Protein 1MJF (pdb70)

CATH classification: 2.30.140.10 (+1 more: 3.40.50.150)

InterPro domains:
  IPR001045 Spermidine/spermine synthases [MF_00198] (3-279)
  IPR001045 Spermidine/spermine synthases [PTHR11558] (12-279)
  IPR001045 Spermidine/spermine synthases [TIGR00417] (5-273)
  IPR029063 S-adenosyl-L-methionine-dependent methyltransferase superfamily [G3DSA:3.40.50.150] (57-281)
  IPR029063 S-adenosyl-L-methionine-dependent methyltransferase superfamily [SSF53335] (5-278)
  IPR030373 Polyamine biosynthesis domain, conserved site [PS01330] (79-92)
  IPR030374 Polyamine biosynthesis domain [PS51006] (6-238)
  IPR035246 Spermidine synthase, tetramerisation domain [PF17284] (5-53)
  IPR037163 Spermidine synthase, tetramerisation domain superfamily [G3DSA:2.30.140.10] (1-55)

Radius of gyration: 24.31 Å; Cα contacts (8 Å, |Δi|>4): 1255; chains: 2; bounding box: 66×67×50 Å

GO terms:
  GO:0004766 spermidine synthase activity (F, IDA)
  GO:0043918 cadaverine aminopropyltransferase activity (F, IDA)
  GO:0043919 agmatine aminopropyltransferase activity (F, IDA)
  GO:0010487 thermospermine synthase activity (F, IDA)
  GO:0006596 polyamine biosynthetic process (P, IDA)
  GO:0050314 sym-norspermidine synthase activity (F, IDA)

Structure (mmCIF, N/CA/C/O backbone):
data_1MJF
#
_entry.id   1MJF
#
_cell.length_a   95.639
_cell.length_b   110.821
_cell.length_c   49.256
_cell.angle_alpha   90.00
_cell.angle_beta   90.00
_cell.angle_gamma   90.00
#
_symmetry.space_group_name_H-M   'P 21 21 21'
#
loop_
_entity.id
_entity.type
_entity.pdbx_description
1 polymer 'spermidine synthase'
2 water water
#
loop_
_atom_site.group_PDB
_atom_site.id
_atom_site.type_symbol
_atom_site.label_atom_id
_atom_site.label_alt_id
_atom_site.label_comp_id
_atom_site.label_asym_id
_atom_site.label_entity_id
_atom_site.label_seq_id
_atom_site.pdbx_PDB_ins_code
_atom_site.Cartn_x
_atom_site.Cartn_y
_atom_site.Cartn_z
_atom_site.occupancy
_atom_site.B_iso_or_equiv
_atom_site.auth_seq_id
_atom_site.auth_comp_id
_atom_site.auth_asym_id
_atom_site.auth_atom_id
_atom_site.pdbx_PDB_model_num
ATOM 1 N N . ALA A 1 4 ? 7.471 74.999 27.949 1.00 21.89 3 ALA A N 1
ATOM 2 C CA . ALA A 1 4 ? 7.592 74.901 26.458 1.00 21.67 3 ALA A CA 1
ATOM 3 C C . ALA A 1 4 ? 7.689 76.263 25.776 1.00 21.33 3 ALA A C 1
ATOM 4 O O . ALA A 1 4 ? 7.056 77.238 26.194 1.00 21.51 3 ALA A O 1
ATOM 6 N N . PHE A 1 5 ? 8.495 76.316 24.718 1.00 20.56 4 PHE A N 1
ATOM 7 C CA . PHE A 1 5 ? 8.527 77.451 23.815 1.00 20.09 4 PHE A CA 1
ATOM 8 C C . PHE A 1 5 ? 7.738 77.067 22.569 1.00 19.71 4 PHE A C 1
ATOM 9 O O . PHE A 1 5 ? 7.891 75.956 22.061 1.00 19.91 4 PHE A O 1
ATOM 17 N N . ILE A 1 6 ? 6.900 77.983 22.091 1.00 18.93 5 ILE A N 1
ATOM 18 C CA . ILE A 1 6 ? 6.173 77.799 20.835 1.00 18.75 5 ILE A CA 1
ATOM 19 C C . ILE A 1 6 ? 6.314 79.045 19.959 1.00 18.21 5 ILE A C 1
ATOM 20 O O . ILE A 1 6 ? 6.120 80.166 20.431 1.00 18.32 5 ILE A O 1
ATOM 25 N N . GLU A 1 7 ? 6.655 78.850 18.688 1.00 17.92 6 GLU A N 1
ATOM 26 C CA . GLU A 1 7 ? 6.480 79.900 17.691 1.00 17.49 6 GLU A CA 1
ATOM 27 C C . GLU A 1 7 ? 5.205 79.610 16.908 1.00 17.62 6 GLU A C 1
ATOM 28 O O . GLU A 1 7 ? 5.075 78.554 16.296 1.00 17.28 6 GLU A O 1
ATOM 34 N N . TRP A 1 8 ? 4.279 80.556 16.944 1.00 17.40 7 TRP A N 1
ATOM 35 C CA . TRP A 1 8 ? 3.021 80.466 16.216 1.00 17.58 7 TRP A CA 1
ATOM 36 C C . TRP A 1 8 ? 3.151 81.149 14.855 1.00 17.38 7 TRP A C 1
ATOM 37 O O . TRP A 1 8 ? 3.722 82.229 14.740 1.00 17.58 7 TRP A O 1
ATOM 48 N N . TYR A 1 9 ? 2.608 80.498 13.838 1.00 17.06 8 TYR A N 1
ATOM 49 C CA . TYR A 1 9 ? 2.654 80.950 12.458 1.00 17.23 8 TYR A CA 1
ATOM 50 C C . TYR A 1 9 ? 1.224 81.257 12.021 1.00 17.60 8 TYR A C 1
ATOM 51 O O . TYR A 1 9 ? 0.291 80.942 12.762 1.00 17.22 8 TYR A O 1
ATOM 60 N N . PRO A 1 10 ? 1.036 81.850 10.836 1.00 18.21 9 PRO A N 1
ATOM 61 C CA . PRO A 1 10 ? -0.311 82.041 10.283 1.00 18.54 9 PRO A CA 1
ATOM 62 C C . PRO A 1 10 ? -1.177 80.782 10.340 1.00 18.82 9 PRO A C 1
ATOM 63 O O . PRO A 1 10 ? -0.674 79.665 10.176 1.00 19.07 9 PRO A O 1
ATOM 67 N N . ARG A 1 11 ? -2.465 80.992 10.604 1.00 19.17 10 ARG A N 1
ATOM 68 C CA . ARG A 1 11 ? -3.483 79.939 10.683 1.00 19.43 10 ARG A CA 1
ATOM 69 C C . ARG A 1 11 ? -3.330 79.023 11.906 1.00 19.17 10 ARG A C 1
ATOM 70 O O . ARG A 1 11 ? -3.945 77.958 11.969 1.00 18.77 10 ARG A O 1
ATOM 78 N N . GLY A 1 12 ? -2.542 79.462 12.889 1.00 18.64 11 GLY A N 1
ATOM 79 C CA . GLY A 1 12 ? -2.408 78.754 14.150 1.00 18.51 11 GLY A CA 1
ATOM 80 C C . GLY A 1 12 ? -1.619 77.457 14.110 1.00 18.40 11 GLY A C 1
ATOM 81 O O . GLY A 1 12 ? -1.896 76.547 14.884 1.00 18.64 11 GLY A O 1
ATOM 82 N N . TYR A 1 13 ? -0.648 77.363 13.210 1.00 17.81 12 TYR A N 1
ATOM 83 C CA . TYR A 1 13 ? 0.318 76.274 13.236 1.00 17.70 12 TYR A CA 1
ATOM 84 C C . TYR A 1 13 ? 1.452 76.684 14.166 1.00 17.32 12 TYR A C 1
ATOM 85 O O . TYR A 1 13 ? 1.856 77.837 14.169 1.00 17.62 12 TYR A O 1
ATOM 94 N N . GLY A 1 14 ? 1.977 75.733 14.933 1.00 17.64 13 GLY A N 1
ATOM 95 C CA . GLY A 1 14 ? 3.016 76.019 15.909 1.00 17.10 13 GLY A CA 1
ATOM 96 C C . GLY A 1 14 ? 4.168 75.029 15.901 1.00 16.90 13 GLY A C 1
ATOM 97 O O . GLY A 1 14 ? 3.970 73.835 15.752 1.00 16.30 13 GLY A O 1
ATOM 98 N N . VAL A 1 15 ? 5.385 75.549 16.045 1.00 16.83 14 VAL A N 1
ATOM 99 C CA . VAL A 1 15 ? 6.572 74.732 16.255 1.00 17.10 14 VAL A CA 1
ATOM 100 C C . VAL A 1 15 ? 6.929 74.864 17.723 1.00 17.04 14 VAL A C 1
ATOM 101 O O . VAL A 1 15 ? 7.171 75.968 18.214 1.00 17.17 14 VAL A O 1
ATOM 105 N N . ALA A 1 16 ? 6.961 73.733 18.417 1.00 17.24 15 ALA A N 1
ATOM 106 C CA . ALA A 1 16 ? 7.124 73.711 19.864 1.00 17.31 15 ALA A CA 1
ATOM 107 C C . ALA A 1 16 ? 8.369 72.937 20.281 1.00 17.28 15 ALA A C 1
ATOM 108 O O . ALA A 1 16 ? 8.716 71.922 19.675 1.00 17.21 15 ALA A O 1
ATOM 110 N N . PHE A 1 17 ? 9.025 73.414 21.334 1.00 17.81 16 PHE A N 1
ATOM 111 C CA . PHE A 1 17 ? 10.136 72.708 21.961 1.00 18.08 16 PHE A CA 1
ATOM 112 C C . PHE A 1 17 ? 9.918 72.665 23.462 1.00 18.86 16 PHE A C 1
ATOM 113 O O . PHE A 1 17 ? 9.655 73.697 24.066 1.00 18.75 16 PHE A O 1
ATOM 121 N N . LYS A 1 18 ? 10.026 71.487 24.071 1.00 19.68 17 LYS A N 1
ATOM 122 C CA . LYS A 1 18 ? 10.103 71.419 25.532 1.00 20.73 17 LYS A CA 1
ATOM 123 C C . LYS A 1 18 ? 11.382 72.140 25.945 1.00 21.14 17 LYS A C 1
ATOM 124 O O . LYS A 1 18 ? 12.416 71.966 25.304 1.00 21.10 17 LYS A O 1
ATOM 130 N N . ILE A 1 19 ? 11.313 72.952 26.995 1.00 21.86 18 ILE A N 1
ATOM 131 C CA . ILE A 1 19 ? 12.476 73.726 27.425 1.00 22.88 18 ILE A CA 1
ATOM 132 C C . ILE A 1 19 ? 12.872 73.416 28.868 1.00 23.26 18 ILE A C 1
ATOM 133 O O . ILE A 1 19 ? 12.023 73.122 29.710 1.00 23.37 18 ILE A O 1
ATOM 138 N N . LYS A 1 20 ? 14.177 73.434 29.112 1.00 23.78 19 LYS A N 1
ATOM 139 C CA . LYS A 1 20 ? 14.735 73.331 30.459 1.00 24.41 19 LYS A CA 1
ATOM 140 C C . LYS A 1 20 ? 14.694 74.668 31.191 1.00 24.33 19 LYS A C 1
ATOM 141 O O . LYS A 1 20 ? 14.425 74.708 32.397 1.00 24.70 19 LYS A O 1
ATOM 146 N N . LYS A 1 21 ? 14.995 75.752 30.473 1.00 23.95 20 LYS A N 1
ATOM 147 C CA . LYS A 1 21 ? 15.131 77.081 31.072 1.00 23.80 20 LYS A CA 1
ATOM 148 C C . LYS A 1 21 ? 15.223 78.202 30.032 1.00 23.40 20 LYS A C 1
ATOM 149 O O . LYS A 1 21 ? 15.871 78.040 29.007 1.00 22.85 20 LYS A O 1
ATOM 155 N N . LYS A 1 22 ? 14.591 79.338 30.313 1.00 22.89 21 LYS A N 1
ATOM 156 C CA . LYS A 1 22 ? 14.895 80.580 29.605 1.00 22.54 21 LYS A CA 1
ATOM 157 C C . LYS A 1 22 ? 16.135 81.177 30.273 1.00 21.93 21 LYS A C 1
ATOM 158 O O . LYS A 1 22 ? 16.165 81.328 31.493 1.00 21.61 21 LYS A O 1
ATOM 164 N N . ILE A 1 23 ? 17.156 81.502 29.484 1.00 20.95 22 ILE A N 1
ATOM 165 C CA . ILE A 1 23 ? 18.447 81.908 30.048 1.00 20.41 22 ILE A CA 1
ATOM 166 C C . ILE A 1 23 ? 18.900 83.325 29.707 1.00 20.29 22 ILE A C 1
ATOM 167 O O . ILE A 1 23 ? 19.893 83.800 30.254 1.00 19.71 22 ILE A O 1
ATOM 172 N N . TYR A 1 24 ? 18.178 83.999 28.815 1.00 20.31 23 TYR A N 1
ATOM 173 C CA . TYR A 1 24 ? 18.486 85.384 28.480 1.00 20.66 23 TYR A CA 1
ATOM 174 C C . TYR A 1 24 ? 17.317 86.083 27.786 1.00 20.80 23 TYR A C 1
ATOM 175 O O . TYR A 1 24 ? 16.555 85.459 27.053 1.00 20.35 23 TYR A O 1
ATOM 184 N N . GLU A 1 25 ? 17.196 87.383 28.032 1.00 21.48 24 GLU A N 1
ATOM 185 C CA . GLU A 1 25 ? 16.301 88.251 27.277 1.00 22.20 24 GLU A CA 1
ATOM 186 C C . GLU A 1 25 ? 16.821 89.689 27.282 1.00 22.30 24 GLU A C 1
ATOM 187 O O . GLU A 1 25 ? 17.200 90.222 28.327 1.00 21.83 24 GLU A O 1
ATOM 193 N N . LYS A 1 26 ? 16.820 90.315 26.110 1.00 21.98 25 LYS A N 1
ATOM 194 C CA . LYS A 1 26 ? 17.112 91.738 25.996 1.00 22.22 25 LYS A CA 1
ATOM 195 C C . LYS A 1 26 ? 16.354 92.355 24.829 1.00 22.15 25 LYS A C 1
ATOM 196 O O . LYS A 1 26 ? 16.320 91.789 23.739 1.00 21.69 25 LYS A O 1
ATOM 202 N N . LEU A 1 27 ? 15.753 93.519 25.058 1.00 21.96 26 LEU A N 1
ATOM 203 C CA . LEU A 1 27 ? 15.196 94.300 23.968 1.00 22.21 26 LEU A CA 1
ATOM 204 C C . LEU A 1 27 ? 16.302 95.174 23.398 1.00 22.08 26 LEU A C 1
ATOM 205 O O . LEU A 1 27 ? 16.733 96.146 24.027 1.00 22.37 26 LEU A O 1
ATOM 210 N N . SER A 1 28 ? 16.772 94.818 22.209 1.00 21.73 27 SER A N 1
ATOM 211 C CA . SER A 1 28 ? 17.787 95.606 21.529 1.00 21.56 27 SER A CA 1
ATOM 212 C C . SER A 1 28 ? 17.126 96.742 20.769 1.00 21.67 27 SER A C 1
ATOM 213 O O . SER A 1 28 ? 15.906 96.894 20.780 1.00 21.46 27 SER A O 1
ATOM 216 N N . LYS A 1 29 ? 17.948 97.529 20.091 1.00 22.12 28 LYS A N 1
ATOM 217 C CA . LYS A 1 29 ? 17.466 98.632 19.274 1.00 22.67 28 LYS A CA 1
ATOM 218 C C . LYS A 1 29 ? 16.559 98.179 18.121 1.00 22.69 28 LYS A C 1
ATOM 219 O O . LYS A 1 29 ? 15.769 98.973 17.625 1.00 23.11 28 LYS A O 1
ATOM 225 N N . TYR A 1 30 ? 16.663 96.914 17.707 1.00 22.77 29 TYR A N 1
ATOM 226 C CA . TYR A 1 30 ? 15.922 96.390 16.554 1.00 22.67 29 TYR A CA 1
ATOM 227 C C . TYR A 1 30 ? 14.933 95.267 16.836 1.00 22.15 29 TYR A C 1
ATOM 228 O O . TYR A 1 30 ? 14.030 95.037 16.036 1.00 22.51 29 TYR A O 1
ATOM 237 N N . GLN A 1 31 ? 15.091 94.563 17.953 1.00 21.14 30 GLN A N 1
ATOM 238 C CA . GLN A 1 31 ? 14.260 93.389 18.229 1.00 20.34 30 GLN A CA 1
ATOM 239 C C . GLN A 1 31 ? 14.464 92.831 19.629 1.00 20.02 30 GLN A C 1
ATOM 240 O O . GLN A 1 31 ? 15.473 93.104 20.270 1.00 19.04 30 GLN A O 1
ATOM 246 N N . LYS A 1 32 ? 13.492 92.039 20.074 1.00 20.00 31 LYS A N 1
ATOM 247 C CA . LYS A 1 32 ? 13.586 91.282 21.319 1.00 20.26 31 LYS A CA 1
ATOM 248 C C . LYS A 1 32 ? 14.408 90.018 21.080 1.00 19.66 31 LYS A C 1
ATOM 249 O O . LYS A 1 32 ? 14.055 89.193 20.238 1.00 20.13 31 LYS A O 1
ATOM 255 N N . ILE A 1 33 ? 15.507 89.882 21.814 1.00 18.87 32 ILE A N 1
ATOM 256 C CA . ILE A 1 33 ? 16.395 88.728 21.714 1.00 18.38 32 ILE A CA 1
ATOM 257 C C . ILE A 1 33 ? 16.137 87.823 22.911 1.00 18.36 32 ILE A C 1
ATOM 258 O O . ILE A 1 33 ? 16.101 88.296 24.036 1.00 18.36 32 ILE A O 1
ATOM 263 N N . GLU A 1 34 ? 15.950 86.531 22.674 1.00 18.37 33 GLU A N 1
ATOM 264 C CA . GLU A 1 34 ? 15.729 85.575 23.761 1.00 18.32 33 GLU A CA 1
ATOM 265 C C . GLU A 1 34 ? 16.498 84.287 23.490 1.00 17.87 33 GLU A C 1
ATOM 266 O O . GLU A 1 34 ? 16.609 83.855 22.345 1.00 16.78 33 GLU A O 1
ATOM 272 N N . VAL A 1 35 ? 17.049 83.694 24.545 1.00 17.29 34 VAL A N 1
ATOM 273 C CA . VAL A 1 35 ? 17.745 82.414 24.434 1.00 17.33 34 VAL A CA 1
ATOM 274 C C . VAL A 1 35 ? 17.141 81.435 25.427 1.00 17.73 34 VAL A C 1
ATOM 275 O O . VAL A 1 35 ? 16.848 81.800 26.566 1.00 17.52 34 VAL A O 1
ATOM 279 N N . TYR A 1 36 ? 16.935 80.205 24.974 1.00 18.01 35 TYR A N 1
ATOM 280 C CA . TYR A 1 36 ? 16.414 79.127 25.801 1.00 18.64 35 TYR A CA 1
ATOM 281 C C . TYR A 1 36 ? 17.357 77.952 25.757 1.00 18.99 35 TYR A C 1
ATOM 282 O O . TYR A 1 36 ? 17.994 77.714 24.740 1.00 18.93 35 TYR A O 1
ATOM 291 N N . GLU A 1 37 ? 17.460 77.227 26.868 1.00 19.44 36 GLU A N 1
ATOM 292 C CA . GLU A 1 37 ? 18.018 75.890 26.859 1.00 19.97 36 GLU A CA 1
ATOM 293 C C . GLU A 1 37 ? 16.851 74.945 26.645 1.00 19.54 36 GLU A C 1
ATOM 294 O O . GLU A 1 37 ? 15.955 74.881 27.470 1.00 19.48 36 GLU A O 1
ATOM 300 N N . THR A 1 38 ? 16.842 74.235 25.522 1.00 19.69 37 THR A N 1
ATOM 301 C CA . THR A 1 38 ? 15.793 73.260 25.261 1.00 19.57 37 THR A CA 1
ATOM 302 C C . THR A 1 38 ? 16.190 71.921 25.868 1.00 20.05 37 THR A C 1
ATOM 303 O O . THR A 1 38 ? 17.352 71.694 26.217 1.00 20.09 37 THR A O 1
ATOM 307 N N . GLU A 1 39 ? 15.219 71.028 25.978 1.00 20.65 38 GLU A N 1
ATOM 308 C CA . GLU A 1 39 ? 15.462 69.705 26.541 1.00 21.10 38 GLU A CA 1
ATOM 309 C C . GLU A 1 39 ? 16.306 68.837 25.612 1.00 20.54 38 GLU A C 1
ATOM 310 O O . GLU A 1 39 ? 17.244 68.178 26.064 1.00 20.82 38 GLU A O 1
ATOM 316 N N . GLY A 1 40 ? 16.001 68.867 24.315 1.00 19.64 39 GLY A N 1
ATOM 317 C CA . GLY A 1 40 ? 16.589 67.935 23.364 1.00 19.01 39 GLY A CA 1
ATOM 318 C C . GLY A 1 40 ? 17.258 68.509 22.125 1.00 18.38 39 GLY A C 1
ATOM 319 O O . GLY A 1 40 ? 17.783 67.740 21.324 1.00 17.90 39 GLY A O 1
ATOM 320 N N . PHE A 1 41 ? 17.244 69.833 21.957 1.00 17.76 40 PHE A N 1
ATOM 321 C CA . PHE A 1 41 ? 17.818 70.472 20.761 1.00 17.19 40 PHE A CA 1
ATOM 322 C C . PHE A 1 41 ? 18.857 71.557 21.062 1.00 17.10 40 PHE A C 1
ATOM 323 O O . PHE A 1 41 ? 19.109 72.434 20.233 1.00 16.49 40 PHE A O 1
ATOM 331 N N . GLY A 1 42 ? 19.484 71.482 22.233 1.00 16.44 41 GLY A N 1
ATOM 332 C CA . GLY A 1 42 ? 20.479 72.461 22.622 1.00 16.46 41 GLY A CA 1
ATOM 333 C C . GLY A 1 42 ? 19.854 73.812 22.909 1.00 16.39 41 GLY A C 1
ATOM 334 O O . GLY A 1 42 ? 18.752 73.883 23.433 1.00 16.97 41 GLY A O 1
ATOM 335 N N . ARG A 1 43 ? 20.552 74.892 22.573 1.00 16.20 42 ARG A N 1
ATOM 336 C CA . ARG A 1 43 ? 20.036 76.227 22.825 1.00 16.28 42 ARG A CA 1
ATOM 337 C C . ARG A 1 43 ? 19.294 76.797 21.622 1.00 16.23 42 ARG A C 1
ATOM 338 O O . ARG A 1 43 ? 19.670 76.554 20.480 1.00 15.68 42 ARG A O 1
ATOM 346 N N . LEU A 1 44 ? 18.228 77.539 21.909 1.00 15.98 43 LEU A N 1
ATOM 347 C CA . LEU A 1 44 ? 17.386 78.159 20.901 1.00 15.91 43 LEU A CA 1
ATOM 348 C C . LEU A 1 44 ? 17.560 79.670 20.972 1.00 15.97 43 LEU A C 1
ATOM 349 O O . LEU A 1 44 ? 17.433 80.269 22.047 1.00 16.32 43 LEU A O 1
ATOM 354 N N . LEU A 1 45 ? 17.906 80.278 19.840 1.00 15.76 44 LEU A N 1
ATOM 355 C CA . LEU A 1 45 ? 17.913 81.726 19.711 1.00 15.72 44 LEU A CA 1
ATOM 356 C C . LEU A 1 45 ? 16.610 82.164 19.050 1.00 15.82 44 LEU A C 1
ATOM 357 O O . LEU A 1 45 ? 16.283 81.690 17.963 1.00 15.65 44 LEU A O 1
ATOM 362 N N . ALA A 1 46 ? 15.884 83.063 19.709 1.00 15.74 45 ALA A N 1
ATOM 363 C CA . ALA A 1 46 ? 14.663 83.652 19.162 1.00 16.11 45 ALA A CA 1
ATOM 364 C C . ALA A 1 46 ? 14.784 85.178 19.040 1.00 16.38 45 ALA A C 1
ATOM 365 O O . ALA A 1 46 ? 15.335 85.840 19.923 1.00 16.32 45 ALA A O 1
ATOM 367 N N . LEU A 1 47 ? 14.286 85.715 17.927 1.00 16.76 46 LEU A N 1
ATOM 368 C CA . LEU A 1 47 ? 14.188 87.148 17.694 1.00 17.26 46 LEU A CA 1
ATOM 369 C C . LEU A 1 47 ? 12.722 87.492 17.426 1.00 17.50 46 LEU A C 1
ATOM 370 O O . LEU A 1 47 ? 12.131 86.979 16.476 1.00 17.45 46 LEU A O 1
ATOM 375 N N . ASP A 1 48 ? 12.149 88.351 18.266 1.00 18.12 47 ASP A N 1
ATOM 376 C CA . ASP A 1 48 ? 10.711 88.656 18.247 1.00 18.64 47 ASP A CA 1
ATOM 377 C C . ASP A 1 48 ? 9.867 87.371 18.280 1.00 18.75 47 ASP A C 1
ATOM 378 O O . ASP A 1 48 ? 8.848 87.240 17.585 1.00 18.89 47 ASP A O 1
ATOM 383 N N . GLY A 1 49 ? 10.321 86.414 19.081 1.00 18.58 48 GLY A N 1
ATOM 384 C CA . GLY A 1 49 ? 9.626 85.157 19.279 1.00 18.71 48 GLY A CA 1
ATOM 385 C C . GLY A 1 49 ? 9.711 84.175 18.121 1.00 18.48 48 GLY A C 1
ATOM 386 O O . GLY A 1 49 ? 9.043 83.141 18.146 1.00 19.04 48 GLY A O 1
ATOM 387 N N . THR A 1 50 ? 10.521 84.482 17.112 1.00 18.29 49 THR A N 1
ATOM 388 C CA . THR A 1 50 ? 10.715 83.569 15.991 1.00 18.00 49 THR A CA 1
ATOM 389 C C . THR A 1 50 ? 12.056 82.851 16.103 1.00 17.57 49 THR A C 1
ATOM 390 O O . THR A 1 50 ? 13.082 83.467 16.373 1.00 17.01 49 THR A O 1
ATOM 394 N N . VAL A 1 51 ? 12.030 81.544 15.870 1.00 17.06 50 VAL A N 1
ATOM 395 C CA . VAL A 1 51 ? 13.221 80.715 15.954 1.00 16.85 50 VAL A CA 1
ATOM 396 C C . VAL A 1 51 ? 14.223 81.123 14.876 1.00 16.65 50 VAL A C 1
ATOM 397 O O . VAL A 1 51 ? 13.901 81.142 13.687 1.00 16.08 50 VAL A O 1
ATOM 401 N N . GLN A 1 52 ? 15.430 81.471 15.309 1.00 16.54 51 GLN A N 1
ATOM 402 C CA . GLN A 1 52 ? 16.563 81.683 14.410 1.00 16.36 51 GLN A CA 1
ATOM 403 C C . GLN A 1 52 ? 17.350 80.401 14.176 1.00 16.20 51 GLN A C 1
ATOM 404 O O . GLN A 1 52 ? 17.757 80.099 13.055 1.00 16.21 51 GLN A O 1
ATOM 410 N N . LEU A 1 53 ? 17.585 79.667 15.254 1.00 15.84 52 LEU A N 1
ATOM 411 C CA . LEU A 1 53 ? 18.313 78.407 15.197 1.00 15.83 52 LEU A CA 1
ATOM 412 C C . LEU A 1 53 ? 18.142 77.625 16.491 1.00 15.69 52 LEU A C 1
ATOM 413 O O . LEU A 1 53 ? 17.811 78.198 17.529 1.00 15.09 52 LEU A O 1
ATOM 418 N N . VAL A 1 54 ? 18.350 76.318 16.405 1.00 15.67 53 VAL A N 1
ATOM 419 C CA . VAL A 1 54 ? 18.628 75.483 17.572 1.00 16.23 53 VAL A CA 1
ATOM 420 C C . VAL A 1 54 ? 20.028 74.916 17.362 1.00 16.63 53 VAL A C 1
ATOM 421 O O . VAL A 1 54 ? 20.376 74.540 16.241 1.00 16.43 53 VAL A O 1
ATOM 425 N N . THR A 1 55 ? 20.846 74.864 18.411 1.00 16.67 54 THR A N 1
ATOM 426 C CA . THR A 1 55 ? 22.259 74.500 18.221 1.00 16.89 54 THR A CA 1
ATOM 427 C C . THR A 1 55 ? 22.453 73.037 17.816 1.00 16.80 54 THR A C 1
ATOM 428 O O . THR A 1 55 ? 23.450 72.703 17.177 1.00 16.86 54 THR A O 1
ATOM 432 N N . LEU A 1 56 ? 21.515 72.173 18.202 1.00 16.85 55 LEU A N 1
ATOM 433 C CA . LEU A 1 56 ? 21.446 70.808 17.679 1.00 17.00 55 LEU A CA 1
ATOM 434 C C . LEU A 1 56 ? 20.429 70.766 16.543 1.00 17.05 55 LEU A C 1
ATOM 435 O O . LEU A 1 56 ? 19.252 70.465 16.756 1.00 17.08 55 LEU A O 1
ATOM 440 N N . GLY A 1 57 ? 20.894 71.087 15.338 1.00 16.70 56 GLY A N 1
ATOM 441 C CA . GLY A 1 57 ? 20.056 71.063 14.148 1.00 16.66 56 GLY A CA 1
ATOM 442 C C . GLY A 1 57 ? 20.268 72.220 13.182 1.00 16.41 56 GLY A C 1
ATOM 443 O O . GLY A 1 57 ? 19.849 72.118 12.035 1.00 16.45 56 GLY A O 1
ATOM 444 N N . GLU A 1 58 ? 20.923 73.295 13.628 1.00 16.00 57 GLU A N 1
ATOM 445 C CA . GLU A 1 58 ? 21.144 74.489 12.796 1.00 15.86 57 GLU A CA 1
ATOM 446 C C . GLU A 1 58 ? 21.829 74.235 11.454 1.00 15.61 57 GLU A C 1
ATOM 447 O O . GLU A 1 58 ? 21.638 75.002 10.517 1.00 15.67 57 GLU A O 1
ATOM 453 N N . ARG A 1 59 ? 22.619 73.170 11.349 1.00 15.65 58 ARG A N 1
ATOM 454 C CA . ARG A 1 59 ? 23.258 72.846 10.076 1.00 15.42 58 ARG A CA 1
ATOM 455 C C . ARG A 1 59 ? 22.242 72.493 8.990 1.00 14.96 58 ARG A C 1
ATOM 456 O O . ARG A 1 59 ? 22.538 72.613 7.809 1.00 14.70 58 ARG A O 1
ATOM 464 N N . SER A 1 60 ? 21.042 72.084 9.399 1.00 14.46 59 SER A N 1
ATOM 465 C CA . SER A 1 60 ? 19.928 71.868 8.479 1.00 14.16 59 SER A CA 1
ATOM 466 C C . SER A 1 60 ? 19.441 73.158 7.800 1.00 14.04 59 SER A C 1
ATOM 467 O O . SER A 1 60 ? 18.711 73.083 6.809 1.00 14.42 59 SER A O 1
ATOM 470 N N . TYR A 1 61 ? 19.835 74.319 8.335 1.00 13.60 60 TYR A N 1
ATOM 471 C CA . TYR A 1 61 ? 19.587 75.618 7.707 1.00 13.63 60 TYR A CA 1
ATOM 472 C C . TYR A 1 61 ? 20.827 76.148 6.991 1.00 13.54 60 TYR A C 1
ATOM 473 O O . TYR A 1 61 ? 20.781 76.494 5.813 1.00 13.51 60 TYR A O 1
ATOM 482 N N . HIS A 1 62 ? 21.933 76.232 7.715 1.00 13.37 61 HIS A N 1
ATOM 483 C CA . HIS A 1 62 ? 23.136 76.872 7.190 1.00 13.49 61 HIS A CA 1
ATOM 484 C C . HIS A 1 62 ? 23.758 76.115 6.004 1.00 13.64 61 HIS A C 1
ATOM 485 O O . HIS A 1 62 ? 24.263 76.745 5.079 1.00 14.11 61 HIS A O 1
ATOM 492 N N . GLU A 1 63 ? 23.677 74.786 6.001 1.00 13.82 62 GLU A N 1
ATOM 493 C CA . GLU A 1 63 ? 24.161 74.011 4.852 1.00 14.11 62 GLU A CA 1
ATOM 494 C C . GLU A 1 63 ? 23.376 74.278 3.559 1.00 13.79 62 GLU A C 1
ATOM 495 O O . GLU A 1 63 ? 23.992 74.640 2.560 1.00 13.65 62 GLU A O 1
ATOM 501 N N . PRO A 1 64 ? 22.054 74.080 3.532 1.00 13.26 63 PRO A N 1
ATOM 502 C CA . PRO A 1 64 ? 21.291 74.368 2.300 1.00 13.21 63 PRO A CA 1
ATOM 503 C C . PRO A 1 64 ? 21.280 75.851 1.897 1.00 13.02 63 PRO A C 1
ATOM 504 O O . PRO A 1 64 ? 21.144 76.154 0.709 1.00 13.14 63 PRO A O 1
ATOM 508 N N . LEU A 1 65 ? 21.413 76.763 2.856 1.00 12.87 64 LEU A N 1
ATOM 509 C CA . LEU A 1 65 ? 21.491 78.181 2.516 1.00 12.78 64 LEU A CA 1
ATOM 510 C C . LEU A 1 65 ? 22.760 78.502 1.716 1.00 13.05 64 LEU A C 1
ATOM 511 O O . LEU A 1 65 ? 22.701 79.228 0.720 1.00 13.16 64 LEU A O 1
ATOM 516 N N . VAL A 1 66 ? 23.892 77.940 2.145 1.00 13.00 65 VAL A N 1
ATOM 517 C CA . VAL A 1 66 ? 25.200 78.363 1.659 1.00 13.58 65 VAL A CA 1
ATOM 518 C C . VAL A 1 66 ? 25.747 77.488 0.528 1.00 13.70 65 VAL A C 1
ATOM 519 O O . VAL A 1 66 ? 26.127 77.990 -0.525 1.00 14.29 65 VAL A O 1
ATOM 523 N N . HIS A 1 67 ? 25.804 76.182 0.747 1.00 13.93 66 HIS A N 1
ATOM 524 C CA . HIS A 1 67 ? 26.611 75.323 -0.123 1.00 13.72 66 HIS A CA 1
ATOM 525 C C . HIS A 1 67 ? 26.121 75.119 -1.570 1.00 13.73 66 HIS A C 1
ATOM 526 O O . HIS A 1 67 ? 26.959 75.030 -2.469 1.00 13.64 66 HIS A O 1
ATOM 533 N N . PRO A 1 68 ? 24.813 75.019 -1.821 1.00 13.43 67 PRO A N 1
ATOM 534 C CA . PRO A 1 68 ? 24.336 74.917 -3.206 1.00 13.82 67 PRO A CA 1
ATOM 535 C C . PRO A 1 68 ? 24.863 76.052 -4.096 1.00 13.82 67 PRO A C 1
ATOM 536 O O . PRO A 1 68 ? 25.461 75.779 -5.144 1.00 13.87 67 PRO A O 1
ATOM 540 N N . ALA A 1 69 ? 24.686 77.295 -3.656 1.00 13.83 68 ALA A N 1
ATOM 541 C CA . ALA A 1 69 ? 25.150 78.468 -4.397 1.00 14.16 68 ALA A CA 1
ATOM 542 C C . ALA A 1 69 ? 26.667 78.508 -4.537 1.00 14.21 68 ALA A C 1
ATOM 543 O O . ALA A 1 69 ? 27.177 78.854 -5.600 1.00 14.15 68 ALA A O 1
ATOM 545 N N . MET A 1 70 ? 27.377 78.170 -3.463 1.00 14.17 69 MET A N 1
ATOM 546 C CA . MET A 1 70 ? 28.837 78.198 -3.470 1.00 14.36 69 MET A CA 1
ATOM 547 C C . MET A 1 70 ? 29.377 77.155 -4.454 1.00 14.54 69 MET A C 1
ATOM 548 O O . MET A 1 70 ? 30.351 77.417 -5.153 1.00 14.49 69 MET A O 1
ATOM 553 N N . LEU A 1 71 ? 28.717 75.998 -4.520 1.00 14.67 70 LEU A N 1
ATOM 554 C CA . LEU A 1 71 ? 29.153 74.887 -5.372 1.00 15.15 70 LEU A CA 1
ATOM 555 C C . LEU A 1 71 ? 28.714 75.077 -6.825 1.00 15.19 70 LEU A C 1
ATOM 556 O O . LEU A 1 71 ? 29.361 74.582 -7.747 1.00 15.39 70 LEU A O 1
ATOM 561 N N . ALA A 1 72 ? 27.636 75.826 -7.030 1.00 15.80 71 ALA A N 1
ATOM 562 C CA . ALA A 1 72 ? 27.132 76.122 -8.368 1.00 16.21 71 ALA A CA 1
ATOM 563 C C . ALA A 1 72 ? 28.002 77.164 -9.064 1.00 16.93 71 ALA A C 1
ATOM 564 O O . ALA A 1 72 ? 28.169 77.138 -10.286 1.00 17.02 71 ALA A O 1
ATOM 566 N N . HIS A 1 73 ? 28.579 78.070 -8.286 1.00 17.46 72 HIS A N 1
ATOM 567 C CA . HIS A 1 73 ? 29.470 79.071 -8.848 1.00 18.22 72 HIS A CA 1
ATOM 568 C C . HIS A 1 73 ? 30.812 78.437 -9.228 1.00 18.42 72 HIS A C 1
ATOM 569 O O . HIS A 1 73 ? 31.334 77.608 -8.487 1.00 18.01 72 HIS A O 1
ATOM 576 N N . PRO A 1 74 ? 31.363 78.802 -10.386 1.00 19.02 73 PRO A N 1
ATOM 577 C CA . PRO A 1 74 ? 32.615 78.189 -10.854 1.00 19.63 73 PRO A CA 1
ATOM 578 C C . PRO A 1 74 ? 33.856 78.487 -10.008 1.00 19.86 73 PRO A C 1
ATOM 579 O O . PRO A 1 74 ? 34.743 77.635 -9.951 1.00 20.13 73 PRO A O 1
ATOM 583 N N . LYS A 1 75 ? 33.915 79.654 -9.366 1.00 19.94 74 LYS A N 1
ATOM 584 C CA . LYS A 1 75 ? 35.037 80.007 -8.497 1.00 20.06 74 LYS A CA 1
ATOM 585 C C . LYS A 1 75 ? 34.665 81.183 -7.594 1.00 19.91 74 LYS A C 1
ATOM 586 O O . LYS A 1 75 ? 35.046 82.321 -7.863 1.00 19.94 74 LYS A O 1
ATOM 588 N N . PRO A 1 76 ? 33.920 80.919 -6.523 1.00 19.69 75 PRO A N 1
ATOM 589 C CA . PRO A 1 76 ? 33.500 81.996 -5.617 1.00 19.71 75 PRO A CA 1
ATOM 590 C C . PRO A 1 76 ? 34.649 82.423 -4.708 1.00 19.56 75 PRO A C 1
ATOM 591 O O . PRO A 1 76 ? 35.112 81.623 -3.887 1.00 20.70 75 PRO A O 1
ATOM 595 N N . LYS A 1 77 ? 35.120 83.655 -4.882 1.00 19.12 76 LYS A N 1
ATOM 596 C CA . LYS A 1 77 ? 36.238 84.185 -4.102 1.00 18.74 76 LYS A CA 1
ATOM 597 C C . LYS A 1 77 ? 35.853 85.347 -3.186 1.00 18.00 76 LYS A C 1
ATOM 598 O O . LYS A 1 77 ? 36.485 85.549 -2.156 1.00 17.39 76 LYS A O 1
ATOM 604 N N . ARG A 1 78 ? 34.837 86.115 -3.566 1.00 17.24 77 ARG A N 1
ATOM 605 C CA . ARG A 1 78 ? 34.396 87.252 -2.779 1.00 17.45 77 ARG A CA 1
ATOM 606 C C . ARG A 1 78 ? 32.917 87.079 -2.468 1.00 16.74 77 ARG A C 1
ATOM 607 O O . ARG A 1 78 ? 32.093 87.022 -3.373 1.00 16.67 77 ARG A O 1
ATOM 615 N N . VAL A 1 79 ? 32.595 86.997 -1.184 1.00 15.61 78 VAL A N 1
ATOM 616 C CA . VAL A 1 79 ? 31.247 86.668 -0.743 1.00 15.13 78 VAL A CA 1
ATOM 617 C C . VAL A 1 79 ? 30.739 87.721 0.232 1.00 14.86 78 VAL A C 1
ATOM 618 O O . VAL A 1 79 ? 31.495 88.218 1.059 1.00 14.59 78 VAL A O 1
ATOM 622 N N . LEU A 1 80 ? 29.467 88.086 0.094 1.00 14.61 79 LEU A N 1
ATOM 623 C CA . LEU A 1 80 ? 28.794 88.980 1.030 1.00 14.59 79 LEU A CA 1
ATOM 624 C C . LEU A 1 80 ? 27.678 88.222 1.738 1.00 14.55 79 LEU A C 1
ATOM 625 O O . LEU A 1 80 ? 26.882 87.544 1.090 1.00 14.01 79 LEU A O 1
ATOM 630 N N . VAL A 1 81 ? 27.625 88.350 3.062 1.00 14.53 80 VAL A N 1
ATOM 631 C CA . VAL A 1 81 ? 26.539 87.809 3.868 1.00 15.09 80 VAL A CA 1
ATOM 632 C C . VAL A 1 81 ? 25.813 88.981 4.528 1.00 15.49 80 VAL A C 1
ATOM 633 O O . VAL A 1 81 ? 26.436 89.771 5.227 1.00 15.68 80 VAL A O 1
ATOM 637 N N . ILE A 1 82 ? 24.513 89.102 4.273 1.00 15.71 81 ILE A N 1
ATOM 638 C CA . ILE A 1 82 ? 23.668 90.087 4.939 1.00 16.22 81 ILE A CA 1
ATOM 639 C C . ILE A 1 82 ? 22.883 89.394 6.050 1.00 16.29 81 ILE A C 1
ATOM 640 O O . ILE A 1 82 ? 22.197 88.401 5.812 1.00 16.13 81 ILE A O 1
ATOM 645 N N . GLY A 1 83 ? 22.974 89.947 7.258 1.00 16.74 82 GLY A N 1
ATOM 646 C CA . GLY A 1 83 ? 22.447 89.323 8.458 1.00 17.03 82 GLY A CA 1
ATOM 647 C C . GLY A 1 83 ? 23.492 88.389 9.035 1.00 17.45 82 GLY A C 1
ATOM 648 O O . GLY A 1 83 ? 24.655 88.768 9.152 1.00 17.94 82 GLY A O 1
ATOM 649 N N . GLY A 1 84 ? 23.069 87.182 9.401 1.00 17.94 83 GLY A N 1
ATOM 650 C CA . GLY A 1 84 ? 23.951 86.148 9.911 1.00 18.24 83 GLY A CA 1
ATOM 651 C C . GLY A 1 84 ? 24.650 86.486 11.212 1.00 18.27 83 GLY A C 1
ATOM 652 O O . GLY A 1 84 ? 25.795 86.097 11.407 1.00 18.36 83 GLY A O 1
ATOM 653 N N . GLY A 1 85 ? 23.954 87.200 12.100 1.00 18.29 84 GLY A N 1
ATOM 654 C CA . GLY A 1 85 ? 24.508 87.598 13.391 1.00 17.85 84 GLY A CA 1
ATOM 655 C C . GLY A 1 85 ? 25.005 86.444 14.257 1.00 17.65 84 GLY A C 1
ATOM 656 O O . GLY A 1 85 ? 25.909 86.618 15.074 1.00 17.80 84 GLY A O 1
ATOM 657 N N . ASP A 1 86 ? 24.423 85.265 14.068 1.00 16.83 85 ASP A N 1
ATOM 658 C CA . ASP A 1 86 ? 24.817 84.060 14.814 1.00 16.63 85 ASP A CA 1
ATOM 659 C C . ASP A 1 86 ? 26.108 83.397 14.317 1.00 16.02 85 ASP A C 1
ATOM 660 O O . ASP A 1 86 ? 26.694 82.582 15.023 1.00 16.15 85 ASP A O 1
ATOM 665 N N . GLY A 1 87 ? 26.527 83.716 13.096 1.00 15.17 86 GLY A N 1
ATOM 666 C CA . GLY A 1 87 ? 27.816 83.276 12.581 1.00 14.49 86 GLY A CA 1
ATOM 667 C C . GLY A 1 87 ? 27.817 81.975 11.794 1.00 13.94 86 GLY A C 1
ATOM 668 O O . GLY A 1 87 ? 28.836 81.619 11.201 1.00 13.67 86 GLY A O 1
ATOM 669 N N . GLY A 1 88 ? 26.692 81.261 11.783 1.00 13.47 87 GLY A N 1
ATOM 670 C CA . GLY A 1 88 ? 26.607 79.978 11.113 1.00 13.19 87 GLY A CA 1
ATOM 671 C C . GLY A 1 88 ? 26.837 80.076 9.620 1.00 13.44 87 GLY A C 1
ATOM 672 O O . GLY A 1 88 ? 27.501 79.224 9.039 1.00 13.04 87 GLY A O 1
ATOM 673 N N . THR A 1 89 ? 26.294 81.118 8.996 1.00 13.00 88 THR A N 1
ATOM 674 C CA . THR A 1 89 ? 26.429 81.287 7.554 1.00 13.45 88 THR A CA 1
ATOM 675 C C . THR A 1 89 ? 27.867 81.529 7.131 1.00 13.50 88 THR A C 1
ATOM 676 O O . THR A 1 89 ? 28.345 80.890 6.201 1.00 13.49 88 THR A O 1
ATOM 680 N N . VAL A 1 90 ? 28.552 82.440 7.816 1.00 13.88 89 VAL A N 1
ATOM 681 C CA . VAL A 1 90 ? 29.950 82.739 7.500 1.00 14.21 89 VAL A CA 1
ATOM 682 C C . VAL A 1 90 ? 30.819 81.497 7.769 1.00 14.10 89 VAL A C 1
ATOM 683 O O . VAL A 1 90 ? 31.725 81.217 7.012 1.00 14.32 89 VAL A O 1
ATOM 687 N N . ARG A 1 91 ? 30.510 80.740 8.821 1.00 14.51 90 ARG A N 1
ATOM 688 C CA . ARG A 1 91 ? 31.207 79.483 9.110 1.00 14.54 90 ARG A CA 1
ATOM 689 C C . ARG A 1 91 ? 31.137 78.513 7.927 1.00 14.62 90 ARG A C 1
ATOM 690 O O . ARG A 1 91 ? 32.140 77.920 7.542 1.00 14.06 90 ARG A O 1
ATOM 698 N N . GLU A 1 92 ? 29.956 78.377 7.332 1.00 14.58 91 GLU A N 1
ATOM 699 C CA . GLU A 1 92 ? 29.798 77.509 6.164 1.00 14.67 91 GLU A CA 1
ATOM 700 C C . GLU A 1 92 ? 30.505 78.046 4.935 1.00 14.50 91 GLU A C 1
ATOM 701 O O . GLU A 1 92 ? 31.110 77.278 4.188 1.00 14.52 91 GLU A O 1
ATOM 707 N N . VAL A 1 93 ? 30.447 79.359 4.726 1.00 14.66 92 VAL A N 1
ATOM 708 C CA . VAL A 1 93 ? 31.139 79.978 3.593 1.00 14.74 92 VAL A CA 1
ATOM 709 C C . VAL A 1 93 ? 32.647 79.658 3.653 1.00 15.38 92 VAL A C 1
ATOM 710 O O . VAL A 1 93 ? 33.268 79.386 2.627 1.00 14.97 92 VAL A O 1
ATOM 714 N N . LEU A 1 94 ? 33.207 79.666 4.863 1.00 15.80 93 LEU A N 1
ATOM 715 C CA . LEU A 1 94 ? 34.637 79.460 5.068 1.00 16.22 93 LEU A CA 1
ATOM 716 C C . LEU A 1 94 ? 35.093 78.002 4.902 1.00 16.55 93 LEU A C 1
ATOM 717 O O . LEU A 1 94 ? 36.292 77.727 4.954 1.00 16.97 93 LEU A O 1
ATOM 722 N N . GLN A 1 95 ? 34.157 77.070 4.718 1.00 16.56 94 GLN A N 1
ATOM 723 C CA . GLN A 1 95 ? 34.499 75.719 4.258 1.00 16.81 94 GLN A CA 1
ATOM 724 C C . GLN A 1 95 ? 35.102 75.746 2.851 1.00 17.09 94 GLN A C 1
ATOM 725 O O . GLN A 1 95 ? 35.814 74.828 2.442 1.00 17.41 94 GLN A O 1
ATOM 731 N N . HIS A 1 96 ? 34.785 76.796 2.106 1.00 17.18 95 HIS A N 1
ATOM 732 C CA . HIS A 1 96 ? 35.281 76.982 0.757 1.00 17.35 95 HIS A CA 1
ATOM 733 C C . HIS A 1 96 ? 36.504 77.874 0.766 1.00 18.16 95 HIS A C 1
ATOM 734 O O . HIS A 1 96 ? 36.703 78.666 1.682 1.00 18.22 95 HIS A O 1
ATOM 741 N N . ASP A 1 97 ? 37.317 77.748 -0.275 1.00 19.13 96 ASP A N 1
ATOM 742 C CA . ASP A 1 97 ? 38.548 78.519 -0.386 1.00 19.76 96 ASP A CA 1
ATOM 743 C C . ASP A 1 97 ? 38.289 79.902 -0.988 1.00 19.59 96 ASP A C 1
ATOM 744 O O . ASP A 1 97 ? 38.735 80.209 -2.098 1.00 19.96 96 ASP A O 1
ATOM 749 N N . VAL A 1 98 ? 37.583 80.738 -0.227 1.00 19.05 97 VAL A N 1
ATOM 750 C CA . VAL A 1 98 ? 37.322 82.122 -0.602 1.00 18.87 97 VAL A CA 1
ATOM 751 C C . VAL A 1 98 ? 38.529 82.995 -0.262 1.00 18.90 97 VAL A C 1
ATOM 752 O O . VAL A 1 98 ? 39.396 82.604 0.525 1.00 19.08 97 VAL A O 1
ATOM 756 N N . ASP A 1 99 ? 38.580 84.169 -0.870 1.00 18.77 98 ASP A N 1
ATOM 757 C CA . ASP A 1 99 ? 39.572 85.180 -0.529 1.00 19.06 98 ASP A CA 1
ATOM 758 C C . ASP A 1 99 ? 39.067 86.088 0.580 1.00 18.91 98 ASP A C 1
ATOM 759 O O . ASP A 1 99 ? 39.828 86.484 1.449 1.00 18.91 98 ASP A O 1
ATOM 764 N N . GLU A 1 100 ? 37.776 86.404 0.553 1.00 18.92 99 GLU A N 1
ATOM 765 C CA . GLU A 1 100 ? 37.198 87.359 1.486 1.00 19.17 99 GLU A CA 1
ATOM 766 C C . GLU A 1 100 ? 35.702 87.110 1.642 1.00 18.63 99 GLU A C 1
ATOM 767 O O . GLU A 1 100 ? 35.007 86.845 0.663 1.00 18.36 99 GLU A O 1
ATOM 773 N N . VAL A 1 101 ? 35.218 87.175 2.878 1.00 18.33 100 VAL A N 1
ATOM 774 C CA . VAL A 1 101 ? 33.781 87.166 3.147 1.00 18.22 100 VAL A CA 1
ATOM 775 C C . VAL A 1 101 ? 33.479 88.375 4.021 1.00 18.10 100 VAL A C 1
ATOM 776 O O . VAL A 1 101 ? 34.115 88.584 5.041 1.00 18.41 100 VAL A O 1
ATOM 780 N N . ILE A 1 102 ? 32.550 89.208 3.567 1.00 17.75 101 ILE A N 1
ATOM 781 C CA . ILE A 1 102 ? 32.102 90.360 4.326 1.00 17.58 101 ILE A CA 1
ATOM 782 C C . ILE A 1 102 ? 30.738 90.021 4.908 1.00 17.26 101 ILE A C 1
ATOM 783 O O . ILE A 1 102 ? 29.891 89.483 4.218 1.00 16.24 101 ILE A O 1
ATOM 788 N N . MET A 1 103 ? 30.538 90.335 6.182 1.00 17.27 102 MET A N 1
ATOM 789 C CA . MET A 1 103 ? 29.252 90.132 6.837 1.00 17.63 102 MET A CA 1
ATOM 790 C C . MET A 1 103 ? 28.734 91.491 7.273 1.00 17.36 102 MET A C 1
ATOM 791 O O . MET A 1 103 ? 29.463 92.238 7.907 1.00 17.12 102 MET A O 1
ATOM 796 N N . VAL A 1 104 ? 27.481 91.797 6.942 1.00 17.48 103 VAL A N 1
ATOM 797 C CA . VAL A 1 104 ? 26.856 93.067 7.317 1.00 17.65 103 VAL A CA 1
ATOM 798 C C . VAL A 1 104 ? 25.578 92.785 8.115 1.00 18.14 103 VAL A C 1
ATOM 799 O O . VAL A 1 104 ? 24.579 92.325 7.561 1.00 18.08 103 VAL A O 1
ATOM 803 N N . GLU A 1 105 ? 25.642 93.043 9.420 1.00 18.73 104 GLU A N 1
ATOM 804 C CA . GLU A 1 105 ? 24.552 92.766 10.359 1.00 19.29 104 GLU A CA 1
ATOM 805 C C . GLU A 1 105 ? 24.155 94.065 11.058 1.00 19.40 104 GLU A C 1
ATOM 806 O O . GLU A 1 105 ? 25.006 94.780 11.581 1.00 18.73 104 GLU A O 1
ATOM 812 N N . ILE A 1 106 ? 22.859 94.353 11.069 1.00 20.02 105 ILE A N 1
ATOM 813 C CA . ILE A 1 106 ? 22.351 95.617 11.588 1.00 20.67 105 ILE A CA 1
ATOM 814 C C . ILE A 1 106 ? 22.401 95.702 13.124 1.00 20.49 105 ILE A C 1
ATOM 815 O O . ILE A 1 106 ? 22.620 96.780 13.681 1.00 20.62 105 ILE A O 1
ATOM 820 N N . ASP A 1 107 ? 22.221 94.559 13.782 1.00 20.16 106 ASP A N 1
ATOM 821 C CA . ASP A 1 107 ? 22.042 94.483 15.228 1.00 19.93 106 ASP A CA 1
ATOM 822 C C . ASP A 1 107 ? 23.242 93.852 15.942 1.00 20.08 106 ASP A C 1
ATOM 823 O O . ASP A 1 107 ? 23.374 92.630 16.019 1.00 19.78 106 ASP A O 1
ATOM 828 N N . GLU A 1 108 ? 24.092 94.711 16.491 1.00 20.44 107 GLU A N 1
ATOM 829 C CA . GLU A 1 108 ? 25.284 94.299 17.222 1.00 21.16 107 GLU A CA 1
ATOM 830 C C . GLU A 1 108 ? 24.966 93.374 18.400 1.00 20.49 107 GLU A C 1
ATOM 831 O O . GLU A 1 108 ? 25.756 92.501 18.719 1.00 19.98 107 GLU A O 1
ATOM 837 N N . ASP A 1 109 ? 23.817 93.575 19.043 1.00 19.75 108 ASP A N 1
ATOM 838 C CA . ASP A 1 109 ? 23.428 92.753 20.194 1.00 19.44 108 ASP A CA 1
ATOM 839 C C . ASP A 1 109 ? 23.172 91.289 19.831 1.00 18.27 108 ASP A C 1
ATOM 840 O O . ASP A 1 109 ? 23.383 90.416 20.659 1.00 18.14 108 ASP A O 1
ATOM 845 N N . VAL A 1 110 ? 22.714 91.009 18.615 1.00 17.71 109 VAL A N 1
ATOM 846 C CA . VAL A 1 110 ? 22.570 89.620 18.167 1.00 17.03 109 VAL A CA 1
ATOM 847 C C . VAL A 1 110 ? 23.937 88.934 18.086 1.00 16.83 109 VAL A C 1
ATOM 848 O O . VAL A 1 110 ? 24.078 87.763 18.443 1.00 15.65 109 VAL A O 1
ATOM 852 N N . ILE A 1 111 ? 24.936 89.668 17.610 1.00 16.92 110 ILE A N 1
ATOM 853 C CA . ILE A 1 111 ? 26.295 89.146 17.535 1.00 17.26 110 ILE A CA 1
ATOM 854 C C . ILE A 1 111 ? 26.832 88.870 18.940 1.00 17.53 110 ILE A C 1
ATOM 855 O O . ILE A 1 111 ? 27.451 87.842 19.179 1.00 17.00 110 ILE A O 1
ATOM 860 N N . MET A 1 112 ? 26.591 89.796 19.860 1.00 18.30 111 MET A N 1
ATOM 861 C CA . MET A 1 112 ? 27.108 89.684 21.222 1.00 19.15 111 MET A CA 1
ATOM 862 C C . MET A 1 112 ? 26.460 88.518 21.953 1.00 18.64 111 MET A C 1
ATOM 863 O O . MET A 1 112 ? 27.145 87.721 22.597 1.00 18.69 111 MET A O 1
ATOM 868 N N . VAL A 1 113 ? 25.140 88.410 21.841 1.00 18.36 112 VAL A N 1
ATOM 869 C CA . VAL A 1 113 ? 24.407 87.321 22.476 1.00 18.15 112 VAL A CA 1
ATOM 870 C C . VAL A 1 113 ? 24.835 85.974 21.890 1.00 17.64 112 VAL A C 1
ATOM 871 O O . VAL A 1 113 ? 25.001 85.001 22.615 1.00 17.49 112 VAL A O 1
ATOM 875 N N . SER A 1 114 ? 25.034 85.924 20.579 1.00 17.32 113 SER A N 1
ATOM 876 C CA . SER A 1 114 ? 25.427 84.679 19.926 1.00 16.94 113 SER A CA 1
ATOM 877 C C . SER A 1 114 ? 26.832 84.230 20.327 1.00 17.33 113 SER A C 1
ATOM 878 O O . SER A 1 114 ? 27.053 83.060 20.607 1.00 16.72 113 SER A O 1
ATOM 881 N N . LYS A 1 115 ? 27.782 85.154 20.366 1.00 17.72 114 LYS A N 1
ATOM 882 C CA . LYS A 1 115 ? 29.159 84.784 20.677 1.00 18.71 114 LYS A CA 1
ATOM 883 C C . LYS A 1 115 ? 29.276 84.338 22.143 1.00 18.81 114 LYS A C 1
ATOM 884 O O . LYS A 1 115 ? 30.128 83.520 22.476 1.00 18.11 114 LYS A O 1
ATOM 890 N N . ASP A 1 116 ? 28.404 84.866 22.998 1.00 18.87 115 ASP A N 1
ATOM 891 C CA . ASP A 1 116 ? 28.454 84.581 24.432 1.00 19.48 115 ASP A CA 1
ATOM 892 C C . ASP A 1 116 ? 27.646 83.342 24.836 1.00 19.21 115 ASP A C 1
ATOM 893 O O . ASP A 1 116 ? 28.120 82.539 25.635 1.00 19.42 115 ASP A O 1
ATOM 898 N N . LEU A 1 117 ? 26.458 83.166 24.261 1.00 18.77 116 LEU A N 1
ATOM 899 C CA . LEU A 1 117 ? 25.504 82.152 24.726 1.00 18.67 116 LEU A CA 1
ATOM 900 C C . LEU A 1 117 ? 25.166 81.036 23.725 1.00 18.75 116 LEU A C 1
ATOM 901 O O . LEU A 1 117 ? 24.753 79.956 24.131 1.00 18.78 116 LEU A O 1
ATOM 906 N N . ILE A 1 118 ? 25.324 81.292 22.430 1.00 18.32 117 ILE A N 1
ATOM 907 C CA . ILE A 1 118 ? 24.971 80.306 21.399 1.00 18.11 117 ILE A CA 1
ATOM 908 C C . ILE A 1 118 ? 26.205 79.517 20.956 1.00 17.88 117 ILE A C 1
ATOM 909 O O . ILE A 1 118 ? 26.231 78.277 21.022 1.00 17.22 117 ILE A O 1
ATOM 914 N N . LYS A 1 119 ? 27.216 80.249 20.485 1.00 18.01 118 LYS A N 1
ATOM 915 C CA . LYS A 1 119 ? 28.555 79.708 20.219 1.00 18.47 118 LYS A CA 1
ATOM 916 C C . LYS A 1 119 ? 28.618 78.666 19.090 1.00 18.96 118 LYS A C 1
ATOM 917 O O . LYS A 1 119 ? 29.460 77.774 19.119 1.00 19.26 118 LYS A O 1
ATOM 921 N N . ILE A 1 120 ? 27.753 78.778 18.085 1.00 18.89 119 ILE A N 1
ATOM 922 C CA . ILE A 1 120 ? 27.857 77.878 16.929 1.00 19.34 119 ILE A CA 1
ATOM 923 C C . ILE A 1 120 ? 28.974 78.331 15.985 1.00 19.80 119 ILE A C 1
ATOM 924 O O . ILE A 1 120 ? 29.407 77.579 15.119 1.00 19.98 119 ILE A O 1
ATOM 929 N N . ASP A 1 121 ? 29.436 79.562 16.182 1.00 20.21 120 ASP A N 1
ATOM 930 C CA . ASP A 1 121 ? 30.444 80.193 15.329 1.00 20.86 120 ASP A CA 1
ATOM 931 C C . ASP A 1 121 ? 31.880 79.750 15.624 1.00 21.78 120 ASP A C 1
ATOM 932 O O . ASP A 1 121 ? 32.776 80.021 14.834 1.00 21.94 120 ASP A O 1
ATOM 937 N N . ASN A 1 122 ? 32.095 79.125 16.780 1.00 23.15 121 ASN A N 1
ATOM 938 C CA . ASN A 1 122 ? 33.394 78.554 17.145 1.00 24.58 121 ASN A CA 1
ATOM 939 C C . ASN A 1 122 ? 34.553 79.570 17.124 1.00 24.52 121 ASN A C 1
ATOM 940 O O . ASN A 1 122 ? 35.637 79.284 16.611 1.00 25.67 121 ASN A O 1
ATOM 945 N N . GLY A 1 123 ? 34.313 80.757 17.675 1.00 24.07 122 GLY A N 1
ATOM 946 C CA . GLY A 1 123 ? 35.343 81.779 17.811 1.00 23.51 122 GLY A CA 1
ATOM 947 C C . GLY A 1 123 ? 35.414 82.768 16.662 1.00 23.13 122 GLY A C 1
ATOM 948 O O . GLY A 1 123 ? 36.136 83.758 16.733 1.00 22.49 122 GLY A O 1
ATOM 949 N N . LEU A 1 124 ? 34.640 82.514 15.613 1.00 22.82 123 LEU A N 1
ATOM 950 C CA . LEU A 1 124 ? 34.638 83.344 14.412 1.00 22.67 123 LEU A CA 1
ATOM 951 C C . LEU A 1 124 ? 34.142 84.768 14.667 1.00 22.35 123 LEU A C 1
ATOM 952 O O . LEU A 1 124 ? 34.723 85.721 14.168 1.00 22.43 123 LEU A O 1
ATOM 957 N N . LEU A 1 125 ? 33.065 84.915 15.434 1.00 21.88 124 LEU A N 1
ATOM 958 C CA . LEU A 1 125 ? 32.499 86.237 15.713 1.00 21.89 124 LEU A CA 1
ATOM 959 C C . LEU A 1 125 ? 33.475 87.129 16.481 1.00 22.10 124 LEU A C 1
ATOM 960 O O . LEU A 1 125 ? 33.606 88.313 16.176 1.00 21.93 124 LEU A O 1
ATOM 965 N N . GLU A 1 126 ? 34.165 86.552 17.461 1.00 22.79 125 GLU A N 1
ATOM 966 C CA . GLU A 1 126 ? 35.167 87.278 18.243 1.00 23.17 125 GLU A CA 1
ATOM 967 C C . GLU A 1 126 ? 36.313 87.755 17.346 1.00 23.48 125 GLU A C 1
ATOM 968 O O . GLU A 1 126 ? 36.743 88.905 17.438 1.00 23.59 125 GLU A O 1
ATOM 971 N N . ALA A 1 127 ? 36.793 86.866 16.476 1.00 24.01 126 ALA A N 1
ATOM 972 C CA . ALA A 1 127 ? 37.854 87.196 15.525 1.00 24.41 126 ALA A CA 1
ATOM 973 C C . ALA A 1 127 ? 37.447 88.345 14.605 1.00 24.80 126 ALA A C 1
ATOM 974 O O . ALA A 1 127 ? 38.256 89.222 14.313 1.00 24.94 126 ALA A O 1
ATOM 976 N N . MET A 1 128 ? 36.187 88.358 14.173 1.00 25.17 127 MET A N 1
ATOM 977 C CA . MET A 1 128 ? 35.689 89.417 13.292 1.00 25.50 127 MET A CA 1
ATOM 978 C C . MET A 1 128 ? 35.515 90.741 14.040 1.00 26.11 127 MET A C 1
ATOM 979 O O . MET A 1 128 ? 35.796 91.813 13.492 1.00 25.95 127 MET A O 1
ATOM 984 N N . LEU A 1 129 ? 35.072 90.670 15.293 1.00 26.61 128 LEU A N 1
ATOM 985 C CA . LEU A 1 129 ? 34.897 91.869 16.109 1.00 27.24 128 LEU A CA 1
ATOM 986 C C . LEU A 1 129 ? 36.243 92.529 16.427 1.00 27.79 128 LEU A C 1
ATOM 987 O O . LEU A 1 129 ? 36.320 93.748 16.557 1.00 28.09 128 LEU A O 1
ATOM 992 N N . ASN A 1 130 ? 37.293 91.718 16.541 1.00 28.55 129 ASN A N 1
ATOM 993 C CA . ASN A 1 130 ? 38.642 92.207 16.832 1.00 29.23 129 ASN A CA 1
ATOM 994 C C . ASN A 1 130 ? 39.453 92.504 15.566 1.00 29.29 129 ASN A C 1
ATOM 995 O O . ASN A 1 130 ? 40.585 92.994 15.645 1.00 29.35 129 ASN A O 1
ATOM 1000 N N . GLY A 1 131 ? 38.878 92.207 14.403 1.00 29.09 130 GLY A N 1
ATOM 1001 C CA . GLY A 1 131 ? 39.538 92.447 13.131 1.00 28.83 130 GLY A CA 1
ATOM 1002 C C . GLY A 1 131 ? 40.773 91.590 12.914 1.00 28.54 130 GLY A C 1
ATOM 1003 O O . GLY A 1 131 ? 41.684 91.996 12.192 1.00 29.11 130 GLY A O 1
ATOM 1004 N N . LYS A 1 132 ? 40.804 90.417 13.544 1.00 27.85 131 LYS A N 1
ATOM 1005 C CA . LYS A 1 132 ? 41.942 89.499 13.474 1.00 27.33 131 LYS A CA 1
ATOM 1006 C C . LYS A 1 132 ? 41.750 88.364 12.461 1.00 26.23 131 LYS A C 1
ATOM 1007 O O . LYS A 1 132 ? 42.700 87.633 12.168 1.00 26.66 131 LYS A O 1
ATOM 1011 N N . HIS A 1 133 ? 40.540 88.202 11.926 1.00 24.94 132 HIS A N 1
ATOM 1012 C CA . HIS A 1 133 ? 40.290 87.127 10.969 1.00 23.57 132 HIS A CA 1
ATOM 1013 C C . HIS A 1 133 ? 40.901 87.445 9.604 1.00 22.68 132 HIS A C 1
ATOM 1014 O O . HIS A 1 133 ? 40.746 88.548 9.106 1.00 22.20 132 HIS A O 1
ATOM 1021 N N . GLU A 1 134 ? 41.556 86.455 9.002 1.00 21.94 133 GLU A N 1
ATOM 1022 C CA . GLU A 1 134 ? 42.282 86.635 7.741 1.00 21.83 133 GLU A CA 1
ATOM 1023 C C . GLU A 1 134 ? 41.381 86.751 6.503 1.00 21.74 133 GLU A C 1
ATOM 1024 O O . GLU A 1 134 ? 41.807 87.281 5.475 1.00 21.38 133 GLU A O 1
ATOM 1026 N N . LYS A 1 135 ? 40.146 86.260 6.596 1.00 21.31 134 LYS A N 1
ATOM 1027 C CA . LYS A 1 135 ? 39.230 86.257 5.452 1.00 21.27 134 LYS A CA 1
ATOM 1028 C C . LYS A 1 135 ? 37.908 86.990 5.712 1.00 21.30 134 LYS A C 1
ATOM 1029 O O . LYS A 1 135 ? 37.409 87.688 4.831 1.00 21.48 134 LYS A O 1
ATOM 1035 N N . ALA A 1 136 ? 37.349 86.829 6.910 1.00 20.96 135 ALA A N 1
ATOM 1036 C CA . ALA A 1 136 ? 36.041 87.384 7.255 1.00 21.15 135 ALA A CA 1
ATOM 1037 C C . ALA A 1 136 ? 36.153 88.765 7.897 1.00 21.47 135 ALA A C 1
ATOM 1038 O O . ALA A 1 136 ? 36.923 88.955 8.835 1.00 21.31 135 ALA A O 1
ATOM 1040 N N . LYS A 1 137 ? 35.369 89.715 7.393 1.00 21.94 136 LYS A N 1
ATOM 1041 C CA . LYS A 1 137 ? 35.317 91.078 7.916 1.00 22.64 136 LYS A CA 1
ATOM 1042 C C . LYS A 1 137 ? 33.877 91.425 8.284 1.00 22.53 136 LYS A C 1
ATOM 1043 O O . LYS A 1 137 ? 32.949 91.064 7.565 1.00 22.29 136 LYS A O 1
ATOM 1049 N N . LEU A 1 138 ? 33.703 92.144 9.390 1.00 22.39 137 LEU A N 1
ATOM 1050 C CA . LEU A 1 138 ? 32.385 92.489 9.910 1.00 22.64 137 LEU A CA 1
ATOM 1051 C C . LEU A 1 138 ? 32.114 93.984 9.791 1.00 22.84 137 LEU A C 1
ATOM 1052 O O . LEU A 1 138 ? 32.947 94.813 10.163 1.00 22.52 137 LEU A O 1
ATOM 1057 N N . THR A 1 139 ? 30.936 94.309 9.267 1.00 23.06 138 THR A N 1
ATOM 1058 C CA . THR A 1 139 ? 30.408 95.664 9.266 1.00 23.50 138 THR A CA 1
ATOM 1059 C C . THR A 1 139 ? 29.088 95.639 10.023 1.00 23.56 138 THR A C 1
ATOM 1060 O O . THR A 1 139 ? 28.234 94.794 9.761 1.00 22.80 138 THR A O 1
ATOM 1064 N N . ILE A 1 140 ? 28.933 96.545 10.981 1.00 23.67 139 ILE A N 1
ATOM 1065 C CA . ILE A 1 140 ? 27.651 96.738 11.640 1.00 24.11 139 ILE A CA 1
ATOM 1066 C C . ILE A 1 140 ? 26.892 97.769 10.831 1.00 24.19 139 ILE A C 1
ATOM 1067 O O . ILE A 1 140 ? 27.296 98.926 10.761 1.00 24.47 139 ILE A O 1
ATOM 1072 N N . GLY A 1 141 ? 25.815 97.339 10.182 1.00 24.05 140 GLY A N 1
ATOM 1073 C CA . GLY A 1 141 ? 25.005 98.235 9.380 1.00 24.18 140 GLY A CA 1
ATOM 1074 C C . GLY A 1 141 ? 23.857 97.569 8.653 1.00 24.03 140 GLY A C 1
ATOM 1075 O O . GLY A 1 141 ? 23.643 96.355 8.763 1.00 23.49 140 GLY A O 1
ATOM 1076 N N . ASP A 1 142 ? 23.124 98.387 7.900 1.00 24.12 141 ASP A N 1
ATOM 1077 C CA . ASP A 1 142 ? 21.981 97.938 7.121 1.00 24.34 141 ASP A CA 1
ATOM 1078 C C . ASP A 1 142 ? 22.452 97.382 5.786 1.00 23.83 141 ASP A C 1
ATOM 1079 O O . ASP A 1 142 ? 23.080 98.094 5.001 1.00 23.57 141 ASP A O 1
ATOM 1084 N N . GLY A 1 143 ? 22.131 96.117 5.523 1.00 23.36 142 GLY A N 1
ATOM 1085 C CA . GLY A 1 143 ? 22.502 95.471 4.274 1.00 23.25 142 GLY A CA 1
ATOM 1086 C C . GLY A 1 143 ? 21.937 96.156 3.042 1.00 23.24 142 GLY A C 1
ATOM 1087 O O . GLY A 1 143 ? 22.567 96.155 1.981 1.00 22.34 142 GLY A O 1
ATOM 1088 N N . PHE A 1 144 ? 20.745 96.731 3.179 1.00 23.23 143 PHE A N 1
ATOM 1089 C CA . PHE A 1 144 ? 20.126 97.489 2.096 1.00 23.89 143 PHE A CA 1
ATOM 1090 C C . PHE A 1 144 ? 20.992 98.688 1.692 1.00 23.42 143 PHE A C 1
ATOM 1091 O O . PHE A 1 144 ? 21.247 98.903 0.512 1.00 23.80 143 PHE A O 1
ATOM 1099 N N . GLU A 1 145 ? 21.431 99.466 2.672 1.00 23.00 144 GLU A N 1
ATOM 1100 C CA . GLU A 1 145 ? 22.298 100.615 2.403 1.00 22.96 144 GLU A CA 1
ATOM 1101 C C . GLU A 1 145 ? 23.677 100.173 1.916 1.00 22.40 144 GLU A C 1
ATOM 1102 O O . GLU A 1 145 ? 24.250 100.776 1.012 1.00 22.33 144 GLU A O 1
ATOM 1105 N N . PHE A 1 146 ? 24.195 99.102 2.510 1.00 21.89 145 PHE A N 1
ATOM 1106 C CA . PHE A 1 146 ? 25.532 98.616 2.207 1.00 21.35 145 PHE A CA 1
ATOM 1107 C C . PHE A 1 146 ? 25.659 98.227 0.737 1.00 21.12 145 PHE A C 1
ATOM 1108 O O . PHE A 1 146 ? 26.653 98.559 0.098 1.00 21.14 145 PHE A O 1
ATOM 1116 N N . ILE A 1 147 ? 24.646 97.546 0.208 1.00 20.71 146 ILE A N 1
ATOM 1117 C CA . ILE A 1 147 ? 24.687 97.041 -1.160 1.00 20.79 146 ILE A CA 1
ATOM 1118 C C . ILE A 1 147 ? 24.497 98.157 -2.198 1.00 20.70 146 ILE A C 1
ATOM 1119 O O . ILE A 1 147 ? 24.886 97.998 -3.355 1.00 20.40 146 ILE A O 1
ATOM 1124 N N . LYS A 1 148 ? 23.915 99.282 -1.786 1.00 20.60 147 LYS A N 1
ATOM 1125 C CA . LYS A 1 148 ? 23.858 100.459 -2.652 1.00 21.01 147 LYS A CA 1
ATOM 1126 C C . LYS A 1 148 ? 25.254 101.024 -2.883 1.00 20.71 147 LYS A C 1
ATOM 1127 O O . LYS A 1 148 ? 25.542 101.531 -3.957 1.00 20.74 147 LYS A O 1
ATOM 1131 N N . ASN A 1 149 ? 26.105 100.937 -1.861 1.00 20.34 148 ASN A N 1
ATOM 1132 C CA . ASN A 1 149 ? 27.395 101.627 -1.847 1.00 20.14 148 ASN A CA 1
ATOM 1133 C C . ASN A 1 149 ? 28.630 100.733 -1.933 1.00 19.84 148 ASN A C 1
ATOM 1134 O O . ASN A 1 149 ? 29.758 101.238 -1.934 1.00 19.70 148 ASN A O 1
ATOM 1139 N N . ASN A 1 150 ? 28.420 99.420 -2.005 1.00 19.72 149 ASN A N 1
ATOM 1140 C CA . ASN A 1 150 ? 29.511 98.438 -2.049 1.00 19.37 149 ASN A CA 1
ATOM 1141 C C . ASN A 1 150 ? 29.169 97.324 -3.033 1.00 19.04 149 ASN A C 1
ATOM 1142 O O . ASN A 1 150 ? 28.010 96.924 -3.125 1.00 19.55 149 ASN A O 1
ATOM 1147 N N . ARG A 1 151 ? 30.168 96.813 -3.755 1.00 18.33 150 ARG A N 1
ATOM 1148 C CA . ARG A 1 151 ? 29.923 95.845 -4.823 1.00 17.70 150 ARG A CA 1
ATOM 1149 C C . ARG A 1 151 ? 31.114 94.929 -5.141 1.00 17.30 150 ARG A C 1
ATOM 1150 O O . ARG A 1 151 ? 32.172 95.035 -4.522 1.00 17.19 150 ARG A O 1
ATOM 1158 N N . GLY A 1 152 ? 30.910 94.036 -6.109 1.00 16.74 151 GLY A N 1
ATOM 1159 C CA . GLY A 1 152 ? 31.946 93.158 -6.624 1.00 16.56 151 GLY A CA 1
ATOM 1160 C C . GLY A 1 152 ? 31.988 91.810 -5.934 1.00 16.44 151 GLY A C 1
ATOM 1161 O O . GLY A 1 152 ? 33.051 91.361 -5.502 1.00 16.48 151 GLY A O 1
ATOM 1162 N N . PHE A 1 153 ? 30.835 91.156 -5.834 1.00 15.91 152 PHE A N 1
ATOM 1163 C CA . PHE A 1 153 ? 30.739 89.888 -5.119 1.00 16.02 152 PHE A CA 1
ATOM 1164 C C . PHE A 1 153 ? 30.379 88.748 -6.070 1.00 15.35 152 PHE A C 1
ATOM 1165 O O . PHE A 1 153 ? 29.541 88.898 -6.947 1.00 15.57 152 PHE A O 1
ATOM 1173 N N . ASP A 1 154 ? 31.030 87.612 -5.895 1.00 14.94 153 ASP A N 1
ATOM 1174 C CA . ASP A 1 154 ? 30.702 86.408 -6.657 1.00 15.12 153 ASP A CA 1
ATOM 1175 C C . ASP A 1 154 ? 29.417 85.763 -6.155 1.00 14.93 153 ASP A C 1
ATOM 1176 O O . ASP A 1 154 ? 28.628 85.227 -6.943 1.00 14.63 153 ASP A O 1
ATOM 1181 N N . VAL A 1 155 ? 29.241 85.798 -4.837 1.00 14.49 154 VAL A N 1
ATOM 1182 C CA . VAL A 1 155 ? 28.078 85.242 -4.150 1.00 14.76 154 VAL A CA 1
ATOM 1183 C C . VAL A 1 155 ? 27.585 86.246 -3.092 1.00 14.69 154 VAL A C 1
ATOM 1184 O O . VAL A 1 155 ? 28.384 86.828 -2.350 1.00 14.29 154 VAL A O 1
ATOM 1188 N N . ILE A 1 156 ? 26.278 86.466 -3.046 1.00 14.07 155 ILE A N 1
ATOM 1189 C CA . ILE A 1 156 ? 25.651 87.257 -1.992 1.00 13.97 155 ILE A CA 1
ATOM 1190 C C . ILE A 1 156 ? 24.603 86.368 -1.329 1.00 14.01 155 ILE A C 1
ATOM 1191 O O . ILE A 1 156 ? 23.754 85.803 -2.005 1.00 13.89 155 ILE A O 1
ATOM 1196 N N . ILE A 1 157 ? 24.683 86.241 -0.010 1.00 14.06 156 ILE A N 1
ATOM 1197 C CA . ILE A 1 157 ? 23.763 85.411 0.755 1.00 14.34 156 ILE A CA 1
ATOM 1198 C C . ILE A 1 157 ? 22.986 86.288 1.725 1.00 14.40 156 ILE A C 1
ATOM 1199 O O . ILE A 1 157 ? 23.578 86.910 2.592 1.00 14.49 156 ILE A O 1
ATOM 1204 N N . ALA A 1 158 ? 21.668 86.342 1.569 1.00 14.55 157 ALA A N 1
ATOM 1205 C CA . ALA A 1 158 ? 20.797 87.010 2.532 1.00 15.03 157 ALA A CA 1
ATOM 1206 C C . ALA A 1 158 ? 20.347 86.004 3.589 1.00 15.64 157 ALA A C 1
ATOM 1207 O O . ALA A 1 158 ? 19.538 85.106 3.309 1.00 15.65 157 ALA A O 1
ATOM 1209 N N . ASP A 1 159 ? 20.913 86.154 4.781 1.00 16.45 158 ASP A N 1
ATOM 1210 C CA . ASP A 1 159 ? 20.577 85.368 5.966 1.00 17.41 158 ASP A CA 1
ATOM 1211 C C . ASP A 1 159 ? 19.905 86.297 6.979 1.00 18.53 158 ASP A C 1
ATOM 1212 O O . ASP A 1 159 ? 20.387 86.480 8.096 1.00 18.58 158 ASP A O 1
ATOM 1217 N N . SER A 1 160 ? 18.779 86.882 6.589 1.00 19.87 159 SER A N 1
ATOM 1218 C CA . SER A 1 160 ? 18.108 87.860 7.440 1.00 21.15 159 SER A CA 1
ATOM 1219 C C . SER A 1 160 ? 16.926 87.219 8.174 1.00 21.91 159 SER A C 1
ATOM 1220 O O . SER A 1 160 ? 16.672 86.017 8.060 1.00 21.65 159 SER A O 1
ATOM 1223 N N . THR A 1 161 ? 16.221 88.029 8.948 1.00 22.92 160 THR A N 1
ATOM 1224 C CA . THR A 1 161 ? 14.980 87.596 9.586 1.00 23.53 160 THR A CA 1
ATOM 1225 C C . THR A 1 161 ? 13.827 87.639 8.576 1.00 24.06 160 THR A C 1
ATOM 1226 O O . THR A 1 161 ? 14.025 87.974 7.403 1.00 24.00 160 THR A O 1
ATOM 1230 N N . ASP A 1 162 ? 12.622 87.294 9.029 1.00 24.64 161 ASP A N 1
ATOM 1231 C CA . ASP A 1 162 ? 11.433 87.345 8.180 1.00 25.15 161 ASP A CA 1
ATOM 1232 C C . ASP A 1 162 ? 11.222 88.775 7.669 1.00 26.10 161 ASP A C 1
ATOM 1233 O O . ASP A 1 162 ? 11.590 89.735 8.350 1.00 26.21 161 ASP A O 1
ATOM 1238 N N . PRO A 1 163 ? 10.653 88.920 6.473 1.00 27.20 162 PRO A N 1
ATOM 1239 C CA . PRO A 1 163 ? 10.398 90.250 5.901 1.00 27.92 162 PRO A CA 1
ATOM 1240 C C . PRO A 1 163 ? 9.326 91.031 6.677 1.00 28.49 162 PRO A C 1
ATOM 1241 O O . PRO A 1 163 ? 8.261 91.352 6.141 1.00 29.52 162 PRO A O 1
ATOM 1245 N N . VAL A 1 169 ? 12.612 95.261 3.285 1.00 28.40 168 VAL A N 1
ATOM 1246 C CA . VAL A 1 169 ? 13.194 95.853 2.079 1.00 28.48 168 VAL A CA 1
ATOM 1247 C C . VAL A 1 169 ? 14.148 94.886 1.380 1.00 28.06 168 VAL A C 1
ATOM 1248 O O . VAL A 1 169 ? 14.480 95.072 0.210 1.00 28.31 168 VAL A O 1
ATOM 1252 N N . LEU A 1 170 ? 14.582 93.852 2.100 1.00 27.64 169 LEU A N 1
ATOM 1253 C CA . LEU A 1 170 ? 15.483 92.847 1.545 1.00 27.21 169 LEU A CA 1
ATOM 1254 C C . LEU A 1 170 ? 14.763 91.890 0.589 1.00 27.08 169 LEU A C 1
ATOM 1255 O O . LEU A 1 170 ? 15.389 90.993 0.018 1.00 26.75 169 LEU A O 1
ATOM 1260 N N . PHE A 1 171 ? 13.454 92.082 0.413 1.00 26.61 170 PHE A N 1
ATOM 1261 C CA . PHE A 1 171 ? 12.670 91.305 -0.540 1.00 26.51 170 PHE A CA 1
ATOM 1262 C C . PHE A 1 171 ? 11.971 92.207 -1.567 1.00 26.67 170 PHE A C 1
ATOM 1263 O O . PHE A 1 171 ? 11.014 91.786 -2.226 1.00 26.49 170 PHE A O 1
ATOM 1271 N N . SER A 1 172 ? 12.489 93.429 -1.728 1.00 26.67 171 SER A N 1
ATOM 1272 C CA . SER A 1 172 ? 11.946 94.405 -2.679 1.00 26.91 171 SER A CA 1
ATOM 1273 C C . SER A 1 172 ? 12.701 94.398 -4.008 1.00 27.05 171 SER A C 1
ATOM 1274 O O . SER A 1 172 ? 13.889 94.068 -4.053 1.00 26.68 171 SER A O 1
ATOM 1277 N N . GLU A 1 173 ? 12.006 94.767 -5.085 1.00 27.02 172 GLU A N 1
ATOM 1278 C CA . GLU A 1 173 ? 12.623 94.878 -6.410 1.00 27.08 172 GLU A CA 1
ATOM 1279 C C . GLU A 1 173 ? 13.799 95.856 -6.415 1.00 27.03 172 GLU A C 1
ATOM 1280 O O . GLU A 1 173 ? 14.820 95.601 -7.056 1.00 27.05 172 GLU A O 1
ATOM 1282 N N . GLU A 1 174 ? 13.648 96.973 -5.709 1.00 26.85 173 GLU A N 1
ATOM 1283 C CA . GLU A 1 174 ? 14.719 97.961 -5.585 1.00 26.52 173 GLU A CA 1
ATOM 1284 C C . GLU A 1 174 ? 16.001 97.308 -5.076 1.00 25.50 173 GLU A C 1
ATOM 1285 O O . GLU A 1 174 ? 17.074 97.500 -5.640 1.00 25.31 173 GLU A O 1
ATOM 1291 N N . PHE A 1 175 ? 15.866 96.525 -4.012 1.00 24.35 174 PHE A N 1
ATOM 1292 C CA . PHE A 1 175 ? 16.985 95.809 -3.424 1.00 23.19 174 PHE A CA 1
ATOM 1293 C C . PHE A 1 175 ? 17.600 94.793 -4.395 1.00 22.47 174 PHE A C 1
ATOM 1294 O O . PHE A 1 175 ? 18.817 94.685 -4.477 1.00 22.07 174 PHE A O 1
ATOM 1302 N N . TYR A 1 176 ? 16.768 94.056 -5.125 1.00 21.78 175 TYR A N 1
ATOM 1303 C CA . TYR A 1 176 ? 17.277 93.036 -6.042 1.00 21.31 175 TYR A CA 1
ATOM 1304 C C . TYR A 1 176 ? 18.034 93.648 -7.216 1.00 21.38 175 TYR A C 1
ATOM 1305 O O . TYR A 1 176 ? 18.946 93.031 -7.755 1.00 20.51 175 TYR A O 1
ATOM 1314 N N . ARG A 1 177 ? 17.670 94.868 -7.600 1.00 21.51 176 ARG A N 1
ATOM 1315 C CA . ARG A 1 177 ? 18.371 95.550 -8.685 1.00 21.84 176 ARG A CA 1
ATOM 1316 C C . ARG A 1 177 ? 19.759 95.976 -8.223 1.00 21.44 176 ARG A C 1
ATOM 1317 O O . ARG A 1 177 ? 20.719 95.824 -8.965 1.00 21.21 176 ARG A O 1
ATOM 1325 N N . TYR A 1 178 ? 19.857 96.484 -6.995 1.00 21.09 177 TYR A N 1
ATOM 1326 C CA . TYR A 1 178 ? 21.146 96.797 -6.378 1.00 21.10 177 TYR A CA 1
ATOM 1327 C C . TYR A 1 178 ? 22.016 95.550 -6.240 1.00 20.12 177 TYR A C 1
ATOM 1328 O O . TYR A 1 178 ? 23.222 95.616 -6.444 1.00 19.84 177 TYR A O 1
ATOM 1337 N N . VAL A 1 179 ? 21.402 94.426 -5.869 1.00 19.18 178 VAL A N 1
ATOM 1338 C CA . VAL A 1 179 ? 22.117 93.156 -5.740 1.00 18.56 178 VAL A CA 1
ATOM 1339 C C . VAL A 1 179 ? 22.691 92.723 -7.089 1.00 18.18 178 VAL A C 1
ATOM 1340 O O . VAL A 1 179 ? 23.870 92.367 -7.188 1.00 17.31 178 VAL A O 1
ATOM 1344 N N . TYR A 1 180 ? 21.863 92.763 -8.128 1.00 18.05 179 TYR A N 1
ATOM 1345 C CA . TYR A 1 180 ? 22.285 92.324 -9.458 1.00 18.23 179 TYR A CA 1
ATOM 1346 C C . TYR A 1 180 ? 23.462 93.164 -9.932 1.00 18.42 179 TYR A C 1
ATOM 1347 O O . TYR A 1 180 ? 24.427 92.641 -10.482 1.00 18.69 179 TYR A O 1
ATOM 1356 N N . ASP A 1 181 ? 23.381 94.464 -9.693 1.00 18.52 180 ASP A N 1
ATOM 1357 C CA . ASP A 1 181 ? 24.423 95.386 -10.127 1.00 19.34 180 ASP A CA 1
ATOM 1358 C C . ASP A 1 181 ? 25.720 95.137 -9.361 1.00 18.98 180 ASP A C 1
ATOM 1359 O O . ASP A 1 181 ? 26.803 95.297 -9.921 1.00 19.21 180 ASP A O 1
ATOM 1364 N N . ALA A 1 182 ? 25.590 94.726 -8.098 1.00 18.42 181 ALA A N 1
ATOM 1365 C CA . ALA A 1 182 ? 26.725 94.470 -7.214 1.00 17.96 181 ALA A CA 1
ATOM 1366 C C . ALA A 1 182 ? 27.382 93.110 -7.449 1.00 17.65 181 ALA A C 1
ATOM 1367 O O . ALA A 1 182 ? 28.524 92.900 -7.050 1.00 16.90 181 ALA A O 1
ATOM 1369 N N . LEU A 1 183 ? 26.664 92.190 -8.093 1.00 17.13 182 LEU A N 1
ATOM 1370 C CA . LEU A 1 183 ? 27.203 90.882 -8.424 1.00 17.11 182 LEU A CA 1
ATOM 1371 C C . LEU A 1 183 ? 28.222 90.953 -9.558 1.00 17.18 182 LEU A C 1
ATOM 1372 O O . LEU A 1 183 ? 28.101 91.766 -10.480 1.00 17.13 182 LEU A O 1
ATOM 1377 N N . ASN A 1 184 ? 29.228 90.089 -9.475 1.00 17.32 183 ASN A N 1
ATOM 1378 C CA . ASN A 1 184 ? 30.114 89.810 -10.595 1.00 17.30 183 ASN A CA 1
ATOM 1379 C C . ASN A 1 184 ? 29.367 88.953 -11.617 1.00 17.60 183 ASN A C 1
ATOM 1380 O O . ASN A 1 184 ? 28.264 88.449 -11.353 1.00 16.79 183 ASN A O 1
ATOM 1385 N N . ASN A 1 185 ? 29.959 88.825 -12.797 1.00 17.77 184 ASN A N 1
ATOM 1386 C CA . ASN A 1 185 ? 29.446 87.935 -13.831 1.00 18.30 184 ASN A CA 1
ATOM 1387 C C . ASN A 1 185 ? 30.507 86.888 -14.129 1.00 18.02 184 ASN A C 1
ATOM 1388 O O . ASN A 1 185 ? 31.541 87.233 -14.701 1.00 18.37 184 ASN A O 1
ATOM 1393 N N . PRO A 1 186 ? 30.289 85.618 -13.775 1.00 17.64 185 PRO A N 1
ATOM 1394 C CA . PRO A 1 186 ? 29.052 85.105 -13.171 1.00 17.34 185 PRO A CA 1
ATOM 1395 C C . PRO A 1 186 ? 28.890 85.409 -11.676 1.00 16.92 185 PRO A C 1
ATOM 1396 O O . PRO A 1 186 ? 29.865 85.618 -10.962 1.00 16.91 185 PRO A O 1
ATOM 1400 N N . GLY A 1 187 ? 27.643 85.439 -11.223 1.00 16.61 186 GLY A N 1
ATOM 1401 C CA . GLY A 1 187 ? 27.317 85.740 -9.838 1.00 15.89 186 GLY A CA 1
ATOM 1402 C C . GLY A 1 187 ? 26.032 85.068 -9.392 1.00 15.79 186 GLY A C 1
ATOM 1403 O O . GLY A 1 187 ? 25.153 84.768 -10.205 1.00 16.00 186 GLY A O 1
ATOM 1404 N N . ILE A 1 188 ? 25.917 84.820 -8.094 1.00 15.17 187 ILE A N 1
ATOM 1405 C CA . ILE A 1 188 ? 24.731 84.177 -7.550 1.00 15.37 187 ILE A CA 1
ATOM 1406 C C . ILE A 1 188 ? 24.303 84.831 -6.240 1.00 14.62 187 ILE A C 1
ATOM 1407 O O . ILE A 1 188 ? 25.118 85.129 -5.369 1.00 14.27 187 ILE A O 1
ATOM 1412 N N . TYR A 1 189 ? 23.011 85.099 -6.154 1.00 13.84 188 TYR A N 1
ATOM 1413 C CA . TYR A 1 189 ? 22.370 85.597 -4.963 1.00 13.55 188 TYR A CA 1
ATOM 1414 C C . TYR A 1 189 ? 21.488 84.477 -4.438 1.00 13.36 188 TYR A C 1
ATOM 1415 O O . TYR A 1 189 ? 20.824 83.799 -5.217 1.00 13.08 188 TYR A O 1
ATOM 1424 N N . VAL A 1 190 ? 21.480 84.282 -3.122 1.00 13.15 189 VAL A N 1
ATOM 1425 C CA . VAL A 1 190 ? 20.543 83.350 -2.494 1.00 13.08 189 VAL A CA 1
ATOM 1426 C C . VAL A 1 190 ? 20.006 83.946 -1.193 1.00 13.09 189 VAL A C 1
ATOM 1427 O O . VAL A 1 190 ? 20.731 84.619 -0.475 1.00 13.28 189 VAL A O 1
ATOM 1431 N N . THR A 1 191 ? 18.724 83.715 -0.928 1.00 13.15 190 THR A N 1
ATOM 1432 C CA . THR A 1 191 ? 18.052 84.164 0.292 1.00 13.50 190 THR A CA 1
ATOM 1433 C C . THR A 1 191 ? 17.148 83.055 0.825 1.00 13.92 190 THR A C 1
ATOM 1434 O O . THR A 1 191 ? 16.507 82.336 0.051 1.00 13.55 190 THR A O 1
ATOM 1438 N N . GLN A 1 192 ? 17.085 82.929 2.146 1.00 14.02 191 GLN A N 1
ATOM 1439 C CA . GLN A 1 192 ? 15.974 82.215 2.774 1.00 14.31 191 GLN A CA 1
ATOM 1440 C C . GLN A 1 192 ? 14.713 83.012 2.417 1.00 14.37 191 GLN A C 1
ATOM 1441 O O . GLN A 1 192 ? 14.751 84.246 2.375 1.00 14.51 191 GLN A O 1
ATOM 1447 N N . ALA A 1 193 ? 13.623 82.311 2.131 1.00 14.66 192 ALA A N 1
ATOM 1448 C CA . ALA A 1 193 ? 12.415 82.921 1.569 1.00 15.53 192 ALA A CA 1
ATOM 1449 C C . ALA A 1 193 ? 11.124 82.464 2.249 1.00 16.00 192 ALA A C 1
ATOM 1450 O O . ALA A 1 193 ? 10.045 82.557 1.662 1.00 16.66 192 ALA A O 1
ATOM 1452 N N . GLY A 1 194 ? 11.235 81.970 3.481 1.00 16.00 193 GLY A N 1
ATOM 1453 C CA . GLY A 1 194 ? 10.083 81.762 4.339 1.00 15.38 193 GLY A CA 1
ATOM 1454 C C . GLY A 1 194 ? 9.526 80.355 4.308 1.00 15.10 193 GLY A C 1
ATOM 1455 O O . GLY A 1 194 ? 9.900 79.534 3.464 1.00 15.01 193 GLY A O 1
ATOM 1456 N N . SER A 1 195 ? 8.620 80.076 5.240 1.00 14.77 194 SER A N 1
ATOM 1457 C CA . SER A 1 195 ? 7.891 78.811 5.252 1.00 14.78 194 SER A CA 1
ATOM 1458 C C . SER A 1 195 ? 7.161 78.565 3.928 1.00 14.91 194 SER A C 1
ATOM 1459 O O . SER A 1 195 ? 6.359 79.389 3.494 1.00 15.12 194 SER A O 1
ATOM 1462 N N . VAL A 1 196 ? 7.443 77.423 3.305 1.00 14.80 195 VAL A N 1
ATOM 1463 C CA . VAL A 1 196 ? 6.785 76.999 2.061 1.00 15.42 195 VAL A CA 1
ATOM 1464 C C . VAL A 1 196 ? 5.254 77.052 2.174 1.00 15.57 195 VAL A C 1
ATOM 1465 O O . VAL A 1 196 ? 4.574 77.626 1.314 1.00 15.67 195 VAL A O 1
ATOM 1469 N N . TYR A 1 197 ? 4.717 76.489 3.255 1.00 15.66 196 TYR A N 1
ATOM 1470 C CA . TYR A 1 197 ? 3.273 76.370 3.421 1.00 16.33 196 TYR A CA 1
ATOM 1471 C C . TYR A 1 197 ? 2.596 77.576 4.079 1.00 16.82 196 TYR A C 1
ATOM 1472 O O . TYR A 1 197 ? 1.425 77.842 3.814 1.00 17.31 196 TYR A O 1
ATOM 1481 N N . LEU A 1 198 ? 3.320 78.295 4.933 1.00 17.68 197 LEU A N 1
ATOM 1482 C CA . LEU A 1 198 ? 2.711 79.293 5.825 1.00 18.20 197 LEU A CA 1
ATOM 1483 C C . LEU A 1 198 ? 3.066 80.745 5.488 1.00 18.88 197 LEU A C 1
ATOM 1484 O O . LEU A 1 198 ? 2.344 81.664 5.885 1.00 18.55 197 LEU A O 1
ATOM 1489 N N . PHE A 1 199 ? 4.180 80.949 4.790 1.00 19.14 198 PHE A N 1
ATOM 1490 C CA . PHE A 1 199 ? 4.559 82.262 4.264 1.00 20.15 198 PHE A CA 1
ATOM 1491 C C . PHE A 1 199 ? 4.513 82.239 2.734 1.00 20.10 198 PHE A C 1
ATOM 1492 O O . PHE A 1 199 ? 5.353 82.853 2.074 1.00 19.42 198 PHE A O 1
ATOM 1500 N N . THR A 1 200 ? 3.534 81.535 2.167 1.00 20.67 199 THR A N 1
ATOM 1501 C CA . THR A 1 200 ? 3.511 81.262 0.724 1.00 21.21 199 THR A CA 1
ATOM 1502 C C . THR A 1 200 ? 3.361 82.512 -0.145 1.00 22.25 199 THR A C 1
ATOM 1503 O O . THR A 1 200 ? 3.997 82.624 -1.198 1.00 22.29 199 THR A O 1
ATOM 1507 N N . ASP A 1 201 ? 2.507 83.435 0.280 1.00 23.32 200 ASP A N 1
ATOM 1508 C CA . ASP A 1 201 ? 2.337 84.709 -0.421 1.00 24.77 200 ASP A CA 1
ATOM 1509 C C . ASP A 1 201 ? 3.654 85.492 -0.493 1.00 24.88 200 ASP A C 1
ATOM 1510 O O . ASP A 1 201 ? 3.943 86.128 -1.496 1.00 25.65 200 ASP A O 1
ATOM 1515 N N . GLU A 1 202 ? 4.446 85.424 0.572 1.00 25.36 201 GLU A N 1
ATOM 1516 C CA . GLU A 1 202 ? 5.703 86.168 0.677 1.00 25.34 201 GLU A CA 1
ATOM 1517 C C . GLU A 1 202 ? 6.766 85.564 -0.244 1.00 24.69 201 GLU A C 1
ATOM 1518 O O . GLU A 1 202 ? 7.546 86.284 -0.869 1.00 24.09 201 GLU A O 1
ATOM 1524 N N . LEU A 1 203 ? 6.771 84.238 -0.335 1.00 24.03 202 LEU A N 1
ATOM 1525 C CA . LEU A 1 203 ? 7.639 83.507 -1.257 1.00 23.83 202 LEU A CA 1
ATOM 1526 C C . LEU A 1 203 ? 7.328 83.831 -2.714 1.00 23.41 202 LEU A C 1
ATOM 1527 O O . LEU A 1 203 ? 8.231 84.087 -3.499 1.00 23.03 202 LEU A O 1
ATOM 1532 N N . ILE A 1 204 ? 6.050 83.822 -3.071 1.00 23.46 203 ILE A N 1
ATOM 1533 C CA . ILE A 1 204 ? 5.639 84.076 -4.449 1.00 23.70 203 ILE A CA 1
ATOM 1534 C C . ILE A 1 204 ? 5.973 85.504 -4.864 1.00 23.40 203 ILE A C 1
ATOM 1535 O O . ILE A 1 204 ? 6.474 85.717 -5.964 1.00 23.39 203 ILE A O 1
ATOM 1540 N N . SER A 1 205 ? 5.702 86.474 -3.994 1.00 23.46 204 SER A N 1
ATOM 1541 C CA . SER A 1 205 ? 5.982 87.876 -4.310 1.00 23.94 204 SER A CA 1
ATOM 1542 C C . SER A 1 205 ? 7.487 88.122 -4.451 1.00 23.70 204 SER A C 1
ATOM 1543 O O . SER A 1 205 ? 7.909 88.834 -5.356 1.00 23.65 204 SER A O 1
ATOM 1546 N N . ALA A 1 206 ? 8.289 87.509 -3.583 1.00 23.58 205 ALA A N 1
ATOM 1547 C CA . ALA A 1 206 ? 9.747 87.625 -3.678 1.00 23.65 205 ALA A CA 1
ATOM 1548 C C . ALA A 1 206 ? 10.246 87.064 -5.009 1.00 23.81 205 ALA A C 1
ATOM 1549 O O . ALA A 1 206 ? 11.070 87.688 -5.674 1.00 23.76 205 ALA A O 1
ATOM 1551 N N . TYR A 1 207 ? 9.726 85.905 -5.404 1.00 23.90 206 TYR A N 1
ATOM 1552 C CA . TYR A 1 207 ? 10.100 85.274 -6.668 1.00 24.65 206 TYR A CA 1
ATOM 1553 C C . TYR A 1 207 ? 9.738 86.172 -7.844 1.00 24.62 206 TYR A C 1
ATOM 1554 O O . TYR A 1 207 ? 10.501 86.294 -8.793 1.00 24.55 206 TYR A O 1
ATOM 1563 N N . LYS A 1 208 ? 8.570 86.799 -7.760 1.00 24.66 207 LYS A N 1
ATOM 1564 C CA . LYS A 1 208 ? 8.080 87.673 -8.817 1.00 25.19 207 LYS A CA 1
ATOM 1565 C C . LYS A 1 208 ? 9.023 88.848 -9.041 1.00 24.62 207 LYS A C 1
ATOM 1566 O O . LYS A 1 208 ? 9.354 89.167 -10.186 1.00 25.35 207 LYS A O 1
ATOM 1572 N N . GLU A 1 209 ? 9.464 89.477 -7.954 1.00 24.36 208 GLU A N 1
ATOM 1573 C CA . GLU A 1 209 ? 10.365 90.620 -8.042 1.00 24.17 208 GLU A CA 1
ATOM 1574 C C . GLU A 1 209 ? 11.742 90.199 -8.563 1.00 23.72 208 GLU A C 1
ATOM 1575 O O . GLU A 1 209 ? 12.350 90.921 -9.351 1.00 24.25 208 GLU A O 1
ATOM 1581 N N . MET A 1 210 ? 12.222 89.030 -8.137 1.00 22.90 209 MET A N 1
ATOM 1582 C CA . MET A 1 210 ? 13.513 88.511 -8.583 1.00 22.24 209 MET A CA 1
ATOM 1583 C C . MET A 1 210 ? 13.520 88.196 -10.078 1.00 22.27 209 MET A C 1
ATOM 1584 O O . MET A 1 210 ? 14.523 88.414 -10.753 1.00 21.83 209 MET A O 1
ATOM 1589 N N . LYS A 1 211 ? 12.394 87.708 -10.591 1.00 22.40 210 LYS A N 1
ATOM 1590 C CA . LYS A 1 211 ? 12.275 87.332 -11.994 1.00 22.63 210 LYS A CA 1
ATOM 1591 C C . LYS A 1 211 ? 12.374 88.555 -12.920 1.00 22.52 210 LYS A C 1
ATOM 1592 O O . LYS A 1 211 ? 12.774 88.422 -14.078 1.00 22.52 210 LYS A O 1
ATOM 1596 N N . LYS A 1 212 ? 12.028 89.733 -12.407 1.00 21.88 211 LYS A N 1
ATOM 1597 C CA . LYS A 1 212 ? 12.181 90.979 -13.162 1.00 22.32 211 LYS A CA 1
ATOM 1598 C C . LYS A 1 212 ? 13.647 91.386 -13.354 1.00 21.93 211 LYS A C 1
ATOM 1599 O O . LYS A 1 212 ? 13.978 92.107 -14.301 1.00 22.03 211 LYS A O 1
ATOM 1605 N N . VAL A 1 213 ? 14.518 90.919 -12.461 1.00 21.06 212 VAL A N 1
ATOM 1606 C CA . VAL A 1 213 ? 15.883 91.431 -12.355 1.00 20.77 212 VAL A CA 1
ATOM 1607 C C . VAL A 1 213 ? 16.963 90.474 -12.868 1.00 20.21 212 VAL A C 1
ATOM 1608 O O . VAL A 1 213 ? 17.821 90.866 -13.662 1.00 19.98 212 VAL A O 1
ATOM 1612 N N . PHE A 1 214 ? 16.926 89.231 -12.402 1.00 19.57 213 PHE A N 1
ATOM 1613 C CA . PHE A 1 214 ? 18.006 88.275 -12.645 1.00 19.08 213 PHE A CA 1
ATOM 1614 C C . PHE A 1 214 ? 17.885 87.563 -13.994 1.00 19.07 213 PHE A C 1
ATOM 1615 O O . PHE A 1 214 ? 16.815 87.517 -14.603 1.00 18.77 213 PHE A O 1
ATOM 1623 N N . ASP A 1 215 ? 18.999 87.012 -14.458 1.00 19.10 214 ASP A N 1
ATOM 1624 C CA . ASP A 1 215 ? 19.021 86.259 -15.711 1.00 19.65 214 ASP A CA 1
ATOM 1625 C C . ASP A 1 215 ? 18.335 84.906 -15.565 1.00 19.99 214 ASP A C 1
ATOM 1626 O O . ASP A 1 215 ? 17.677 84.443 -16.490 1.00 20.02 214 ASP A O 1
ATOM 1631 N N . ARG A 1 216 ? 18.512 84.282 -14.402 1.00 20.11 215 ARG A N 1
ATOM 1632 C CA . ARG A 1 216 ? 17.777 83.073 -14.022 1.00 20.41 215 ARG A CA 1
ATOM 1633 C C . ARG A 1 216 ? 17.341 83.172 -12.564 1.00 20.19 215 ARG A C 1
ATOM 1634 O O . ARG A 1 216 ? 18.037 83.755 -11.741 1.00 19.31 215 ARG A O 1
ATOM 1642 N N . VAL A 1 217 ? 16.189 82.594 -12.245 1.00 19.79 216 VAL A N 1
ATOM 1643 C CA . VAL A 1 217 ? 15.749 82.483 -10.858 1.00 19.75 216 VAL A CA 1
ATOM 1644 C C . VAL A 1 217 ? 15.357 8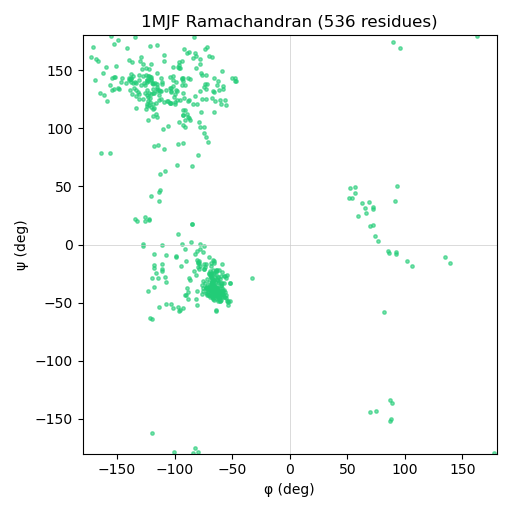1.034 -10.598 1.00 19.52 216 VAL A C 1
ATOM 1645 O O . VAL A 1 217 ? 14.750 80.386 -11.450 1.00 19.75 216 VAL A O 1
ATOM 1649 N N . TYR A 1 218 ? 15.760 80.524 -9.438 1.00 18.81 217 TYR A N 1
ATOM 1650 C CA . TYR A 1 218 ? 15.429 79.178 -8.999 1.00 18.30 217 TYR A CA 1
ATOM 1651 C C . TYR A 1 218 ? 14.812 79.239 -7.607 1.00 17.89 217 TYR A C 1
ATOM 1652 O O . TYR A 1 218 ? 15.046 80.171 -6.846 1.00 17.42 217 TYR A O 1
ATOM 1661 N N . TYR A 1 219 ? 14.024 78.224 -7.295 1.00 17.58 218 TYR A N 1
ATOM 1662 C CA . TYR A 1 219 ? 13.491 78.011 -5.954 1.00 17.74 218 TYR A CA 1
ATOM 1663 C C . TYR A 1 219 ? 13.886 76.607 -5.526 1.00 16.96 218 TYR A C 1
ATOM 1664 O O . TYR A 1 219 ? 14.081 75.706 -6.357 1.00 16.50 218 TYR A O 1
ATOM 1673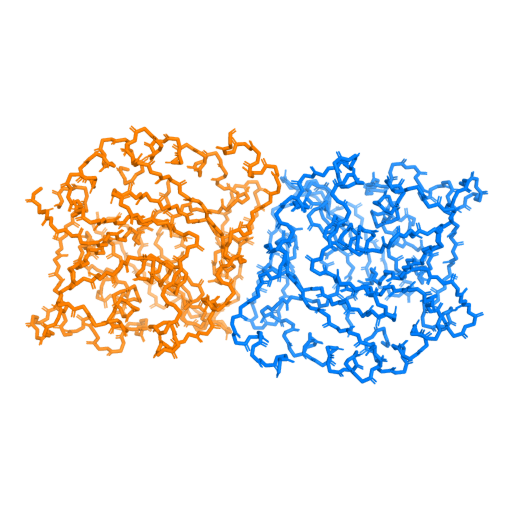 N N . TYR A 1 220 ? 14.024 76.434 -4.221 1.00 15.99 219 TYR A N 1
ATOM 1674 C CA . TYR A 1 220 ? 14.150 75.115 -3.633 1.00 15.39 219 TYR A CA 1
ATOM 1675 C C . TYR A 1 220 ? 13.635 75.129 -2.208 1.00 15.06 219 TYR A C 1
ATOM 1676 O O . TYR A 1 220 ? 13.265 76.177 -1.684 1.00 14.62 219 TYR A O 1
ATOM 1685 N N . SER A 1 221 ? 13.559 73.949 -1.611 1.00 14.77 220 SER A N 1
ATOM 1686 C CA . SER A 1 221 ? 13.089 73.805 -0.238 1.00 14.77 220 SER A CA 1
ATOM 1687 C C . SER A 1 221 ? 13.978 72.820 0.513 1.00 14.52 220 SER A C 1
ATOM 1688 O O . SER A 1 221 ? 14.656 71.998 -0.090 1.00 15.23 220 SER A O 1
ATOM 1691 N N . PHE A 1 222 ? 13.989 72.931 1.834 1.00 14.64 221 PHE A N 1
ATOM 1692 C CA . PHE A 1 222 ? 14.731 71.992 2.662 1.00 14.53 221 PHE A CA 1
ATOM 1693 C C . PHE A 1 222 ? 14.093 71.874 4.046 1.00 14.18 221 PHE A C 1
ATOM 1694 O O . PHE A 1 222 ? 13.549 72.852 4.562 1.00 14.08 221 PHE A O 1
ATOM 1702 N N . PRO A 1 223 ? 14.114 70.679 4.630 1.00 14.02 222 PRO A N 1
ATOM 1703 C CA . PRO A 1 223 ? 13.614 70.491 6.002 1.00 14.33 222 PRO A CA 1
ATOM 1704 C C . PRO A 1 223 ? 14.532 71.078 7.091 1.00 14.37 222 PRO A C 1
ATOM 1705 O O . PRO A 1 223 ? 15.462 70.416 7.581 1.00 14.38 222 PRO A O 1
ATOM 1709 N N . VAL A 1 224 ? 14.255 72.324 7.467 1.00 14.41 223 VAL A N 1
ATOM 1710 C CA . VAL A 1 224 ? 15.029 73.020 8.498 1.00 14.50 223 VAL A CA 1
ATOM 1711 C C . VAL A 1 224 ? 14.460 72.743 9.883 1.00 14.93 223 VAL A C 1
ATOM 1712 O O . VAL A 1 224 ? 13.282 72.987 10.155 1.00 14.96 223 VAL A O 1
ATOM 1716 N N . ILE A 1 225 ? 15.315 72.230 10.753 1.00 15.37 224 ILE A N 1
ATOM 1717 C CA . ILE A 1 225 ? 14.945 71.910 12.127 1.00 15.66 224 ILE A CA 1
ATOM 1718 C C . ILE A 1 225 ? 14.785 73.194 12.928 1.00 16.06 224 ILE A C 1
ATOM 1719 O O . ILE A 1 225 ? 15.698 74.024 12.981 1.00 16.38 224 ILE A O 1
ATOM 1724 N N . GLY A 1 226 ? 13.615 73.342 13.550 1.00 16.77 225 GLY A N 1
ATOM 1725 C CA . GLY A 1 226 ? 13.281 74.520 14.331 1.00 17.09 225 GLY A CA 1
ATOM 1726 C C . GLY A 1 226 ? 12.376 75.513 13.638 1.00 17.13 225 GLY A C 1
ATOM 1727 O O . GLY A 1 226 ? 11.830 76.410 14.290 1.00 17.35 225 GLY A O 1
ATOM 1728 N N . TYR A 1 227 ? 12.224 75.371 12.321 1.00 17.23 226 TYR A N 1
ATOM 1729 C CA . TYR A 1 227 ? 11.349 76.239 11.536 1.00 17.08 226 TYR A CA 1
ATOM 1730 C C . TYR A 1 227 ? 10.144 75.420 11.090 1.00 17.09 226 TYR A C 1
ATOM 1731 O O . TYR A 1 227 ? 10.217 74.193 10.998 1.00 16.86 226 TYR A O 1
ATOM 1740 N N . ALA A 1 228 ? 9.045 76.099 10.775 1.00 17.73 227 ALA A N 1
ATOM 1741 C CA . ALA A 1 228 ? 7.920 75.443 10.109 1.00 18.18 227 ALA A CA 1
ATOM 1742 C C . ALA A 1 228 ? 8.465 74.803 8.837 1.00 18.72 227 ALA A C 1
ATOM 1743 O O . ALA A 1 228 ? 9.001 75.490 7.983 1.00 20.18 227 ALA A O 1
ATOM 1745 N N . SER A 1 229 ? 8.328 73.488 8.719 1.00 19.13 228 SER A N 1
ATOM 1746 C CA . SER A 1 229 ? 8.982 72.727 7.657 1.00 18.98 228 SER A CA 1
ATOM 1747 C C . SER A 1 229 ? 8.045 72.429 6.496 1.00 18.36 228 SER A C 1
ATOM 1748 O O . SER A 1 229 ? 6.870 72.108 6.724 1.00 19.07 228 SER A O 1
ATOM 1751 N N . PRO A 1 230 ? 8.525 72.524 5.250 1.00 17.49 229 PRO A N 1
ATOM 1752 C CA . PRO A 1 230 ? 9.899 72.897 4.907 1.00 16.59 229 PRO A CA 1
ATOM 1753 C C . PRO A 1 230 ? 10.054 74.398 4.678 1.00 15.67 229 PRO A C 1
ATOM 1754 O O . PRO A 1 230 ? 9.059 75.117 4.571 1.00 15.62 229 PRO A O 1
ATOM 1758 N N . TRP A 1 231 ? 11.304 74.845 4.604 1.00 14.85 230 TRP A N 1
ATOM 1759 C CA . TRP A 1 231 ? 11.644 76.237 4.368 1.00 14.15 230 TRP A CA 1
ATOM 1760 C C . TRP A 1 231 ? 12.035 76.440 2.914 1.00 13.84 230 TRP A C 1
ATOM 1761 O O . TRP A 1 231 ? 12.658 75.579 2.313 1.00 13.17 230 TRP A O 1
ATOM 1772 N N . ALA A 1 232 ? 11.680 77.595 2.364 1.00 13.61 231 ALA A N 1
ATOM 1773 C CA . ALA A 1 232 ? 11.978 77.928 0.978 1.00 13.62 231 ALA A CA 1
ATOM 1774 C C . ALA A 1 232 ? 13.246 78.778 0.881 1.00 13.51 231 ALA A C 1
ATOM 1775 O O . ALA A 1 232 ? 13.605 79.504 1.805 1.00 13.25 231 ALA A O 1
ATOM 1777 N N . PHE A 1 233 ? 13.901 78.660 -0.264 1.00 13.17 232 PHE A N 1
ATOM 1778 C CA . PHE A 1 233 ? 15.087 79.421 -0.612 1.00 13.42 232 PHE A CA 1
ATOM 1779 C C . PHE A 1 233 ? 14.931 79.848 -2.069 1.00 13.70 232 PHE A C 1
ATOM 1780 O O . PHE A 1 233 ? 14.435 79.077 -2.884 1.00 14.35 232 PHE A O 1
ATOM 1788 N N . LEU A 1 234 ? 15.330 81.076 -2.374 1.00 13.78 233 LEU A N 1
ATOM 1789 C CA . LEU A 1 234 ? 15.305 81.601 -3.736 1.00 14.61 233 LEU A CA 1
ATOM 1790 C C . LEU A 1 234 ? 16.704 82.001 -4.180 1.00 14.83 233 LEU A C 1
ATOM 1791 O O . LEU A 1 234 ? 17.481 82.553 -3.399 1.00 14.43 233 LEU A O 1
ATOM 1796 N N . VAL A 1 235 ? 16.997 81.733 -5.445 1.00 15.27 234 VAL A N 1
ATOM 1797 C CA . VAL A 1 235 ? 18.297 82.009 -6.035 1.00 15.75 234 VAL A CA 1
ATOM 1798 C C . VAL A 1 235 ? 18.118 82.908 -7.257 1.00 15.64 234 VAL A C 1
ATOM 1799 O O . VAL A 1 235 ? 17.232 82.675 -8.070 1.00 15.42 234 VAL A O 1
ATOM 1803 N N . GLY A 1 236 ? 18.935 83.955 -7.350 1.00 15.62 235 GLY A N 1
ATOM 1804 C CA . GLY A 1 236 ? 19.031 84.782 -8.538 1.00 15.99 235 GLY A CA 1
ATOM 1805 C C . GLY A 1 236 ? 20.418 84.661 -9.138 1.00 16.18 235 GLY A C 1
ATOM 1806 O O . GLY A 1 236 ? 21.409 84.738 -8.415 1.00 16.21 235 GLY A O 1
ATOM 1807 N N . VAL A 1 237 ? 20.489 84.474 -10.454 1.00 16.08 236 VAL A N 1
ATOM 1808 C CA . VAL A 1 237 ? 21.754 84.266 -11.155 1.00 16.56 236 VAL A CA 1
ATOM 1809 C C . VAL A 1 237 ? 22.020 85.444 -12.081 1.00 16.78 236 VAL A C 1
ATOM 1810 O O . VAL A 1 237 ? 21.131 85.880 -12.805 1.00 16.53 236 VAL A O 1
ATOM 1814 N N . LYS A 1 238 ? 23.245 85.952 -12.027 1.00 16.80 237 LYS A N 1
ATOM 1815 C CA . LYS A 1 238 ? 23.772 86.893 -13.009 1.00 17.44 237 LYS A CA 1
ATOM 1816 C C . LYS A 1 238 ? 24.765 86.138 -13.884 1.00 17.70 237 LYS A C 1
ATOM 1817 O O . LYS A 1 238 ? 25.714 85.535 -13.385 1.00 16.86 237 LYS A O 1
ATOM 1823 N N . GLY A 1 239 ? 24.529 86.150 -15.193 1.00 18.44 238 GLY A N 1
ATOM 1824 C CA . GLY A 1 239 ? 25.368 85.437 -16.131 1.00 18.85 238 GLY A CA 1
ATOM 1825 C C . GLY A 1 239 ? 24.934 84.003 -16.316 1.00 19.10 238 GLY A C 1
ATOM 1826 O O . GLY A 1 239 ? 23.765 83.668 -16.124 1.00 19.86 238 GLY A O 1
ATOM 1827 N N . ASP A 1 240 ? 25.896 83.154 -16.650 1.00 19.14 239 ASP A N 1
ATOM 1828 C CA . ASP A 1 240 ? 25.636 81.805 -17.123 1.00 19.52 239 ASP A CA 1
ATOM 1829 C C . ASP A 1 240 ? 26.044 80.770 -16.075 1.00 19.29 239 ASP A C 1
ATOM 1830 O O . ASP A 1 240 ? 27.140 80.204 -16.125 1.00 19.57 239 ASP A O 1
ATOM 1835 N N . ILE A 1 241 ? 25.154 80.545 -15.114 1.00 18.91 240 ILE A N 1
ATOM 1836 C CA . ILE A 1 241 ? 25.305 79.458 -14.157 1.00 18.65 240 ILE A CA 1
ATOM 1837 C C . ILE A 1 241 ? 24.072 78.576 -14.194 1.00 18.46 240 ILE A C 1
ATOM 1838 O O . ILE A 1 241 ? 22.954 79.068 -14.069 1.00 18.42 240 ILE A O 1
ATOM 1843 N N . ASP A 1 242 ? 24.293 77.276 -14.337 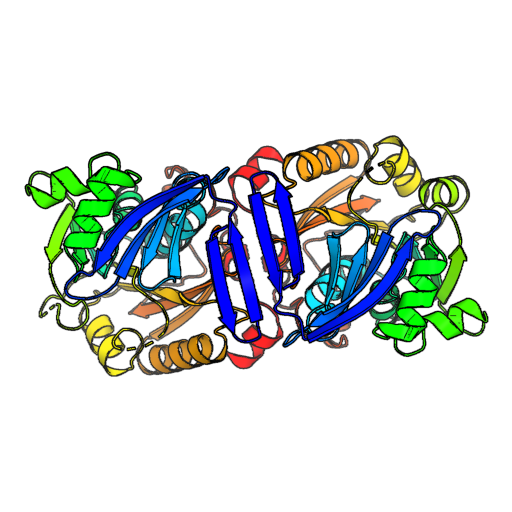1.00 18.68 241 ASP A N 1
ATOM 1844 C CA . ASP A 1 242 ? 23.242 76.277 -14.226 1.00 19.13 241 ASP A CA 1
ATOM 1845 C C . ASP A 1 242 ? 23.200 75.831 -12.768 1.00 18.70 241 ASP A C 1
ATOM 1846 O O . ASP A 1 242 ? 24.026 75.030 -12.340 1.00 18.56 241 ASP A O 1
ATOM 1851 N N . PHE A 1 243 ? 22.240 76.356 -12.013 1.00 18.80 242 PHE A N 1
ATOM 1852 C CA . PHE A 1 243 ? 22.116 76.052 -10.581 1.00 18.59 242 PHE A CA 1
ATOM 1853 C C . PHE A 1 243 ? 21.703 74.593 -10.304 1.00 19.11 242 PHE A C 1
ATOM 1854 O O . PHE A 1 243 ? 21.855 74.114 -9.174 1.00 18.91 242 PHE A O 1
ATOM 1862 N N . THR A 1 244 ? 21.204 73.882 -11.322 1.00 19.41 243 THR A N 1
ATOM 1863 C CA . THR A 1 244 ? 20.913 72.442 -11.185 1.00 20.12 243 THR A CA 1
ATOM 1864 C C . THR A 1 244 ? 22.165 71.558 -11.266 1.00 20.22 243 THR A C 1
ATOM 1865 O O . THR A 1 244 ? 22.061 70.334 -11.172 1.00 20.25 243 THR A O 1
ATOM 1869 N N . LYS A 1 245 ? 23.331 72.175 -11.442 1.00 20.46 244 LYS A N 1
ATOM 1870 C CA . LYS A 1 245 ? 24.608 71.474 -11.444 1.00 20.94 244 LYS A CA 1
ATOM 1871 C C . LYS A 1 245 ? 25.537 72.066 -10.388 1.00 20.95 244 LYS A C 1
ATOM 1872 O O . LYS A 1 245 ? 25.580 73.278 -10.202 1.00 20.85 244 LYS A O 1
ATOM 1875 N N . ILE A 1 246 ? 26.282 71.196 -9.715 1.00 21.32 245 ILE A N 1
ATOM 1876 C CA . ILE A 1 246 ? 27.292 71.604 -8.738 1.00 21.59 245 ILE A CA 1
ATOM 1877 C C . ILE A 1 246 ? 28.636 70.936 -9.005 1.00 22.13 245 ILE A C 1
ATOM 1878 O O . ILE A 1 246 ? 28.717 69.926 -9.716 1.00 22.08 245 ILE A O 1
ATOM 1883 N N . ASP A 1 247 ? 29.686 71.521 -8.437 1.00 22.47 246 ASP A N 1
ATOM 1884 C CA . ASP A 1 247 ? 31.039 70.988 -8.539 1.00 23.20 246 ASP A CA 1
ATOM 1885 C C . ASP A 1 247 ? 31.153 69.828 -7.558 1.00 23.39 246 ASP A C 1
ATOM 1886 O O . ASP A 1 247 ? 31.316 70.036 -6.359 1.00 22.96 246 ASP A O 1
ATOM 1891 N N . ARG A 1 248 ? 31.068 68.607 -8.082 1.00 23.79 247 ARG A N 1
ATOM 1892 C CA . ARG A 1 248 ? 31.056 67.402 -7.254 1.00 24.61 247 ARG A CA 1
ATOM 1893 C C . ARG A 1 248 ? 32.377 67.138 -6.529 1.00 24.32 247 ARG A C 1
ATOM 1894 O O . ARG A 1 248 ? 32.369 66.599 -5.423 1.00 23.89 247 ARG A O 1
ATOM 1902 N N . GLU A 1 249 ? 33.505 67.505 -7.135 1.00 24.37 248 GLU A N 1
ATOM 1903 C CA . GLU A 1 249 ? 34.802 67.295 -6.484 1.00 24.75 248 GLU A CA 1
ATOM 1904 C C . GLU A 1 249 ? 34.980 68.248 -5.302 1.00 24.49 248 GLU A C 1
ATOM 1905 O O . GLU A 1 249 ? 35.478 67.847 -4.248 1.00 24.21 248 GLU A O 1
ATOM 1911 N N . ARG A 1 250 ? 34.565 69.502 -5.468 1.00 23.93 249 ARG A N 1
ATOM 1912 C CA . ARG A 1 250 ? 34.566 70.445 -4.349 1.00 23.99 249 ARG A CA 1
ATOM 1913 C C . ARG A 1 250 ? 33.576 70.016 -3.273 1.00 23.59 249 ARG A C 1
ATOM 1914 O O . ARG A 1 250 ? 33.845 70.167 -2.086 1.00 23.68 249 ARG A O 1
ATOM 1922 N N . ALA A 1 251 ? 32.449 69.452 -3.693 1.00 23.60 250 ALA A N 1
ATOM 1923 C CA . ALA A 1 251 ? 31.411 68.996 -2.768 1.00 23.57 250 ALA A CA 1
ATOM 1924 C C . ALA A 1 251 ? 31.909 67.889 -1.840 1.00 23.76 250 ALA A C 1
ATOM 1925 O O . ALA A 1 251 ? 31.593 67.889 -0.653 1.00 23.62 250 ALA A O 1
ATOM 1927 N N . LYS A 1 252 ? 32.706 66.966 -2.381 1.00 23.82 251 LYS A N 1
ATOM 1928 C CA . LYS A 1 252 ? 33.237 65.832 -1.614 1.00 23.97 251 LYS A CA 1
ATOM 1929 C C . LYS A 1 252 ? 34.136 66.267 -0.452 1.00 23.78 251 LYS A C 1
ATOM 1930 O O . LYS A 1 252 ? 34.261 65.553 0.550 1.00 24.03 251 LYS A O 1
ATOM 1934 N N . LYS A 1 253 ? 34.774 67.423 -0.602 1.00 23.10 252 LYS A N 1
ATOM 1935 C CA . LYS A 1 253 ? 35.680 67.949 0.409 1.00 22.92 252 LYS A CA 1
ATOM 1936 C C . LYS A 1 253 ? 34.954 68.614 1.578 1.00 22.38 252 LYS A C 1
ATOM 1937 O O . LYS A 1 253 ? 35.554 68.840 2.622 1.00 22.49 252 LYS A O 1
ATOM 1940 N N . LEU A 1 254 ? 33.673 68.931 1.401 1.00 21.43 253 LEU A N 1
ATOM 1941 C CA . LEU A 1 254 ? 32.890 69.581 2.450 1.00 21.06 253 LEU A CA 1
ATOM 1942 C C . LEU A 1 254 ? 32.481 68.614 3.564 1.00 20.91 253 LEU A C 1
ATOM 1943 O O . LEU A 1 254 ? 32.240 67.429 3.321 1.00 20.55 253 LEU A O 1
ATOM 1948 N N . GLN A 1 255 ? 32.430 69.131 4.789 1.00 20.85 254 GLN A N 1
ATOM 1949 C CA . GLN A 1 255 ? 31.831 68.433 5.926 1.00 21.17 254 GLN A CA 1
ATOM 1950 C C . GLN A 1 255 ? 30.336 68.767 5.981 1.00 20.74 254 GLN A C 1
ATOM 1951 O O . GLN A 1 255 ? 29.959 69.892 6.306 1.00 20.01 254 GLN A O 1
ATOM 1957 N N . LEU A 1 256 ? 29.498 67.783 5.665 1.00 20.16 255 LEU A N 1
ATOM 1958 C CA . LEU A 1 256 ? 28.056 67.990 5.537 1.00 20.20 255 LEU A CA 1
ATOM 1959 C C . LEU A 1 256 ? 27.296 66.872 6.217 1.00 20.27 255 LEU A C 1
ATOM 1960 O O . LEU A 1 256 ? 27.666 65.702 6.096 1.00 20.08 255 LEU A O 1
ATOM 1965 N N . GLU A 1 257 ? 26.227 67.234 6.917 1.00 19.99 256 GLU A N 1
ATOM 1966 C CA . GLU A 1 257 ? 25.320 66.257 7.502 1.00 20.40 256 GLU A CA 1
ATOM 1967 C C . GLU A 1 257 ? 23.895 66.327 6.955 1.00 19.52 256 GLU A C 1
ATOM 1968 O O . GLU A 1 257 ? 23.151 65.368 7.109 1.00 19.87 256 GLU A O 1
ATOM 1974 N N . TYR A 1 258 ? 23.512 67.430 6.306 1.00 18.52 257 TYR A N 1
ATOM 1975 C CA . TYR A 1 258 ? 22.116 67.634 5.889 1.00 17.85 257 TYR A CA 1
ATOM 1976 C C . TYR A 1 258 ? 21.936 67.793 4.386 1.00 17.44 257 TYR A C 1
ATOM 1977 O O . TYR A 1 258 ? 21.257 66.985 3.754 1.00 17.03 257 TYR A O 1
ATOM 1986 N N . TYR A 1 259 ? 22.504 68.848 3.818 1.00 17.51 258 TYR A N 1
ATOM 1987 C CA . TYR A 1 259 ? 22.492 69.011 2.367 1.00 17.71 258 TYR A CA 1
ATOM 1988 C C . TYR A 1 259 ? 23.335 67.910 1.713 1.00 18.00 258 TYR A C 1
ATOM 1989 O O . TYR A 1 259 ? 24.477 67.680 2.108 1.00 18.02 258 TYR A O 1
ATOM 1998 N N . ASP A 1 260 ? 22.767 67.265 0.700 1.00 18.34 259 ASP A N 1
ATOM 1999 C CA . ASP A 1 260 ? 23.380 66.118 0.046 1.00 18.99 259 ASP A CA 1
ATOM 2000 C C . ASP A 1 260 ? 23.742 66.454 -1.403 1.00 19.19 259 ASP A C 1
ATOM 2001 O O . ASP A 1 260 ? 22.944 66.217 -2.308 1.00 18.11 259 ASP A O 1
ATOM 2006 N N . PRO A 1 261 ? 24.916 67.045 -1.632 1.00 20.27 260 PRO A N 1
ATOM 2007 C CA . PRO A 1 261 ? 25.306 67.449 -2.991 1.00 20.97 260 PRO A CA 1
ATOM 2008 C C . PRO A 1 261 ? 25.327 66.313 -4.030 1.00 21.99 260 PRO A C 1
ATOM 2009 O O . PRO A 1 261 ? 25.124 66.587 -5.214 1.00 21.83 260 PRO A O 1
ATOM 2013 N N . LEU A 1 262 ? 25.554 65.073 -3.601 1.00 22.80 261 LEU A N 1
ATOM 2014 C CA . LEU A 1 262 ? 25.524 63.927 -4.514 1.00 23.85 261 LEU A CA 1
ATOM 2015 C C . LEU A 1 262 ? 24.100 63.647 -5.005 1.00 23.51 261 LEU A C 1
ATOM 2016 O O . LEU A 1 262 ? 23.918 63.041 -6.067 1.00 23.99 261 LEU A O 1
ATOM 2021 N N . MET A 1 263 ? 23.100 64.091 -4.238 1.00 22.58 262 MET A N 1
ATOM 2022 C CA . MET A 1 263 ? 21.691 64.068 -4.668 1.00 22.42 262 MET A CA 1
ATOM 2023 C C . MET A 1 263 ? 21.141 65.489 -4.871 1.00 21.35 262 MET A C 1
ATOM 2024 O O . MET A 1 263 ? 20.031 65.809 -4.426 1.00 20.43 262 MET A O 1
ATOM 2029 N N . HIS A 1 264 ? 21.913 66.324 -5.565 1.00 20.61 263 HIS A N 1
ATOM 2030 C CA . HIS A 1 264 ? 21.592 67.754 -5.726 1.00 20.36 263 HIS A CA 1
ATOM 2031 C C . HIS A 1 264 ? 20.243 67.985 -6.417 1.00 20.15 263 HIS A C 1
ATOM 2032 O O . HIS A 1 264 ? 19.534 68.927 -6.084 1.00 19.73 263 HIS A O 1
ATOM 2039 N N . GLU A 1 265 ? 19.887 67.119 -7.362 1.00 20.05 264 GLU A N 1
ATOM 2040 C CA . GLU A 1 265 ? 18.580 67.189 -8.032 1.00 20.29 264 GLU A CA 1
ATOM 2041 C C . GLU A 1 265 ? 17.385 67.154 -7.062 1.00 19.42 264 GLU A C 1
ATOM 2042 O O . GLU A 1 265 ? 16.332 67.698 -7.372 1.00 19.26 264 GLU A O 1
ATOM 2048 N N . THR A 1 266 ? 17.549 66.505 -5.907 1.00 18.56 265 THR A N 1
ATOM 2049 C CA . THR A 1 266 ? 16.487 66.438 -4.890 1.00 18.29 265 THR A CA 1
ATOM 2050 C C . THR A 1 266 ? 16.285 67.736 -4.101 1.00 17.66 265 THR A C 1
ATOM 2051 O O . THR A 1 266 ? 15.247 67.921 -3.472 1.00 17.28 265 THR A O 1
ATOM 2055 N N . LEU A 1 267 ? 17.264 68.636 -4.143 1.00 17.08 266 LEU A N 1
ATOM 2056 C CA . LEU A 1 267 ? 17.140 69.949 -3.503 1.00 16.55 266 LEU A CA 1
ATOM 2057 C C . LEU A 1 267 ? 15.862 70.679 -3.917 1.00 16.56 266 LEU A C 1
ATOM 2058 O O . LEU A 1 267 ? 15.272 71.419 -3.123 1.00 15.94 266 LEU A O 1
ATOM 2063 N N . PHE A 1 268 ? 15.438 70.454 -5.161 1.00 16.37 267 PHE A N 1
ATOM 2064 C CA . PHE A 1 268 ? 14.360 71.217 -5.772 1.00 16.47 267 PHE A CA 1
ATOM 2065 C C . PHE A 1 268 ? 12.948 70.701 -5.461 1.00 16.77 267 PHE A C 1
ATOM 2066 O O . PHE A 1 268 ? 11.991 71.076 -6.136 1.00 16.41 267 PHE A O 1
ATOM 2074 N N . GLN A 1 269 ? 12.811 69.877 -4.423 1.00 17.43 268 GLN A N 1
ATOM 2075 C CA . GLN A 1 269 ? 11.485 69.468 -3.965 1.00 17.59 268 GLN A CA 1
ATOM 2076 C C . GLN A 1 269 ? 10.658 70.691 -3.598 1.00 17.76 268 GLN A C 1
ATOM 2077 O O . GLN A 1 269 ? 11.145 71.620 -2.945 1.00 17.81 268 GLN A O 1
ATOM 2083 N N . MET A 1 270 ? 9.402 70.680 -4.029 1.00 17.74 269 MET A N 1
ATOM 2084 C CA . MET A 1 270 ? 8.470 71.778 -3.792 1.00 17.98 269 MET A CA 1
ATOM 2085 C C . MET A 1 270 ? 7.050 71.272 -4.092 1.00 18.03 269 MET A C 1
ATOM 2086 O O . MET A 1 270 ? 6.825 70.665 -5.143 1.00 17.70 269 MET A O 1
ATOM 2091 N N . PRO A 1 271 ? 6.098 71.486 -3.183 1.00 18.38 270 PRO A N 1
ATOM 2092 C CA . PRO A 1 271 ? 4.699 71.141 -3.464 1.00 18.69 270 PRO A CA 1
ATOM 2093 C C . PRO A 1 271 ? 4.241 71.636 -4.835 1.00 19.14 270 PRO A C 1
ATOM 2094 O O . PRO A 1 271 ? 4.592 72.747 -5.253 1.00 18.81 270 PRO A O 1
ATOM 2098 N N . LYS A 1 272 ? 3.452 70.807 -5.513 1.00 19.71 271 LYS A N 1
ATOM 2099 C CA . LYS A 1 272 ? 3.087 71.028 -6.907 1.00 20.08 271 LYS A CA 1
ATOM 2100 C C . LYS A 1 272 ? 2.373 72.362 -7.122 1.00 20.00 271 LYS A C 1
ATOM 2101 O O . LYS A 1 272 ? 2.713 73.090 -8.050 1.00 20.26 271 LYS A O 1
ATOM 2107 N N . TYR A 1 273 ? 1.416 72.702 -6.262 1.00 20.11 272 TYR A N 1
ATOM 2108 C CA . TYR A 1 273 ? 0.629 73.926 -6.442 1.00 20.36 272 TYR A CA 1
ATOM 2109 C C . TYR A 1 273 ? 1.488 75.188 -6.370 1.00 20.96 272 TYR A C 1
ATOM 2110 O O . TYR A 1 273 ? 1.189 76.188 -7.020 1.00 20.71 272 TYR A O 1
ATOM 2119 N N . ILE A 1 274 ? 2.555 75.122 -5.583 1.00 21.67 273 ILE A N 1
ATOM 2120 C CA . ILE A 1 274 ? 3.518 76.212 -5.482 1.00 22.35 273 ILE A CA 1
ATOM 2121 C C . ILE A 1 274 ? 4.431 76.254 -6.704 1.00 22.92 273 ILE A C 1
ATOM 2122 O O . ILE A 1 274 ? 4.709 77.335 -7.226 1.00 22.62 273 ILE A O 1
ATOM 2127 N N . ARG A 1 275 ? 4.901 75.094 -7.159 1.00 23.78 274 ARG A N 1
ATOM 2128 C CA . ARG A 1 275 ? 5.687 75.023 -8.392 1.00 24.83 274 ARG A CA 1
ATOM 2129 C C . ARG A 1 275 ? 4.916 75.687 -9.528 1.00 25.43 274 ARG A C 1
ATOM 2130 O O . ARG A 1 275 ? 5.455 76.529 -10.234 1.00 25.69 274 ARG A O 1
ATOM 2138 N N . GLU A 1 276 ? 3.647 75.313 -9.674 1.00 26.20 275 GLU A N 1
ATOM 2139 C CA . GLU A 1 276 ? 2.791 75.816 -10.748 1.00 27.04 275 GLU A CA 1
ATOM 2140 C C . GLU A 1 276 ? 2.598 77.321 -10.684 1.00 27.59 275 GLU A C 1
ATOM 2141 O O . GLU A 1 276 ? 2.682 78.002 -11.711 1.00 27.79 275 GLU A O 1
ATOM 2147 N N . THR A 1 277 ? 2.333 77.828 -9.482 1.00 28.06 276 THR A N 1
ATOM 2148 C CA . THR A 1 277 ? 2.107 79.257 -9.273 1.00 28.94 276 THR A CA 1
ATOM 2149 C C . THR A 1 277 ? 3.341 80.079 -9.643 1.00 29.38 276 THR A C 1
ATOM 2150 O O . THR A 1 277 ? 3.222 81.144 -10.242 1.00 29.71 276 THR A O 1
ATOM 2154 N N . LEU A 1 278 ? 4.518 79.573 -9.285 1.00 29.90 277 LEU A N 1
ATOM 2155 C CA . LEU A 1 278 ? 5.779 80.261 -9.552 1.00 30.36 277 LEU A CA 1
ATOM 2156 C C . LEU A 1 278 ? 6.122 80.268 -11.048 1.00 31.03 277 LEU A C 1
ATOM 2157 O O . LEU A 1 278 ? 6.719 81.221 -11.544 1.00 31.21 277 LEU A O 1
ATOM 2162 N N . GLN A 1 279 ? 5.731 79.211 -11.757 1.00 31.59 278 GLN A N 1
ATOM 2163 C CA . GLN A 1 279 ? 6.025 79.066 -13.183 1.00 32.10 278 GLN A CA 1
ATOM 2164 C C . GLN A 1 279 ? 4.995 79.785 -14.064 1.00 32.31 278 GLN A C 1
ATOM 2165 O O . GLN A 1 279 ? 3.965 80.273 -13.583 1.00 32.69 278 GLN A O 1
ATOM 2171 N N . ALA B 1 4 ? -4.957 74.873 22.548 1.00 24.00 3 ALA B N 1
ATOM 2172 C CA . ALA B 1 4 ? -4.028 74.252 21.558 1.00 23.75 3 ALA B CA 1
ATOM 2173 C C . ALA B 1 4 ? -3.909 72.733 21.713 1.00 23.64 3 ALA B C 1
ATOM 2174 O O . ALA B 1 4 ? -3.846 72.213 22.826 1.00 24.15 3 ALA B O 1
ATOM 2176 N N . PHE B 1 5 ? -3.900 72.033 20.583 1.00 22.81 4 PHE B N 1
ATOM 2177 C CA . PHE B 1 5 ? -3.504 70.637 20.521 1.00 22.68 4 PHE B CA 1
ATOM 2178 C C . PHE B 1 5 ? -2.005 70.591 20.242 1.00 22.48 4 PHE B C 1
ATOM 2179 O O . PHE B 1 5 ? -1.507 71.348 19.415 1.00 22.40 4 PHE B O 1
ATOM 2187 N N . ILE B 1 6 ? -1.294 69.715 20.941 1.00 22.27 5 ILE B N 1
ATOM 2188 C CA . ILE B 1 6 ? 0.105 69.417 20.627 1.00 22.15 5 ILE B CA 1
ATOM 2189 C C . ILE B 1 6 ? 0.337 67.918 20.623 1.00 22.03 5 ILE B C 1
ATOM 2190 O O . ILE B 1 6 ? -0.104 67.216 21.539 1.00 22.16 5 ILE B O 1
ATOM 2195 N N . GLU B 1 7 ? 1.019 67.428 19.591 1.00 21.49 6 GLU B N 1
ATOM 2196 C CA . GLU B 1 7 ? 1.578 66.089 19.613 1.00 21.24 6 GLU B CA 1
ATOM 2197 C C . GLU B 1 7 ? 3.069 66.227 19.839 1.00 21.16 6 GLU B C 1
ATOM 2198 O O . GLU B 1 7 ? 3.768 66.878 19.057 1.00 20.65 6 GLU B O 1
ATOM 2204 N N . TRP B 1 8 ? 3.542 65.611 20.915 1.00 20.62 7 TRP B N 1
ATOM 2205 C CA . TRP B 1 8 ? 4.949 65.635 21.276 1.00 20.43 7 TRP B CA 1
ATOM 2206 C C . TRP B 1 8 ? 5.648 64.416 20.698 1.00 20.00 7 TRP B C 1
ATOM 2207 O O . TRP B 1 8 ? 5.090 63.316 20.667 1.00 19.43 7 TRP B O 1
ATOM 2218 N N . TYR B 1 9 ? 6.879 64.633 20.255 1.00 19.38 8 TYR B N 1
ATOM 2219 C CA . TYR B 1 9 ? 7.705 63.621 19.623 1.00 19.21 8 TYR B CA 1
ATOM 2220 C C . TYR B 1 9 ? 8.981 63.472 20.450 1.00 19.55 8 TYR B C 1
ATOM 2221 O O . TYR B 1 9 ? 9.224 64.277 21.348 1.00 20.03 8 TYR B O 1
ATOM 2230 N N . PRO B 1 10 ? 9.801 62.469 20.152 1.0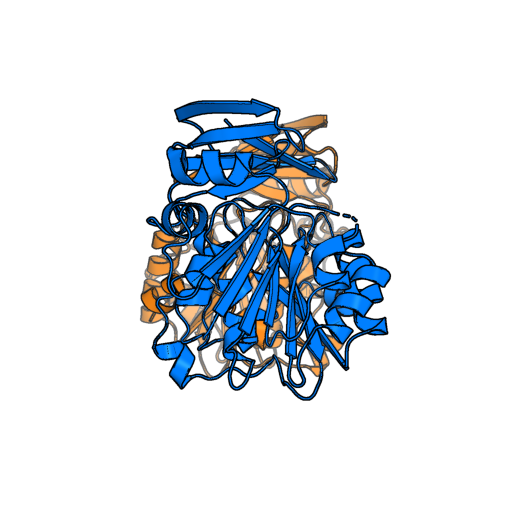0 20.01 9 PRO B N 1
ATOM 2231 C CA . PRO B 1 10 ? 11.098 62.317 20.823 1.00 20.29 9 PRO B CA 1
ATOM 2232 C C . PRO B 1 10 ? 11.947 63.588 20.847 1.00 20.83 9 PRO B C 1
ATOM 2233 O O . PRO B 1 10 ? 11.928 64.380 19.901 1.00 20.62 9 PRO B O 1
ATOM 2237 N N . ARG B 1 11 ? 12.654 63.776 21.962 1.00 21.22 10 ARG B N 1
ATOM 2238 C CA . ARG B 1 11 ? 13.565 64.902 22.185 1.00 21.59 10 ARG B CA 1
ATOM 2239 C C . ARG B 1 11 ? 12.831 66.225 22.403 1.00 21.17 10 ARG B C 1
ATOM 2240 O O . ARG B 1 11 ? 13.427 67.300 22.321 1.00 21.17 10 ARG B O 1
ATOM 2248 N N . GLY B 1 12 ? 11.540 66.135 22.706 1.00 20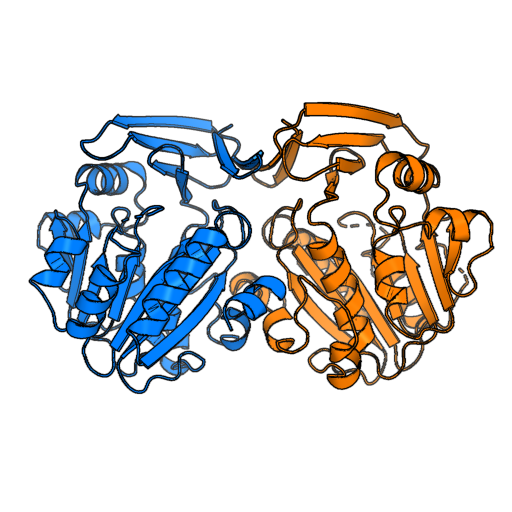.82 11 GLY B N 1
ATOM 2249 C CA . GLY B 1 12 ? 10.749 67.295 23.050 1.00 20.74 11 GLY B CA 1
ATOM 2250 C C . GLY B 1 12 ? 10.431 68.217 21.892 1.00 20.60 11 GLY B C 1
ATOM 2251 O O . GLY B 1 12 ? 10.338 69.426 22.094 1.00 20.65 11 GLY B O 1
ATOM 2252 N N . TYR B 1 13 ? 10.280 67.664 20.687 1.00 20.00 12 TYR B N 1
ATOM 2253 C CA . TYR B 1 13 ? 9.766 68.434 19.551 1.00 19.90 12 TYR B CA 1
ATOM 2254 C C . TYR B 1 13 ? 8.256 68.258 19.468 1.00 19.56 12 TYR B C 1
ATOM 2255 O O . TYR B 1 13 ? 7.755 67.156 19.645 1.00 19.47 12 TYR B O 1
ATOM 2264 N N . GLY B 1 14 ? 7.545 69.334 19.154 1.00 19.34 13 GLY B N 1
ATOM 2265 C CA . GLY B 1 14 ? 6.095 69.329 19.145 1.00 18.99 13 GLY B CA 1
ATOM 2266 C C . GLY B 1 14 ? 5.493 69.970 17.907 1.00 18.87 13 GLY B C 1
ATOM 2267 O O . GLY B 1 14 ? 5.976 70.996 17.419 1.00 18.78 13 GLY B O 1
ATOM 2268 N N . VAL B 1 15 ? 4.443 69.337 17.394 1.00 18.62 14 VAL B N 1
ATOM 2269 C CA . VAL B 1 15 ? 3.610 69.894 16.331 1.00 18.60 14 VAL B CA 1
ATOM 2270 C C . VAL B 1 15 ? 2.339 70.394 16.997 1.00 18.30 14 VAL B C 1
ATOM 2271 O O . VAL B 1 15 ? 1.637 69.619 17.637 1.00 18.60 14 VAL B O 1
ATOM 2275 N N . ALA B 1 16 ? 2.049 71.681 16.842 1.00 18.28 15 ALA B N 1
ATOM 2276 C CA . ALA B 1 16 ? 0.960 72.336 17.562 1.00 17.90 15 ALA B CA 1
ATOM 2277 C C . ALA B 1 16 ? -0.048 73.001 16.629 1.00 18.11 15 ALA B C 1
ATOM 2278 O O . ALA B 1 16 ? 0.311 73.533 15.580 1.00 17.53 15 ALA B O 1
ATOM 2280 N N . PHE B 1 17 ? -1.313 72.962 17.033 1.00 17.98 16 PHE B N 1
ATOM 2281 C CA . PHE B 1 17 ? -2.394 73.649 16.345 1.00 18.17 16 PHE B CA 1
ATOM 2282 C C . PHE B 1 17 ? -3.236 74.369 17.382 1.00 18.89 16 PHE B C 1
ATOM 2283 O O . PHE B 1 17 ? -3.675 73.756 18.356 1.00 18.78 16 PHE B O 1
ATOM 2291 N N . LYS B 1 18 ? -3.455 75.660 17.174 1.00 19.70 17 LYS B N 1
ATOM 2292 C CA . LYS B 1 18 ? -4.475 76.394 17.907 1.00 20.41 17 LYS B CA 1
ATOM 2293 C C . LYS B 1 18 ? -5.814 75.749 17.584 1.00 20.80 17 LYS B C 1
ATOM 2294 O O . LYS B 1 18 ? -6.095 75.455 16.423 1.00 20.21 17 LYS B O 1
ATOM 2300 N N . ILE B 1 19 ? -6.615 75.482 18.611 1.00 21.36 18 ILE B N 1
ATOM 2301 C CA . ILE B 1 19 ? -7.924 74.864 18.419 1.00 22.34 18 ILE B CA 1
ATOM 2302 C C . ILE B 1 19 ? -9.034 75.741 18.989 1.00 23.24 18 ILE B C 1
ATOM 2303 O O . ILE B 1 19 ? -8.813 76.511 19.929 1.00 23.20 18 ILE B O 1
ATOM 2308 N N . LYS B 1 20 ? -10.214 75.632 18.388 1.00 24.33 19 LYS B N 1
ATOM 2309 C CA . LYS B 1 20 ? -11.429 76.246 18.909 1.00 25.46 19 LYS B CA 1
ATOM 2310 C C . LYS B 1 20 ? -11.996 75.370 20.020 1.00 26.47 19 LYS B C 1
ATOM 2311 O O . LYS B 1 20 ? -12.246 75.845 21.126 1.00 26.60 19 LYS B O 1
ATOM 2317 N N . LYS B 1 21 ? -12.166 74.085 19.720 1.00 27.38 20 LYS B N 1
ATOM 2318 C CA . LYS B 1 21 ? -12.818 73.140 20.632 1.00 28.65 20 LYS B CA 1
ATOM 2319 C C . LYS B 1 21 ? -12.446 71.695 20.301 1.00 28.73 20 LYS B C 1
ATOM 2320 O O . LYS B 1 21 ? -12.140 71.380 19.158 1.00 28.54 20 LYS B O 1
ATOM 2326 N N . LYS B 1 22 ? -12.487 70.821 21.304 1.00 29.06 21 LYS B N 1
ATOM 2327 C CA . LYS B 1 22 ? -12.531 69.383 21.057 1.00 29.49 21 LYS B CA 1
ATOM 2328 C C . LYS B 1 22 ? -14.000 68.999 20.905 1.00 29.77 21 LYS B C 1
ATOM 2329 O O . LYS B 1 22 ? -14.803 69.284 21.793 1.00 29.86 21 LYS B O 1
ATOM 2335 N N . ILE B 1 23 ? -14.351 68.373 19.784 1.00 30.10 22 ILE B N 1
ATOM 2336 C CA . ILE B 1 23 ? -15.751 68.044 19.480 1.00 30.51 22 ILE B CA 1
ATOM 2337 C C . ILE B 1 23 ? -16.105 66.554 19.598 1.00 30.82 22 ILE B C 1
ATOM 2338 O O . ILE B 1 23 ? -17.285 66.196 19.518 1.00 30.88 22 ILE B O 1
ATOM 2343 N N . TYR B 1 24 ? -15.105 65.694 19.781 1.00 31.21 23 TYR B N 1
ATOM 2344 C CA . TYR B 1 24 ? -15.341 64.247 19.856 1.00 31.78 23 TYR B CA 1
ATOM 2345 C C . TYR B 1 24 ? -14.275 63.496 20.651 1.00 32.44 23 TYR B C 1
ATOM 2346 O O . TYR B 1 24 ? -13.086 63.816 20.594 1.00 31.80 23 TYR B O 1
ATOM 2355 N N . GLU B 1 25 ? -14.720 62.481 21.386 1.00 33.23 24 GLU B N 1
ATOM 2356 C CA . GLU B 1 25 ? -13.820 61.588 22.102 1.00 34.23 24 GLU B CA 1
ATOM 2357 C C . GLU B 1 25 ? -14.539 60.273 22.388 1.00 34.78 24 GLU B C 1
ATOM 2358 O O . GLU B 1 25 ? -15.606 60.266 23.002 1.00 34.90 24 GLU B O 1
ATOM 2364 N N . LYS B 1 26 ? -13.958 59.171 21.929 1.00 35.35 25 LYS B N 1
ATOM 2365 C CA . LYS B 1 26 ? -14.496 57.843 22.209 1.00 35.97 25 LYS B CA 1
ATOM 2366 C C . LYS B 1 26 ? -13.377 56.820 22.285 1.00 36.15 25 LYS B C 1
ATOM 2367 O O . LYS B 1 26 ? -12.491 56.789 21.434 1.00 35.99 25 LYS B O 1
ATOM 2373 N N . LEU B 1 27 ? -13.426 55.986 23.316 1.00 36.34 26 LEU B N 1
ATOM 2374 C CA . LEU B 1 27 ? -12.531 54.848 23.419 1.00 36.55 26 LEU B CA 1
ATOM 2375 C C . LEU B 1 27 ? -13.186 53.670 22.682 1.00 36.31 26 LEU B C 1
ATOM 2376 O O . LEU B 1 27 ? -14.211 53.145 23.117 1.00 36.44 26 LEU B O 1
ATOM 2381 N N . SER B 1 28 ? -12.623 53.303 21.534 1.00 35.84 27 SER B N 1
ATOM 2382 C CA . SER B 1 28 ? -13.041 52.106 20.812 1.00 35.51 27 SER B CA 1
ATOM 2383 C C . SER B 1 28 ? -12.359 50.866 21.406 1.00 35.26 27 SER B C 1
ATOM 2384 O O . SER B 1 28 ? -11.642 50.956 22.403 1.00 35.23 27 SER B O 1
ATOM 2387 N N . LYS B 1 29 ? -12.576 49.713 20.780 1.00 35.03 28 LYS B N 1
ATOM 2388 C CA . LYS B 1 29 ? -11.922 48.471 21.197 1.00 34.69 28 LYS B CA 1
ATOM 2389 C C . LYS B 1 29 ? -10.404 48.480 20.975 1.00 34.42 28 LYS B C 1
ATOM 2390 O O . LYS B 1 29 ? -9.693 47.619 21.499 1.00 34.05 28 LYS B O 1
ATOM 2392 N N . TYR B 1 30 ? -9.912 49.452 20.206 1.00 33.78 29 TYR B N 1
ATOM 2393 C CA . TYR B 1 30 ? -8.513 49.479 19.788 1.00 33.41 29 TYR B CA 1
ATOM 2394 C C . TYR B 1 30 ? -7.714 50.703 20.232 1.00 32.88 29 TYR B C 1
ATOM 2395 O O . TYR B 1 30 ? -6.501 50.606 20.413 1.00 32.70 29 TYR B O 1
ATOM 2404 N N . GLN B 1 31 ? -8.379 51.845 20.400 1.00 32.02 30 GLN B N 1
ATOM 2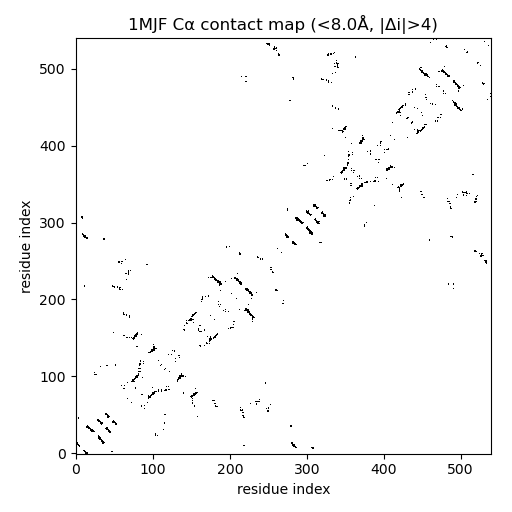405 C CA . GLN B 1 31 ? -7.677 53.113 20.610 1.00 31.44 30 GLN B CA 1
ATOM 2406 C C . GLN B 1 31 ? -8.611 54.257 20.999 1.00 30.88 30 GLN B C 1
ATOM 2407 O O . GLN B 1 31 ? -9.832 54.134 20.926 1.00 30.98 30 GLN B O 1
ATOM 2413 N N . LYS B 1 32 ? -8.017 55.374 21.404 1.00 30.04 31 LYS B N 1
ATOM 2414 C CA . LYS B 1 32 ? -8.767 56.575 21.751 1.00 29.56 31 LYS B CA 1
ATOM 2415 C C . LYS B 1 32 ? -8.889 57.467 20.520 1.00 28.78 31 LYS B C 1
ATOM 2416 O O . LYS B 1 32 ? -7.890 57.959 20.008 1.00 29.12 31 LYS B O 1
ATOM 2419 N N . ILE B 1 33 ? -10.114 57.663 20.053 1.00 27.63 32 ILE B N 1
ATOM 2420 C CA . ILE B 1 33 ? -10.387 58.476 18.875 1.00 26.90 32 ILE B CA 1
ATOM 2421 C C . ILE B 1 33 ? -10.853 59.844 19.338 1.00 26.03 32 ILE B C 1
ATOM 2422 O O . ILE B 1 33 ? -11.831 59.943 20.071 1.00 25.83 32 ILE B O 1
ATOM 2427 N N . GLU B 1 34 ? -10.154 60.893 18.911 1.00 24.94 33 GLU B N 1
ATOM 2428 C CA . GLU B 1 34 ? -10.536 62.267 19.220 1.00 24.31 33 GLU B CA 1
ATOM 2429 C C . GLU B 1 34 ? -10.628 63.093 17.931 1.00 23.43 33 GLU B C 1
ATOM 2430 O O . GLU B 1 34 ? -9.894 62.846 16.978 1.00 22.87 33 GLU B O 1
ATOM 2436 N N . VAL B 1 35 ? -11.567 64.033 17.895 1.00 22.66 34 VAL B N 1
ATOM 2437 C CA . VAL B 1 35 ? -11.645 65.020 16.820 1.00 22.35 34 VAL B CA 1
ATOM 2438 C C . VAL B 1 35 ? -11.663 66.423 17.413 1.00 22.06 34 VAL B C 1
ATOM 2439 O O . VAL B 1 35 ? -12.443 66.710 18.319 1.00 22.26 34 VAL B O 1
ATOM 2443 N N . TYR B 1 36 ? -10.795 67.283 16.887 1.00 21.40 35 TYR B N 1
ATOM 2444 C CA . TYR B 1 36 ? -10.695 68.678 17.290 1.00 21.24 35 TYR B CA 1
ATOM 2445 C C . TYR B 1 36 ? -11.072 69.579 16.129 1.00 20.51 35 TYR B C 1
ATOM 2446 O O . TYR B 1 36 ? -10.823 69.239 14.980 1.00 20.13 35 TYR B O 1
ATOM 2455 N N . GLU B 1 37 ? -11.670 70.721 16.434 1.00 20.15 36 GLU B N 1
ATOM 2456 C CA . GLU B 1 37 ? -11.798 71.811 15.476 1.00 20.02 36 GLU B CA 1
ATOM 2457 C C . GLU B 1 37 ? -10.617 72.763 15.653 1.00 19.23 36 GLU B C 1
ATOM 2458 O O . GLU B 1 37 ? -10.513 73.423 16.680 1.00 19.08 36 GLU B O 1
ATOM 2464 N N . THR B 1 38 ? -9.718 72.825 14.672 1.00 18.93 37 THR B N 1
ATOM 2465 C CA . THR B 1 38 ? -8.597 73.767 14.737 1.00 18.83 37 THR B CA 1
ATOM 2466 C C . THR B 1 38 ? -9.057 75.139 14.266 1.00 19.30 37 THR B C 1
ATOM 2467 O O . THR B 1 38 ? -10.103 75.264 13.636 1.00 19.37 37 THR B O 1
ATOM 2471 N N . GLU B 1 39 ? -8.260 76.164 14.554 1.00 19.62 38 GLU B N 1
ATOM 2472 C CA . GLU B 1 39 ? -8.571 77.518 14.108 1.00 20.27 38 GLU B CA 1
ATOM 2473 C C . GLU B 1 39 ? -8.398 77.667 12.593 1.00 19.76 38 GLU B C 1
ATOM 2474 O O . GLU B 1 39 ? -9.256 78.252 11.936 1.00 20.16 38 GLU B O 1
ATOM 2480 N N . GLY B 1 40 ? -7.314 77.123 12.037 1.00 19.08 39 GLY B N 1
ATOM 2481 C CA . GLY B 1 40 ? -6.947 77.402 10.651 1.00 18.62 39 GLY B CA 1
ATOM 2482 C C . GLY B 1 40 ? -6.685 76.239 9.709 1.00 18.17 39 GLY B C 1
ATOM 2483 O O . GLY B 1 40 ? -6.371 76.473 8.535 1.00 17.70 39 GLY B O 1
ATOM 2484 N N . PHE B 1 41 ? -6.817 75.005 10.199 1.00 17.46 40 PHE B N 1
ATOM 2485 C CA . PHE B 1 41 ? -6.526 73.807 9.411 1.00 17.14 40 PHE B CA 1
ATOM 2486 C C . PHE B 1 41 ? -7.681 72.810 9.355 1.00 17.30 40 PHE B C 1
ATOM 2487 O O . PHE B 1 41 ? -7.478 71.633 9.047 1.00 17.06 40 PHE B O 1
ATOM 2495 N N . GLY B 1 42 ? -8.888 73.292 9.638 1.00 17.21 41 GLY B N 1
ATOM 2496 C CA . GLY B 1 42 ? -10.084 72.466 9.608 1.00 17.25 41 GLY B CA 1
ATOM 2497 C C . GLY B 1 42 ? -10.148 71.540 10.812 1.00 17.20 41 GLY B C 1
ATOM 2498 O O . GLY B 1 42 ? -9.760 71.923 11.914 1.00 17.45 41 GLY B O 1
ATOM 2499 N N . ARG B 1 43 ? -10.651 70.330 10.610 1.00 17.21 42 ARG B N 1
ATOM 2500 C CA . ARG B 1 43 ? -10.726 69.348 11.691 1.00 17.36 42 ARG B CA 1
ATOM 2501 C C . ARG B 1 43 ? -9.524 68.430 11.744 1.00 17.43 42 ARG B C 1
ATOM 2502 O O . ARG B 1 43 ? -8.984 68.023 10.718 1.00 17.00 42 ARG B O 1
ATOM 2510 N N . LEU B 1 44 ? -9.128 68.097 12.967 1.00 17.59 43 LEU B N 1
ATOM 2511 C CA . LEU B 1 44 ? -7.981 67.250 13.231 1.00 18.08 43 LEU B CA 1
ATOM 2512 C C . LEU B 1 44 ? -8.454 65.941 13.838 1.00 18.36 43 LEU B C 1
ATOM 2513 O O . LEU B 1 44 ? -9.204 65.942 14.801 1.00 18.33 43 LEU B O 1
ATOM 2518 N N . LEU B 1 45 ? -8.017 64.829 13.261 1.00 19.08 44 LEU B N 1
ATOM 2519 C CA . LEU B 1 45 ? -8.347 63.500 13.760 1.00 19.34 44 LEU B CA 1
ATOM 2520 C C . LEU B 1 45 ? -7.112 62.909 14.420 1.00 19.63 44 LEU B C 1
ATOM 2521 O O . LEU B 1 45 ? -6.067 62.798 13.791 1.00 19.79 44 LEU B O 1
ATOM 2526 N N . ALA B 1 46 ? -7.237 62.534 15.689 1.00 20.45 45 ALA B N 1
ATOM 2527 C CA . ALA B 1 46 ? -6.144 61.936 16.448 1.00 21.33 45 ALA B CA 1
ATOM 2528 C C . ALA B 1 46 ? -6.521 60.546 16.959 1.00 22.14 45 ALA B C 1
ATOM 2529 O O . ALA B 1 46 ? -7.666 60.308 17.325 1.00 22.18 45 ALA B O 1
ATOM 2531 N N . LEU B 1 47 ? -5.547 59.637 16.953 1.00 22.90 46 LEU B N 1
ATOM 2532 C CA . LEU B 1 47 ? -5.686 58.294 17.512 1.00 23.72 46 LEU B CA 1
ATOM 2533 C C . LEU B 1 47 ? -4.570 58.081 18.537 1.00 24.21 46 LEU B C 1
ATOM 2534 O O . LEU B 1 47 ? -3.391 58.085 18.185 1.00 24.90 46 LEU B O 1
ATOM 2539 N N . ASP B 1 48 ? -4.945 57.893 19.800 1.00 25.14 47 ASP B N 1
ATOM 2540 C CA . ASP B 1 48 ? -3.997 57.852 20.923 1.00 25.56 47 ASP B CA 1
ATOM 2541 C C . ASP B 1 48 ? -3.102 59.097 20.983 1.00 25.55 47 ASP B C 1
ATOM 2542 O O . ASP B 1 48 ? -1.897 59.009 21.258 1.00 25.54 47 ASP B O 1
ATOM 2547 N N . GLY B 1 49 ? -3.702 60.255 20.710 1.00 25.10 48 GLY B N 1
ATOM 2548 C CA . GLY B 1 49 ? -3.001 61.530 20.735 1.00 24.74 48 GLY B CA 1
ATOM 2549 C C . GLY B 1 49 ? -2.100 61.822 19.546 1.00 24.34 48 GLY B C 1
ATOM 2550 O O . GLY B 1 49 ? -1.427 62.854 19.522 1.00 24.61 48 GLY B O 1
ATOM 2551 N N . THR B 1 50 ? -2.076 60.931 18.561 1.00 23.84 49 THR B N 1
ATOM 2552 C CA . THR B 1 50 ? -1.227 61.103 17.388 1.00 23.59 49 THR B CA 1
ATOM 2553 C C . THR B 1 50 ? -2.078 61.562 16.214 1.00 22.85 49 THR B C 1
ATOM 2554 O O . THR B 1 50 ? -3.125 60.984 15.942 1.00 22.22 49 THR B O 1
ATOM 2558 N N . VAL B 1 51 ? -1.608 62.595 15.521 1.00 22.15 50 VAL B N 1
ATOM 2559 C CA . VAL B 1 51 ? -2.344 63.192 14.413 1.00 21.41 50 VAL B CA 1
ATOM 2560 C C . VAL B 1 51 ? -2.417 62.214 13.248 1.00 21.15 50 VAL B C 1
ATOM 2561 O O . VAL B 1 51 ? -1.387 61.708 12.778 1.00 20.89 50 VAL B O 1
ATOM 2565 N N . GLN B 1 52 ? -3.641 61.950 12.792 1.00 20.67 51 GLN B N 1
ATOM 2566 C CA . GLN B 1 52 ? -3.879 61.153 11.598 1.00 20.52 51 GLN B CA 1
ATOM 2567 C C . GLN B 1 52 ? -3.939 62.064 10.384 1.00 19.88 51 GLN B C 1
ATOM 2568 O O . GLN B 1 52 ? -3.378 61.760 9.336 1.00 19.18 51 GLN B O 1
ATOM 2574 N N . LEU B 1 53 ? -4.636 63.181 10.541 1.00 19.31 52 LEU B N 1
ATOM 2575 C CA . LEU B 1 53 ? -4.775 64.159 9.469 1.00 19.19 52 LEU B CA 1
ATOM 2576 C C . LEU B 1 53 ? -5.361 65.463 9.986 1.00 18.54 52 LEU B C 1
ATOM 2577 O O . LEU B 1 53 ? -5.970 65.497 11.049 1.00 18.82 52 LEU B O 1
ATOM 2582 N N . VAL B 1 54 ? -5.156 66.538 9.231 1.00 18.02 53 VAL B N 1
ATOM 2583 C CA . VAL B 1 54 ? -5.971 67.744 9.357 1.00 17.43 53 VAL B CA 1
ATOM 2584 C C . VAL B 1 54 ? -6.640 67.928 7.998 1.00 17.25 53 VAL B C 1
ATOM 2585 O O . VAL B 1 54 ? -6.006 67.689 6.968 1.00 17.32 53 VAL B O 1
ATOM 2589 N N . THR B 1 55 ? -7.913 68.313 7.979 1.00 16.55 54 THR B N 1
ATOM 2590 C CA . THR B 1 55 ? -8.673 68.286 6.719 1.00 16.50 54 THR B CA 1
ATOM 2591 C C . THR B 1 55 ? -8.167 69.293 5.688 1.00 16.47 54 THR B C 1
ATOM 2592 O O . THR B 1 55 ? -8.267 69.058 4.488 1.00 16.58 54 THR B O 1
ATOM 2596 N N . LEU B 1 56 ? -7.636 70.419 6.156 1.00 16.51 55 LEU B N 1
ATOM 2597 C CA . LEU B 1 56 ? -6.957 71.366 5.275 1.00 17.10 55 LEU B CA 1
ATOM 2598 C C . LEU B 1 56 ? -5.468 71.044 5.252 1.00 17.09 55 LEU B C 1
ATOM 2599 O O . LEU B 1 56 ? -4.684 71.582 6.044 1.00 17.54 55 LEU B O 1
ATOM 2604 N N . GLY B 1 57 ? -5.092 70.146 4.348 1.00 17.17 56 GLY B N 1
ATOM 2605 C CA . GLY B 1 57 ? -3.705 69.748 4.170 1.00 17.31 56 GLY B CA 1
ATOM 2606 C C . GLY B 1 57 ? -3.471 68.254 4.033 1.00 17.33 56 GLY B C 1
ATOM 2607 O O . GLY B 1 57 ? -2.368 67.848 3.683 1.00 17.74 56 GLY B O 1
ATOM 2608 N N . GLU B 1 58 ? -4.490 67.431 4.299 1.00 17.25 57 GLU B N 1
ATOM 2609 C CA . GLU B 1 58 ? -4.323 65.972 4.278 1.00 17.14 57 GLU B CA 1
ATOM 2610 C C . GLU B 1 58 ? -3.846 65.413 2.941 1.00 17.02 57 GLU B C 1
ATOM 2611 O O . GLU B 1 58 ? -3.280 64.321 2.902 1.00 17.17 57 GLU B O 1
ATOM 2617 N N . ARG B 1 59 ? -4.079 66.133 1.849 1.00 16.70 58 ARG B N 1
ATOM 2618 C CA . ARG B 1 59 ? -3.569 65.698 0.547 1.00 16.97 58 ARG B CA 1
ATOM 2619 C C . ARG B 1 59 ? -2.038 65.669 0.480 1.00 16.08 58 ARG B C 1
ATOM 2620 O O . ARG B 1 59 ? -1.470 64.959 -0.342 1.00 15.91 58 ARG B O 1
ATOM 2628 N N . SER B 1 60 ? -1.379 66.434 1.344 1.00 15.68 59 SER B N 1
ATOM 2629 C CA . SER B 1 60 ? 0.081 66.402 1.464 1.00 15.54 59 SER B CA 1
ATOM 2630 C C . SER B 1 60 ? 0.619 65.071 1.995 1.00 15.72 59 SER B C 1
ATOM 2631 O O . SER B 1 60 ? 1.816 64.818 1.912 1.00 15.53 59 SER B O 1
ATOM 2634 N N . TYR B 1 61 ? -0.268 64.239 2.539 1.00 15.92 60 TYR B N 1
ATOM 2635 C CA . TYR B 1 61 ? 0.065 62.880 2.960 1.00 16.31 60 TYR B CA 1
ATOM 2636 C C . TYR B 1 61 ? -0.443 61.858 1.944 1.00 16.32 60 TYR B C 1
ATOM 2637 O O . TYR B 1 61 ? 0.305 60.991 1.500 1.00 16.47 60 TYR B O 1
ATOM 2646 N N . HIS B 1 62 ? -1.718 61.962 1.591 1.00 16.63 61 HIS B N 1
ATOM 2647 C CA . HIS B 1 62 ? -2.370 60.933 0.786 1.00 16.84 61 HIS B CA 1
ATOM 2648 C C . HIS B 1 62 ? -1.851 60.882 -0.650 1.00 17.22 61 HIS B C 1
ATOM 2649 O O . HIS B 1 62 ? -1.743 59.808 -1.226 1.00 17.03 61 HIS B O 1
ATOM 2656 N N . GLU B 1 63 ? -1.505 62.034 -1.214 1.00 17.71 62 GLU B N 1
ATOM 2657 C CA . GLU B 1 63 ? -0.901 62.056 -2.542 1.00 18.21 62 GLU B CA 1
ATOM 2658 C C . GLU B 1 63 ? 0.471 61.356 -2.619 1.00 18.48 62 GLU B C 1
ATOM 2659 O O . GLU B 1 63 ? 0.631 60.454 -3.428 1.00 18.30 62 GLU B O 1
ATOM 2665 N N . PRO B 1 64 ? 1.470 61.749 -1.818 1.00 18.54 63 PRO B N 1
ATOM 2666 C CA . PRO B 1 64 ? 2.777 61.070 -1.882 1.00 18.66 63 PRO B CA 1
ATOM 2667 C C . PRO B 1 64 ? 2.745 59.604 -1.413 1.00 18.76 63 PRO B C 1
ATOM 2668 O O . PRO B 1 64 ? 3.620 58.831 -1.788 1.00 18.60 63 PRO B O 1
ATOM 2672 N N . LEU B 1 65 ? 1.750 59.229 -0.612 1.00 18.85 64 LEU B N 1
ATOM 2673 C CA . LEU B 1 65 ? 1.596 57.833 -0.199 1.00 19.27 64 LEU B CA 1
ATOM 2674 C C . LEU B 1 65 ? 1.185 56.952 -1.383 1.00 19.70 64 LEU B C 1
ATOM 2675 O O . LEU B 1 65 ? 1.735 55.866 -1.586 1.00 20.08 64 LEU B O 1
ATOM 2680 N N . VAL B 1 66 ? 0.226 57.442 -2.160 1.00 20.08 65 VAL B N 1
ATOM 2681 C CA . VAL B 1 66 ? -0.466 56.629 -3.159 1.00 20.55 65 VAL B CA 1
ATOM 2682 C C . VAL B 1 66 ? 0.166 56.709 -4.547 1.00 21.00 65 VAL B C 1
ATOM 2683 O O . VAL B 1 66 ? 0.503 55.687 -5.135 1.00 20.72 65 VAL B O 1
ATOM 2687 N N . HIS B 1 67 ? 0.318 57.929 -5.055 1.00 21.26 66 HIS B N 1
ATOM 2688 C CA . HIS B 1 67 ? 0.550 58.165 -6.484 1.00 21.57 66 HIS B CA 1
ATOM 2689 C C . HIS B 1 67 ? 1.897 57.737 -7.071 1.00 22.07 66 HIS B C 1
ATOM 2690 O O . HIS B 1 67 ? 1.920 57.268 -8.212 1.00 21.82 66 HIS B O 1
ATOM 2697 N N . PRO B 1 68 ? 3.006 57.918 -6.350 1.00 22.48 67 PRO B N 1
ATOM 2698 C CA . PRO B 1 68 ? 4.304 57.435 -6.836 1.00 22.77 67 PRO B CA 1
ATOM 2699 C C . PRO B 1 68 ? 4.303 55.926 -7.109 1.00 23.36 67 PRO B C 1
ATOM 2700 O O . PRO B 1 68 ? 4.836 55.510 -8.128 1.00 23.60 67 PRO B O 1
ATOM 2704 N N . ALA B 1 69 ? 3.702 55.132 -6.227 1.00 23.75 68 ALA B N 1
ATOM 2705 C CA . ALA B 1 69 ? 3.686 53.685 -6.401 1.00 24.13 68 ALA B CA 1
ATOM 2706 C C . ALA B 1 69 ? 2.726 53.289 -7.526 1.00 24.82 68 ALA B C 1
ATOM 2707 O O . ALA B 1 69 ? 3.013 52.370 -8.290 1.00 24.72 68 ALA B O 1
ATOM 2709 N N . MET B 1 70 ? 1.599 53.993 -7.626 1.00 25.23 69 MET B N 1
ATOM 2710 C CA . MET B 1 70 ? 0.596 53.717 -8.651 1.00 25.95 69 MET B CA 1
ATOM 2711 C C . MET B 1 70 ? 1.102 54.070 -10.049 1.00 26.52 69 MET B C 1
ATOM 2712 O O . MET B 1 70 ? 0.785 53.378 -11.016 1.00 26.42 69 MET B O 1
ATOM 2717 N N . LEU B 1 71 ? 1.895 55.136 -10.147 1.00 26.91 70 LEU B N 1
ATOM 2718 C CA . LEU B 1 71 ? 2.484 55.554 -11.414 1.00 27.55 70 LEU B CA 1
ATOM 2719 C C . LEU B 1 71 ? 3.764 54.780 -11.757 1.00 28.26 70 LEU B C 1
ATOM 2720 O O . LEU B 1 71 ? 4.144 54.703 -12.926 1.00 28.52 70 LEU B O 1
ATOM 2725 N N . ALA B 1 72 ? 4.428 54.209 -10.754 1.00 29.03 71 ALA B N 1
ATOM 2726 C CA . ALA B 1 72 ? 5.642 53.428 -10.994 1.00 29.72 71 ALA B CA 1
ATOM 2727 C C . ALA B 1 72 ? 5.285 52.050 -11.552 1.00 30.52 71 ALA B C 1
ATOM 2728 O O . ALA B 1 72 ? 6.009 51.506 -12.386 1.00 30.86 71 ALA B O 1
ATOM 2730 N N . HIS B 1 73 ? 4.158 51.507 -11.099 1.00 31.19 72 HIS B N 1
ATOM 2731 C CA . HIS B 1 73 ? 3.671 50.205 -11.555 1.00 31.76 72 HIS B CA 1
ATOM 2732 C C . HIS B 1 73 ? 3.134 50.319 -12.983 1.00 32.04 72 HIS B C 1
ATOM 2733 O O . HIS B 1 73 ? 2.393 51.251 -13.279 1.00 32.04 72 HIS B O 1
ATOM 2740 N N . PRO B 1 74 ? 3.500 49.391 -13.871 1.00 32.75 73 PRO B N 1
ATOM 2741 C CA . PRO B 1 74 ? 3.092 49.481 -15.286 1.00 33.08 73 PRO B CA 1
ATOM 2742 C C . PRO B 1 74 ? 1.576 49.435 -15.532 1.00 33.27 73 PRO B C 1
ATOM 2743 O O . PRO B 1 74 ? 1.088 50.123 -16.427 1.00 33.59 73 PRO B O 1
ATOM 2747 N N . LYS B 1 75 ? 0.846 48.630 -14.762 1.00 33.47 74 LYS B N 1
ATOM 2748 C CA . LYS B 1 75 ? -0.606 48.529 -14.915 1.00 33.57 74 LYS B CA 1
ATOM 2749 C C . LYS B 1 75 ? -1.291 48.059 -13.632 1.00 33.73 74 LYS B C 1
ATOM 2750 O O . LYS B 1 75 ? -1.644 46.883 -13.513 1.00 33.63 74 LYS B O 1
ATOM 2751 N N . PRO B 1 76 ? -1.476 48.973 -12.679 1.00 33.64 75 PRO B N 1
ATOM 2752 C CA . PRO B 1 76 ? -2.087 48.635 -11.391 1.00 33.64 75 PRO B CA 1
ATOM 2753 C C . PRO B 1 76 ? -3.606 48.530 -11.518 1.00 33.57 75 PRO 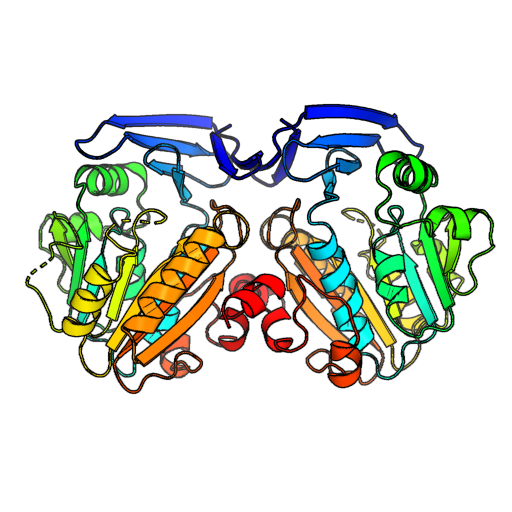B C 1
ATOM 2754 O O . PRO B 1 76 ? -4.306 49.539 -11.647 1.00 33.95 75 PRO B O 1
ATOM 2758 N N . LYS B 1 77 ? -4.101 47.298 -11.500 1.00 33.39 76 LYS B N 1
ATOM 2759 C CA . LYS B 1 77 ? -5.526 47.028 -11.639 1.00 33.13 76 LYS B CA 1
ATOM 2760 C C . LYS B 1 77 ? -6.175 46.590 -10.324 1.00 32.66 76 LYS B C 1
ATOM 2761 O O . LYS B 1 77 ? -7.340 46.886 -10.091 1.00 32.44 76 LYS B O 1
ATOM 2767 N N . ARG B 1 78 ? -5.432 45.888 -9.471 1.00 32.37 77 ARG B N 1
ATOM 2768 C CA . ARG B 1 78 ? -5.956 45.449 -8.177 1.00 32.32 77 ARG B CA 1
ATOM 2769 C C . ARG B 1 78 ? -5.065 45.947 -7.036 1.00 31.50 77 ARG B C 1
ATOM 2770 O O . ARG B 1 78 ? -3.876 45.636 -6.983 1.00 31.62 77 ARG B O 1
ATOM 2778 N N . VAL B 1 79 ? -5.660 46.718 -6.127 1.00 30.47 78 VAL B N 1
ATOM 2779 C CA . VAL B 1 79 ? -4.930 47.401 -5.062 1.00 29.49 78 VAL B CA 1
ATOM 2780 C C . VAL B 1 79 ? -5.486 47.023 -3.686 1.00 28.65 78 VAL B C 1
ATOM 2781 O O . VAL B 1 79 ? -6.689 46.867 -3.519 1.00 28.31 78 VAL B O 1
ATOM 2785 N N . LEU B 1 80 ? -4.593 46.876 -2.713 1.00 27.82 79 LEU B N 1
ATOM 2786 C CA . LEU B 1 80 ? -4.962 46.671 -1.319 1.00 27.14 79 LEU B CA 1
ATOM 2787 C C . LEU B 1 80 ? -4.488 47.875 -0.503 1.00 26.75 79 LEU B C 1
ATOM 2788 O O . LEU B 1 80 ? -3.368 48.345 -0.679 1.00 26.59 79 LEU B O 1
ATOM 2793 N N . VAL B 1 81 ? -5.356 48.370 0.373 1.00 26.02 80 VAL B N 1
ATOM 2794 C CA . VAL B 1 81 ? -5.027 49.423 1.319 1.00 25.38 80 VAL B CA 1
ATOM 2795 C C . VAL B 1 81 ? -5.250 48.865 2.718 1.00 25.41 80 VAL B C 1
ATOM 2796 O O . VAL B 1 81 ? -6.362 48.470 3.066 1.00 25.20 80 VAL B O 1
ATOM 2800 N N . ILE B 1 82 ? -4.185 48.819 3.508 1.00 25.19 81 ILE B N 1
ATOM 2801 C CA . ILE B 1 82 ? -4.257 48.415 4.906 1.00 25.17 81 ILE B CA 1
ATOM 2802 C C . ILE B 1 82 ? -4.375 49.669 5.765 1.00 24.91 81 ILE B C 1
ATOM 2803 O O . ILE B 1 82 ? -3.520 50.549 5.701 1.00 24.85 81 ILE B O 1
ATOM 2808 N N . GLY B 1 83 ? -5.419 49.729 6.585 1.00 24.71 82 GLY B N 1
ATOM 2809 C CA . GLY B 1 83 ? -5.768 50.922 7.331 1.00 24.84 82 GLY B CA 1
ATOM 2810 C C . GLY B 1 83 ? -6.699 51.813 6.525 1.00 24.82 82 GLY B C 1
ATOM 2811 O O . GLY B 1 83 ? -7.657 51.330 5.911 1.00 25.24 82 GLY B O 1
ATOM 2812 N N . GLY B 1 84 ? -6.432 53.117 6.551 1.00 24.79 83 GLY B N 1
ATOM 2813 C CA . GLY B 1 84 ? -7.133 54.079 5.717 1.00 24.60 83 GLY B CA 1
ATOM 2814 C C . GLY B 1 84 ? -8.588 54.316 6.066 1.00 24.37 83 GLY B C 1
ATOM 2815 O O . GLY B 1 84 ? -9.410 54.539 5.174 1.00 24.70 83 GLY B O 1
ATOM 2816 N N . GLY B 1 85 ? -8.906 54.298 7.361 1.00 24.06 84 GLY B N 1
ATOM 2817 C CA . GLY B 1 85 ? -10.276 54.463 7.830 1.00 23.59 84 GLY B CA 1
ATOM 2818 C C . GLY B 1 85 ? -10.920 55.804 7.509 1.00 22.99 84 GLY B C 1
ATOM 2819 O O . GLY B 1 85 ? -12.142 55.913 7.474 1.00 22.88 84 GLY B O 1
ATOM 2820 N N . ASP B 1 86 ? -10.098 56.823 7.270 1.00 22.23 85 ASP B N 1
ATOM 2821 C CA . ASP B 1 86 ? -10.583 58.156 6.903 1.00 21.64 85 ASP B CA 1
ATOM 2822 C C . ASP B 1 86 ? -10.962 58.277 5.418 1.00 21.16 85 ASP B C 1
ATOM 2823 O O . ASP B 1 86 ? -11.585 59.264 5.006 1.00 20.79 85 ASP B O 1
ATOM 2828 N N . GLY B 1 87 ? -10.558 57.297 4.613 1.00 20.52 86 GLY B N 1
ATOM 2829 C CA . GLY B 1 87 ? -10.948 57.239 3.215 1.00 20.07 86 GLY B CA 1
ATOM 2830 C C . GLY B 1 87 ? -10.076 58.025 2.241 1.00 19.75 86 GLY B C 1
ATOM 2831 O O . GLY B 1 87 ? -10.263 57.921 1.035 1.00 19.51 86 GLY B O 1
ATOM 2832 N N . GLY B 1 88 ? -9.132 58.811 2.746 1.00 19.33 87 GLY B N 1
ATOM 2833 C CA . GLY B 1 88 ? -8.258 59.597 1.887 1.00 19.08 87 GLY B CA 1
ATOM 2834 C C . GLY B 1 88 ? -7.443 58.772 0.904 1.00 19.16 87 GLY B C 1
ATOM 2835 O O . GLY B 1 88 ? -7.326 59.125 -0.267 1.00 18.77 87 GLY B O 1
ATOM 2836 N N . THR B 1 89 ? -6.903 57.656 1.375 1.00 19.31 88 THR B N 1
ATOM 2837 C CA . THR B 1 89 ? -6.025 56.817 0.566 1.00 19.63 88 THR B CA 1
ATOM 2838 C C . THR B 1 89 ? -6.775 56.171 -0.594 1.00 19.76 88 THR B C 1
ATOM 2839 O O . THR B 1 89 ? -6.312 56.204 -1.737 1.00 20.10 88 THR B O 1
ATOM 2843 N N . VAL B 1 90 ? -7.941 55.606 -0.303 1.00 19.82 89 VAL B N 1
ATOM 2844 C CA . VAL B 1 90 ? -8.740 54.934 -1.323 1.00 20.01 89 VAL B CA 1
ATOM 2845 C C . VAL B 1 90 ? -9.242 55.945 -2.343 1.00 19.88 89 VAL B C 1
ATOM 2846 O O . VAL B 1 90 ? -9.274 55.660 -3.530 1.00 20.08 89 VAL B O 1
ATOM 2850 N N . ARG B 1 91 ? -9.603 57.135 -1.880 1.00 20.26 90 ARG B N 1
ATOM 2851 C CA . ARG B 1 91 ? -9.981 58.227 -2.772 1.00 20.38 90 ARG B CA 1
ATOM 2852 C C . ARG B 1 91 ? -8.878 58.509 -3.796 1.00 20.65 90 ARG B C 1
ATOM 2853 O O . ARG B 1 91 ? -9.156 58.632 -4.987 1.00 20.52 90 ARG B O 1
ATOM 2861 N N . GLU B 1 92 ? -7.629 58.583 -3.342 1.00 21.05 91 GLU B N 1
ATOM 2862 C CA . GLU B 1 92 ? -6.505 58.799 -4.255 1.00 21.40 91 GLU B CA 1
ATOM 2863 C C . GLU B 1 92 ? -6.269 57.620 -5.204 1.00 21.90 91 GLU B C 1
ATOM 2864 O O . GLU B 1 92 ? -5.981 57.821 -6.379 1.00 21.85 91 GLU B O 1
ATOM 2870 N N . VAL B 1 93 ? -6.399 56.394 -4.707 1.00 22.42 92 VAL B N 1
ATOM 2871 C CA . VAL B 1 93 ? -6.222 55.222 -5.559 1.00 23.20 92 VAL B CA 1
ATOM 2872 C C . VAL B 1 93 ? -7.239 55.249 -6.708 1.00 23.53 92 VAL B C 1
ATOM 2873 O O . VAL B 1 93 ? -6.917 54.865 -7.840 1.00 24.10 92 VAL B O 1
ATOM 2877 N N . LEU B 1 94 ? -8.445 55.740 -6.424 1.00 24.15 93 LEU B N 1
ATOM 2878 C CA . LEU B 1 94 ? -9.544 55.744 -7.397 1.00 24.64 93 LEU B CA 1
ATOM 2879 C C . LEU B 1 94 ? -9.436 56.845 -8.451 1.00 25.14 93 LEU B C 1
ATOM 2880 O O . LEU B 1 94 ? -10.264 56.913 -9.358 1.00 25.27 93 LEU B O 1
ATOM 2885 N N . GLN B 1 95 ? -8.431 57.710 -8.328 1.00 25.45 94 GLN B N 1
ATOM 2886 C CA . GLN B 1 95 ? -8.075 58.631 -9.405 1.00 25.99 94 GLN B CA 1
ATOM 2887 C C . GLN B 1 95 ? -7.556 57.864 -10.624 1.00 26.73 94 GLN B C 1
ATOM 2888 O O . GLN B 1 95 ? -7.595 58.371 -11.746 1.00 27.01 94 GLN B O 1
ATOM 2894 N N . HIS B 1 96 ? -7.041 56.662 -10.380 1.00 27.44 95 HIS B N 1
ATOM 2895 C CA . HIS B 1 96 ? -6.501 55.789 -11.415 1.00 28.38 95 HIS B CA 1
ATOM 2896 C C . HIS B 1 96 ? -7.543 54.772 -11.861 1.00 29.13 95 HIS B C 1
ATOM 2897 O O . HIS B 1 96 ? -8.428 54.404 -11.090 1.00 28.61 95 HIS B O 1
ATOM 2904 N N . ASP B 1 97 ? -7.408 54.297 -13.094 1.00 30.37 96 ASP B N 1
ATOM 2905 C CA . ASP B 1 97 ? -8.342 53.320 -13.641 1.00 31.19 96 ASP B CA 1
ATOM 2906 C C . ASP B 1 97 ? -8.018 51.908 -13.135 1.00 31.60 96 ASP B C 1
ATOM 2907 O O . ASP B 1 97 ? -7.428 51.083 -13.843 1.00 31.88 96 ASP B O 1
ATOM 2912 N N . VAL B 1 98 ? -8.401 51.644 -11.893 1.00 32.04 97 VAL B N 1
ATOM 2913 C CA . VAL B 1 98 ? -8.211 50.336 -11.293 1.00 32.37 97 VAL B CA 1
ATOM 2914 C C . VAL B 1 98 ? -9.487 49.537 -11.524 1.00 32.55 97 VAL B C 1
ATOM 2915 O O . VAL B 1 98 ? -10.546 50.113 -11.778 1.00 32.76 97 VAL B O 1
ATOM 2919 N N . ASP B 1 99 ? -9.368 48.215 -11.472 1.00 32.83 98 ASP B N 1
ATOM 2920 C CA . ASP B 1 99 ? -10.531 47.329 -11.465 1.00 32.93 98 ASP B CA 1
ATOM 2921 C C . ASP B 1 99 ? -11.129 47.215 -10.063 1.00 32.63 98 ASP B C 1
ATOM 2922 O O . ASP B 1 99 ? -12.343 47.312 -9.897 1.00 32.45 98 ASP B O 1
ATOM 2927 N N . GLU B 1 100 ? -10.271 47.005 -9.065 1.00 32.57 99 GLU B N 1
ATOM 2928 C CA . GLU B 1 100 ? -10.705 46.832 -7.678 1.00 32.30 99 GLU B CA 1
ATOM 2929 C C . GLU B 1 100 ? -9.706 47.419 -6.675 1.00 31.73 99 GLU B C 1
ATOM 2930 O O . GLU B 1 100 ? -8.491 47.348 -6.875 1.00 31.61 99 GLU B O 1
ATOM 2936 N N . VAL B 1 101 ? -10.231 47.993 -5.599 1.00 30.68 100 VAL B N 1
ATOM 2937 C CA . VAL B 1 101 ? -9.424 48.383 -4.451 1.00 30.28 100 VAL B CA 1
ATOM 2938 C C . VAL B 1 101 ? -10.103 47.912 -3.164 1.00 29.82 100 VAL B C 1
ATOM 2939 O O . VAL B 1 101 ? -11.221 48.316 -2.862 1.00 29.93 100 VAL B O 1
ATOM 2943 N N . ILE B 1 102 ? -9.427 47.034 -2.431 1.00 29.26 101 ILE B N 1
ATOM 2944 C CA . ILE B 1 102 ? -9.902 46.549 -1.144 1.00 29.02 101 ILE B CA 1
ATOM 2945 C C . ILE B 1 102 ? -9.229 47.336 -0.029 1.00 28.61 101 ILE B C 1
ATOM 2946 O O . ILE B 1 102 ? -8.015 47.505 -0.039 1.00 28.23 101 ILE B O 1
ATOM 2951 N N . MET B 1 103 ? -10.026 47.807 0.925 1.00 28.28 102 MET B N 1
ATOM 2952 C CA . MET B 1 103 ? -9.531 48.503 2.104 1.00 28.34 102 MET B CA 1
ATOM 2953 C C . MET B 1 103 ? -9.819 47.653 3.339 1.00 27.93 102 MET B C 1
ATOM 2954 O O . MET B 1 103 ? -10.963 47.289 3.585 1.00 27.86 102 MET B O 1
ATOM 2959 N N . VAL B 1 104 ? -8.779 47.349 4.110 1.00 27.74 103 VAL B N 1
ATOM 2960 C CA . VAL B 1 104 ? -8.899 46.551 5.328 1.00 27.79 103 VAL B CA 1
ATOM 2961 C C . VAL B 1 104 ? -8.527 47.401 6.543 1.00 27.58 103 VAL B C 1
ATOM 2962 O O . VAL B 1 104 ? -7.357 47.731 6.739 1.00 27.04 103 VAL B O 1
ATOM 2966 N N . GLU B 1 105 ? -9.527 47.740 7.351 1.00 27.59 104 GLU B N 1
ATOM 2967 C CA . GLU B 1 105 ? -9.360 48.608 8.512 1.00 28.00 104 GLU B CA 1
ATOM 2968 C C . GLU B 1 105 ? -9.845 47.872 9.760 1.00 28.32 104 GLU B C 1
ATOM 2969 O O . GLU B 1 105 ? -10.995 47.446 9.817 1.00 28.36 104 GLU B O 1
ATOM 2975 N N . ILE B 1 106 ? -8.971 47.738 10.755 1.00 28.81 105 ILE B N 1
ATOM 2976 C CA . ILE B 1 106 ? -9.293 47.004 11.982 1.00 29.21 105 ILE B CA 1
ATOM 2977 C C . ILE B 1 106 ? -10.400 47.667 12.816 1.00 29.07 105 ILE B C 1
ATOM 2978 O O . ILE B 1 106 ? -11.258 46.980 13.374 1.00 29.02 105 ILE B O 1
ATOM 2983 N N . ASP B 1 107 ? -10.388 48.998 12.877 1.00 28.74 106 ASP B N 1
ATOM 2984 C CA . ASP B 1 107 ? -11.268 49.748 13.771 1.00 28.42 106 ASP B CA 1
ATOM 2985 C C . ASP B 1 107 ? -12.414 50.431 13.017 1.00 28.31 106 ASP B C 1
ATOM 2986 O O . ASP B 1 107 ? -12.235 51.487 12.419 1.00 28.01 106 ASP B O 1
ATOM 2991 N N . GLU B 1 108 ? -13.600 49.833 13.079 1.00 28.14 107 GLU B N 1
ATOM 2992 C CA . GLU B 1 108 ? -14.776 50.348 12.379 1.00 28.09 107 GLU B CA 1
ATOM 2993 C C . GLU B 1 108 ? -15.193 51.730 12.884 1.00 27.69 107 GLU B C 1
ATOM 2994 O O . GLU B 1 108 ? -15.741 52.524 12.120 1.00 27.81 107 GLU B O 1
ATOM 3000 N N . ASP B 1 109 ? -14.939 52.013 14.162 1.00 26.93 108 ASP B N 1
ATOM 3001 C CA . ASP B 1 109 ? -15.299 53.302 14.759 1.00 26.64 108 ASP B CA 1
ATOM 3002 C C . ASP B 1 109 ? -14.560 54.492 14.126 1.00 26.14 108 ASP B C 1
ATOM 3003 O O . ASP B 1 109 ? -15.065 55.605 14.160 1.00 26.17 108 ASP B O 1
ATOM 3006 N N . VAL B 1 110 ? -13.373 54.261 13.570 1.00 25.63 109 VAL B N 1
ATOM 3007 C CA . VAL B 1 110 ? -12.640 55.310 12.849 1.00 25.39 109 VAL B CA 1
ATOM 3008 C C . VAL B 1 110 ? -13.347 55.637 11.534 1.00 25.19 109 VAL B C 1
ATOM 3009 O O . VAL B 1 110 ? -13.388 56.793 11.113 1.00 24.50 109 VAL B O 1
ATOM 3013 N N . ILE B 1 111 ? -13.899 54.615 10.888 1.00 24.91 110 ILE B N 1
ATOM 3014 C CA . ILE B 1 111 ? -14.661 54.817 9.661 1.00 25.11 110 ILE B CA 1
ATOM 3015 C C . ILE B 1 111 ? -15.921 55.622 9.939 1.00 25.19 110 ILE B C 1
ATOM 3016 O O . ILE B 1 111 ? -16.283 56.489 9.154 1.00 24.83 110 ILE B O 1
ATOM 3021 N N . MET B 1 112 ? -16.575 55.348 11.067 1.00 25.32 111 MET B N 1
ATOM 3022 C CA . MET B 1 112 ? -17.836 55.997 11.396 1.00 25.69 111 MET B CA 1
ATOM 3023 C C . MET B 1 112 ? -17.610 57.458 11.760 1.00 25.14 111 MET B C 1
ATOM 3024 O O . MET B 1 112 ? -18.352 58.341 11.336 1.00 24.96 111 MET B O 1
ATOM 3029 N N . VAL B 1 113 ? -16.575 57.714 12.546 1.00 24.76 112 VAL B N 1
ATOM 3030 C CA . VAL B 1 113 ? -16.282 59.071 12.972 1.00 24.54 112 VAL B CA 1
ATOM 3031 C C . VAL B 1 113 ? -15.813 59.888 11.769 1.00 24.13 112 VAL B C 1
ATOM 3032 O O . VAL B 1 113 ? -16.168 61.051 11.640 1.00 23.65 112 VAL B O 1
ATOM 3036 N N . SER B 1 114 ? -15.050 59.260 10.881 1.00 23.86 113 SER B N 1
ATOM 3037 C CA . SER B 1 114 ? -14.527 59.944 9.701 1.00 23.88 113 SER B CA 1
ATOM 3038 C C . SER B 1 114 ? -15.650 60.339 8.746 1.00 23.65 113 SER B C 1
ATOM 3039 O O . SER B 1 114 ? -15.672 61.455 8.251 1.00 23.29 113 SER B O 1
ATOM 3042 N N . LYS B 1 115 ? -16.594 59.436 8.506 1.00 23.98 114 LYS B N 1
ATOM 3043 C CA . LYS B 1 115 ? -17.689 59.721 7.580 1.00 24.06 114 LYS B CA 1
ATOM 3044 C C . LYS B 1 115 ? -18.675 60.752 8.128 1.00 24.01 114 LYS B C 1
ATOM 3045 O O . LYS B 1 115 ? -19.339 61.440 7.354 1.00 24.16 114 LYS B O 1
ATOM 3051 N N . ASP B 1 116 ? -18.758 60.863 9.455 1.00 23.87 115 ASP B N 1
ATOM 3052 C CA . ASP B 1 116 ? -19.688 61.789 10.102 1.00 24.13 115 ASP B CA 1
ATOM 3053 C C . ASP B 1 116 ? -19.063 63.171 10.293 1.00 23.37 115 ASP B C 1
ATOM 3054 O O . ASP B 1 116 ? -19.682 64.178 9.962 1.00 23.42 115 ASP B O 1
ATOM 3059 N N . LEU B 1 117 ? -17.828 63.206 10.799 1.00 22.53 116 LEU B N 1
ATOM 3060 C CA . LEU B 1 117 ? -17.198 64.446 11.262 1.00 21.98 116 LEU B CA 1
ATOM 3061 C C . LEU B 1 117 ? -16.063 64.983 10.382 1.00 21.35 116 LEU B C 1
ATOM 3062 O O . LEU B 1 117 ? -15.811 66.178 10.373 1.00 21.16 116 LEU B O 1
ATOM 3067 N N . ILE B 1 118 ? -15.369 64.110 9.665 1.00 20.76 117 ILE B N 1
ATOM 3068 C CA . ILE B 1 118 ? -14.173 64.514 8.913 1.00 20.45 117 ILE B CA 1
ATOM 3069 C C . ILE B 1 118 ? -14.528 64.832 7.460 1.00 20.21 117 ILE B C 1
ATOM 3070 O O . ILE B 1 118 ? -14.263 65.932 6.984 1.00 19.48 117 ILE B O 1
ATOM 3075 N N . LYS B 1 119 ? -15.128 63.859 6.775 1.00 20.08 118 LYS B N 1
ATOM 3076 C CA . LYS B 1 119 ? -15.657 64.017 5.417 1.00 20.09 118 LYS B CA 1
ATOM 3077 C C . LYS B 1 119 ? -14.629 64.484 4.379 1.00 19.99 118 LYS B C 1
ATOM 3078 O O . LYS B 1 119 ? -14.883 65.427 3.629 1.00 20.22 118 LYS B O 1
ATOM 3084 N N . ILE B 1 120 ? -13.470 63.834 4.338 1.00 20.01 119 ILE B N 1
ATOM 3085 C CA . ILE B 1 120 ? -12.513 64.045 3.242 1.00 20.04 119 ILE B CA 1
ATOM 3086 C C . ILE B 1 120 ? -12.710 63.023 2.116 1.00 20.09 119 ILE B C 1
ATOM 3087 O O . ILE B 1 120 ? -12.014 63.063 1.107 1.00 19.94 119 ILE B O 1
ATOM 3092 N N . ASP B 1 121 ? -13.692 62.141 2.288 1.00 20.24 120 ASP B N 1
ATOM 3093 C CA . ASP B 1 121 ? -13.888 60.978 1.421 1.00 20.31 120 ASP B CA 1
ATOM 3094 C C . ASP B 1 121 ? -14.965 61.171 0.345 1.00 20.52 120 ASP B C 1
ATOM 3095 O O . ASP B 1 121 ? -15.095 60.338 -0.549 1.00 20.32 120 ASP B O 1
ATOM 3100 N N . ASN B 1 122 ? -15.737 62.251 0.444 1.00 20.72 121 ASN B N 1
ATOM 3101 C CA . ASN B 1 122 ? -16.752 62.601 -0.556 1.00 21.33 121 ASN B CA 1
ATOM 3102 C C . ASN B 1 122 ? -17.735 61.468 -0.874 1.00 21.33 121 ASN B C 1
ATOM 3103 O O . ASN B 1 122 ? -17.978 61.151 -2.040 1.00 21.58 121 ASN B O 1
ATOM 3108 N N . GLY B 1 123 ? -18.280 60.860 0.175 1.00 21.38 122 GLY B N 1
ATOM 3109 C CA . GLY B 1 123 ? -19.303 59.830 0.048 1.00 21.38 122 GLY B CA 1
ATOM 3110 C C . GLY B 1 123 ? -18.783 58.421 -0.170 1.00 21.73 122 GLY B C 1
ATOM 3111 O O . GLY B 1 123 ? -19.562 57.467 -0.179 1.00 21.58 122 GLY B O 1
ATOM 3112 N N . LEU B 1 124 ? -17.470 58.287 -0.332 1.00 22.07 123 LEU B N 1
ATOM 3113 C CA . LEU B 1 124 ? -16.833 56.997 -0.561 1.00 22.43 123 LEU B CA 1
ATOM 3114 C C . LEU B 1 124 ? -17.047 56.022 0.599 1.00 22.61 123 LEU B C 1
ATOM 3115 O O . LEU B 1 124 ? -17.394 54.861 0.379 1.00 22.27 123 LEU B O 1
ATOM 3120 N N . LEU B 1 125 ? -16.838 56.484 1.830 1.00 23.11 124 LEU B N 1
ATOM 3121 C CA . LEU B 1 125 ? -16.995 55.624 3.010 1.00 23.52 124 LEU B CA 1
ATOM 3122 C C . LEU B 1 125 ? -18.421 55.075 3.133 1.00 24.74 124 LEU B C 1
ATOM 3123 O O . LEU B 1 125 ? -18.613 53.898 3.439 1.00 24.24 124 LEU B O 1
ATOM 3128 N N . GLU B 1 126 ? -19.410 55.923 2.873 1.00 25.76 125 GLU B N 1
ATOM 3129 C CA . GLU B 1 126 ? -20.809 55.509 2.919 1.00 27.25 125 GLU B CA 1
ATOM 3130 C C . GLU B 1 126 ? -21.095 54.436 1.871 1.00 27.63 125 GLU B C 1
ATOM 3131 O O . GLU B 1 126 ? -21.751 53.439 2.164 1.00 27.86 125 GLU B O 1
ATOM 3137 N N . ALA B 1 127 ? -20.592 54.649 0.657 1.00 28.47 126 ALA B N 1
ATOM 3138 C CA . ALA B 1 127 ? -20.783 53.716 -0.450 1.00 29.19 126 ALA B CA 1
ATOM 3139 C C . ALA B 1 127 ? -20.160 52.361 -0.141 1.00 29.96 126 ALA B C 1
ATOM 3140 O O . ALA B 1 127 ? -20.758 51.327 -0.417 1.00 30.34 126 ALA B O 1
ATOM 3142 N N . MET B 1 128 ? -18.965 52.374 0.442 1.00 30.63 127 MET B N 1
ATOM 3143 C CA . MET B 1 128 ? -18.248 51.150 0.796 1.00 31.32 127 MET B CA 1
ATOM 3144 C C . MET B 1 128 ? -18.916 50.383 1.946 1.00 32.04 127 MET B C 1
ATOM 3145 O O . MET B 1 128 ? -18.966 49.149 1.930 1.00 32.23 127 MET B O 1
ATOM 3150 N N . LEU B 1 129 ? -19.418 51.106 2.943 1.00 32.85 128 LEU B N 1
ATOM 3151 C CA . LEU B 1 129 ? -20.117 50.483 4.071 1.00 33.68 128 LEU B CA 1
ATOM 3152 C C . LEU B 1 129 ? -21.378 49.745 3.608 1.00 34.38 128 LEU B C 1
ATOM 3153 O O . LEU B 1 129 ? -21.739 48.715 4.174 1.00 34.51 128 LEU B O 1
ATOM 3158 N N . ASN B 1 130 ? -22.028 50.269 2.570 1.00 35.38 129 ASN B N 1
ATOM 3159 C CA . ASN B 1 130 ? -23.263 49.691 2.046 1.00 36.10 129 ASN B CA 1
ATOM 3160 C C . ASN B 1 130 ? -23.061 48.779 0.835 1.00 36.48 129 ASN B C 1
ATOM 3161 O O . ASN B 1 130 ? -24.036 48.359 0.206 1.00 36.81 129 ASN B O 1
ATOM 3166 N N . GLY B 1 131 ? -21.803 48.472 0.514 1.00 36.75 130 GLY B N 1
ATOM 3167 C CA . GLY B 1 131 ? -21.467 47.600 -0.603 1.00 36.86 130 GLY B CA 1
ATOM 3168 C C . GLY B 1 131 ? -21.951 48.084 -1.963 1.00 37.05 130 GLY B C 1
ATOM 3169 O O . GLY B 1 131 ? -22.132 47.279 -2.880 1.00 37.16 130 GLY B O 1
ATOM 3170 N N . LYS B 1 132 ? -22.156 49.394 -2.090 1.00 37.02 131 LYS B N 1
ATOM 3171 C CA . LYS B 1 132 ? -22.717 50.000 -3.291 1.00 37.13 131 LYS B CA 1
ATOM 3172 C C . LYS B 1 132 ? -21.683 50.515 -4.293 1.00 37.22 131 LYS B C 1
ATOM 3173 O O . LYS B 1 132 ? -22.012 50.728 -5.458 1.00 37.46 131 LYS B O 1
ATOM 3174 N N . HIS B 1 133 ? -20.441 50.716 -3.852 1.00 37.12 132 HIS B N 1
ATOM 3175 C CA . HIS B 1 133 ? -19.389 51.180 -4.757 1.00 36.96 132 HIS B CA 1
ATOM 3176 C C . HIS B 1 133 ? -18.966 50.081 -5.727 1.00 36.85 132 HIS B C 1
ATOM 3177 O O . HIS B 1 133 ? -18.801 48.926 -5.338 1.00 36.75 132 HIS B O 1
ATOM 3184 N N . GLU B 1 134 ? -18.776 50.463 -6.985 1.00 36.72 133 GLU B N 1
ATOM 3185 C CA . GLU B 1 134 ? -18.503 49.509 -8.056 1.00 36.83 133 GLU B CA 1
ATOM 3186 C C . GLU B 1 134 ? -17.053 49.028 -8.080 1.00 36.14 133 GLU B C 1
ATOM 3187 O O . GLU B 1 134 ? -16.761 47.978 -8.652 1.00 36.26 133 GLU B O 1
ATOM 3193 N N . LYS B 1 135 ? -16.149 49.793 -7.468 1.00 35.28 134 LYS B N 1
ATOM 3194 C CA . LYS B 1 135 ? -14.723 49.465 -7.482 1.00 34.50 134 LYS B CA 1
ATOM 3195 C C . LYS B 1 135 ? -14.133 49.202 -6.095 1.00 33.67 134 LYS B C 1
ATOM 3196 O O . LYS B 1 135 ? -13.283 48.330 -5.946 1.00 33.46 134 LYS B O 1
ATOM 3202 N N . ALA B 1 136 ? -14.585 49.943 -5.088 1.00 32.76 135 ALA B N 1
ATOM 3203 C CA . ALA B 1 136 ? -13.976 49.902 -3.759 1.00 32.20 135 ALA B CA 1
ATOM 3204 C C . ALA B 1 136 ? -14.781 49.022 -2.806 1.00 31.73 135 ALA B C 1
ATOM 3205 O O . ALA B 1 136 ? -15.993 49.188 -2.679 1.00 31.37 135 ALA B O 1
ATOM 3207 N N . LYS B 1 137 ? -14.087 48.096 -2.144 1.00 31.25 136 LYS B N 1
ATOM 3208 C CA . LYS B 1 137 ? -14.683 47.167 -1.185 1.00 31.13 136 LYS B CA 1
ATOM 3209 C C . LYS B 1 137 ? -14.060 47.382 0.192 1.00 30.50 136 LYS B C 1
ATOM 3210 O O . LYS B 1 137 ? -12.844 47.390 0.319 1.00 30.34 136 LYS B O 1
ATOM 3216 N N . LEU B 1 138 ? -14.894 47.522 1.216 1.00 29.86 137 LEU B N 1
ATOM 3217 C CA . LEU B 1 138 ? -14.428 47.641 2.591 1.00 29.63 137 LEU B CA 1
ATOM 3218 C C . LEU B 1 138 ? -14.525 46.295 3.301 1.00 29.51 137 LEU B C 1
ATOM 3219 O O . LEU B 1 138 ? -15.545 45.613 3.203 1.00 28.64 137 LEU B O 1
ATOM 3224 N N . THR B 1 139 ? -13.455 45.922 3.996 1.00 29.56 138 THR B N 1
ATOM 3225 C CA . THR B 1 139 ? -13.481 44.829 4.966 1.00 30.08 138 THR B CA 1
ATOM 3226 C C . THR B 1 139 ? -12.909 45.303 6.296 1.00 30.17 138 THR B C 1
ATOM 3227 O O . THR B 1 139 ? -12.053 46.185 6.335 1.00 30.00 138 THR B O 1
ATOM 3231 N N . ILE B 1 140 ? -13.384 44.702 7.381 1.00 30.47 139 ILE B N 1
ATOM 3232 C CA . ILE B 1 140 ? -12.989 45.078 8.730 1.00 30.99 139 ILE B CA 1
ATOM 3233 C C . ILE B 1 140 ? -12.115 43.956 9.274 1.00 31.86 139 ILE B C 1
ATOM 3234 O O . ILE B 1 140 ? -12.537 42.804 9.315 1.00 32.08 139 ILE B O 1
ATOM 3239 N N . GLY B 1 141 ? -10.898 44.293 9.680 1.00 32.70 140 GLY B N 1
ATOM 3240 C CA . GLY B 1 141 ? -9.982 43.309 10.227 1.00 33.42 140 GLY B CA 1
ATOM 3241 C C . GLY B 1 141 ? -8.535 43.758 10.243 1.00 34.14 140 GLY B C 1
ATOM 3242 O O . GLY B 1 141 ? -8.195 44.859 9.804 1.00 33.88 140 GLY B O 1
ATOM 3243 N N . ASP B 1 142 ? -7.688 42.874 10.761 1.00 35.01 141 ASP B N 1
ATOM 3244 C CA . ASP B 1 142 ? -6.252 43.102 10.872 1.00 35.76 141 ASP B CA 1
ATOM 3245 C C . ASP B 1 142 ? -5.589 42.896 9.515 1.00 35.85 141 ASP B C 1
ATOM 3246 O O . ASP B 1 142 ? -5.848 41.903 8.846 1.00 35.69 141 ASP B O 1
ATOM 3251 N N . GLY B 1 143 ? -4.737 43.836 9.114 1.00 36.33 142 GLY B N 1
ATOM 3252 C CA . GLY B 1 143 ? -4.048 43.757 7.837 1.00 36.57 142 GLY B CA 1
ATOM 3253 C C . GLY B 1 143 ? -3.037 42.622 7.762 1.00 36.99 142 GLY B C 1
ATOM 3254 O O . GLY B 1 143 ? -2.860 42.019 6.704 1.00 36.80 142 GLY B O 1
ATOM 3255 N N . PHE B 1 144 ? -2.370 42.341 8.882 1.00 37.59 143 PHE B N 1
ATOM 3256 C CA . PHE B 1 144 ? -1.435 41.219 8.963 1.00 38.22 143 PHE B CA 1
ATOM 3257 C C . PHE B 1 144 ? -2.169 39.911 8.676 1.00 38.37 143 PHE B C 1
ATOM 3258 O O . PHE B 1 144 ? -1.717 39.107 7.858 1.00 38.62 143 PHE B O 1
ATOM 3266 N N . GLU B 1 145 ? -3.307 39.716 9.336 1.00 38.57 144 GLU B N 1
ATOM 3267 C CA . GLU B 1 145 ? -4.108 38.504 9.155 1.00 38.78 144 GLU B CA 1
ATOM 3268 C C . GLU B 1 145 ? -4.655 38.393 7.737 1.00 38.58 144 GLU B C 1
ATOM 3269 O O . GLU B 1 145 ? -4.706 37.302 7.173 1.00 38.72 144 GLU B O 1
ATOM 3275 N N . PHE B 1 146 ? -5.045 39.533 7.167 1.00 38.26 145 PHE B N 1
ATOM 3276 C CA . PHE B 1 146 ? -5.612 39.590 5.826 1.00 37.84 145 PHE B CA 1
ATOM 3277 C C . PHE B 1 146 ? -4.530 39.323 4.790 1.00 37.92 145 PHE B C 1
ATOM 3278 O O . PHE B 1 146 ? -4.774 38.643 3.795 1.00 37.68 145 PHE B O 1
ATOM 3286 N N . ASN B 1 149 ? -3.923 35.077 3.783 1.00 47.05 148 ASN B N 1
ATOM 3287 C CA . ASN B 1 149 ? -5.281 34.727 3.380 1.00 47.06 148 ASN B CA 1
ATOM 3288 C C . ASN B 1 149 ? -5.575 35.132 1.936 1.00 46.76 148 ASN B C 1
ATOM 3289 O O . ASN B 1 149 ? -5.929 34.291 1.108 1.00 46.91 148 ASN B O 1
ATOM 3294 N N . ASN B 1 150 ? -5.424 36.424 1.647 1.00 46.30 149 ASN B N 1
ATOM 3295 C CA . ASN B 1 150 ? -5.768 36.993 0.345 1.00 45.84 149 ASN B CA 1
ATOM 3296 C C . ASN B 1 150 ? -4.522 37.458 -0.399 1.00 45.33 149 ASN B C 1
ATOM 3297 O O . ASN B 1 150 ? -3.679 38.146 0.176 1.00 45.50 149 ASN B O 1
ATOM 3302 N N . ARG B 1 151 ? -4.416 37.085 -1.675 1.00 44.63 150 ARG B N 1
ATOM 3303 C CA . ARG B 1 151 ? -3.247 37.403 -2.502 1.00 44.07 150 ARG B CA 1
ATOM 3304 C C . ARG B 1 151 ? -3.660 37.920 -3.889 1.00 43.14 150 ARG B C 1
ATOM 3305 O O . ARG B 1 151 ? -4.849 38.009 -4.198 1.00 43.20 150 ARG B O 1
ATOM 3313 N N . GLY B 1 152 ? -2.673 38.272 -4.713 1.00 41.89 151 GLY B N 1
ATOM 3314 C CA . GLY B 1 152 ? -2.910 38.690 -6.089 1.00 40.89 151 GLY B CA 1
ATOM 3315 C C . GLY B 1 152 ? -3.097 40.186 -6.321 1.00 39.89 151 GLY B C 1
ATOM 3316 O O . GLY B 1 152 ? -3.892 40.585 -7.173 1.00 39.79 151 GLY B O 1
ATOM 3317 N N . PHE B 1 153 ? -2.346 41.009 -5.591 1.00 38.65 152 PHE B N 1
ATOM 3318 C CA . PHE B 1 153 ? -2.461 42.470 -5.675 1.00 37.55 152 PHE B CA 1
ATOM 3319 C C . PHE B 1 153 ? -1.272 43.104 -6.402 1.00 36.42 152 PHE B C 1
ATOM 3320 O O . PHE B 1 153 ? -0.124 42.789 -6.109 1.00 36.53 152 PHE B O 1
ATOM 3328 N N . ASP B 1 154 ? -1.562 44.008 -7.335 1.00 35.00 153 ASP B N 1
ATOM 3329 C CA . ASP B 1 154 ? -0.536 44.780 -8.042 1.00 33.85 153 ASP B CA 1
ATOM 3330 C C . ASP B 1 154 ? 0.139 45.843 -7.172 1.00 32.96 153 ASP B C 1
ATOM 3331 O O . ASP B 1 154 ? 1.327 46.110 -7.330 1.00 32.65 153 ASP B O 1
ATOM 3336 N N . VAL B 1 155 ? -0.639 46.458 -6.285 1.00 31.60 154 VAL B N 1
ATOM 3337 C CA . VAL B 1 155 ? -0.152 47.505 -5.386 1.00 30.76 154 VAL B CA 1
ATOM 3338 C C . VAL B 1 155 ? -0.720 47.264 -3.988 1.00 29.87 154 VAL B C 1
ATOM 3339 O O . VAL B 1 155 ? -1.919 47.049 -3.838 1.00 29.41 154 VAL B O 1
ATOM 3343 N N . ILE B 1 156 ? 0.142 47.269 -2.974 1.00 29.00 155 ILE B N 1
ATOM 3344 C CA . ILE B 1 156 ? -0.301 47.221 -1.582 1.00 28.43 155 ILE B CA 1
ATOM 3345 C C . ILE B 1 156 ? 0.229 48.459 -0.854 1.00 27.80 155 ILE B C 1
ATOM 3346 O O . ILE B 1 156 ? 1.425 48.722 -0.875 1.00 27.62 155 ILE B O 1
ATOM 3351 N N . ILE B 1 157 ? -0.675 49.203 -0.221 1.00 27.01 156 ILE B N 1
ATOM 3352 C CA . ILE B 1 157 ? -0.356 50.449 0.466 1.00 26.59 156 ILE B CA 1
ATOM 3353 C C . ILE B 1 157 ? -0.696 50.306 1.952 1.00 26.51 156 ILE B C 1
ATOM 3354 O O . ILE B 1 157 ? -1.850 50.065 2.300 1.00 25.94 156 ILE B O 1
ATOM 3359 N N . ALA B 1 158 ? 0.298 50.470 2.820 1.00 26.60 157 ALA B N 1
ATOM 3360 C CA . ALA B 1 158 ? 0.082 50.478 4.264 1.00 26.86 157 ALA B CA 1
ATOM 3361 C C . ALA B 1 158 ? -0.122 51.908 4.766 1.00 27.35 157 ALA B C 1
ATOM 3362 O O . ALA B 1 158 ? 0.831 52.681 4.892 1.00 26.74 157 ALA B O 1
ATOM 3364 N N . ASP B 1 159 ? -1.383 52.239 5.028 1.00 27.90 158 ASP B N 1
ATOM 3365 C CA . ASP B 1 159 ? -1.787 53.528 5.570 1.00 28.52 158 ASP B CA 1
ATOM 3366 C C . ASP B 1 159 ? -2.229 53.355 7.027 1.00 29.56 158 ASP B C 1
ATOM 3367 O O . ASP B 1 159 ? -3.386 53.594 7.372 1.00 29.24 158 ASP B O 1
ATOM 3372 N N . SER B 1 160 ? -1.294 52.947 7.879 1.00 30.97 159 SER B N 1
ATOM 3373 C CA . SER B 1 160 ? -1.595 52.630 9.278 1.00 32.34 159 SER B CA 1
ATOM 3374 C C . SER B 1 160 ? -0.810 53.531 10.244 1.00 33.54 159 SER B C 1
ATOM 3375 O O . SER B 1 160 ? -0.327 54.598 9.851 1.00 33.54 159 SER B O 1
ATOM 3378 N N . THR B 1 161 ? -0.704 53.114 11.507 1.00 35.17 160 THR B N 1
ATOM 3379 C CA . THR B 1 161 ? 0.017 53.886 12.533 1.00 36.20 160 THR B CA 1
ATOM 3380 C C . THR B 1 161 ? 1.530 53.625 12.490 1.00 36.89 160 THR B C 1
ATOM 3381 O O . THR B 1 161 ? 2.013 52.832 11.678 1.00 36.91 160 THR B O 1
ATOM 3385 N N . ASP B 1 162 ? 2.266 54.303 13.371 1.00 37.93 161 ASP B N 1
ATOM 3386 C CA . ASP B 1 162 ? 3.733 54.356 13.308 1.00 38.61 161 ASP B CA 1
ATOM 3387 C C . ASP B 1 162 ? 4.411 53.029 13.659 1.00 39.27 161 ASP B C 1
ATOM 3388 O O . ASP B 1 162 ? 3.789 52.162 14.268 1.00 39.38 161 ASP B O 1
ATOM 3393 N N . PRO B 1 163 ? 5.683 52.876 13.276 1.00 40.00 162 PRO B N 1
ATOM 3394 C CA . PRO B 1 163 ? 6.537 51.812 13.830 1.00 40.41 162 PRO B CA 1
ATOM 3395 C C . PRO B 1 163 ? 6.709 51.910 15.350 1.00 40.65 162 PRO B C 1
ATOM 3396 O O . PRO B 1 163 ? 6.024 51.189 16.086 1.00 41.40 162 PRO B O 1
ATOM 3400 N N . VAL B 1 169 ? 3.722 45.296 14.144 1.00 41.16 168 VAL B N 1
ATOM 3401 C CA . VAL B 1 169 ? 3.498 44.057 13.403 1.00 41.15 168 VAL B CA 1
ATOM 3402 C C . VAL B 1 169 ? 3.588 44.286 11.891 1.00 40.97 168 VAL B C 1
ATOM 3403 O O . VAL B 1 169 ? 3.954 43.382 11.142 1.00 40.99 168 VAL B O 1
ATOM 3407 N N . LEU B 1 170 ? 3.262 45.501 11.453 1.00 40.71 169 LEU B N 1
ATOM 3408 C CA . LEU B 1 170 ? 3.257 45.839 10.031 1.00 40.51 169 LEU B CA 1
ATOM 3409 C C . LEU B 1 170 ? 4.629 46.281 9.513 1.00 40.36 169 LEU B C 1
ATOM 3410 O O . LEU B 1 170 ? 4.758 46.633 8.341 1.00 39.94 169 LEU B O 1
ATOM 3415 N N . PHE B 1 171 ? 5.642 46.264 10.381 1.00 40.35 170 PHE B N 1
ATOM 3416 C CA . PHE B 1 171 ? 7.010 46.611 9.998 1.00 40.37 170 PHE B CA 1
ATOM 3417 C C . PHE B 1 171 ? 7.995 45.467 10.279 1.00 40.72 170 PHE B C 1
ATOM 3418 O O . PHE B 1 171 ? 9.205 45.694 10.387 1.00 40.42 170 PHE B O 1
ATOM 3426 N N . SER B 1 172 ? 7.473 44.243 10.369 1.00 41.19 171 SER B N 1
ATOM 3427 C CA . SER B 1 172 ? 8.277 43.061 10.705 1.00 41.61 171 SER B CA 1
ATOM 3428 C C . SER B 1 172 ? 8.611 42.244 9.459 1.00 41.91 171 SER B C 1
ATOM 3429 O O . SER B 1 172 ? 7.864 42.265 8.482 1.00 42.03 171 SER B O 1
ATOM 3432 N N . GLU B 1 173 ? 9.731 41.523 9.502 1.00 42.30 172 GLU B N 1
ATOM 3433 C CA . GLU B 1 173 ? 10.160 40.674 8.386 1.00 42.60 172 GLU B CA 1
ATOM 3434 C C . GLU B 1 173 ? 9.086 39.657 8.011 1.00 42.48 172 GLU B C 1
ATOM 3435 O O . GLU B 1 173 ? 8.865 39.401 6.829 1.00 42.52 172 GLU B O 1
ATOM 3441 N N . GLU B 1 174 ? 8.433 39.080 9.019 1.00 42.46 173 GLU B N 1
ATOM 3442 C CA . GLU B 1 174 ? 7.389 38.078 8.795 1.00 42.44 173 GLU B CA 1
ATOM 3443 C C . GLU B 1 174 ? 6.256 38.658 7.956 1.00 42.06 173 GLU B C 1
ATOM 3444 O O . GLU B 1 174 ? 5.818 38.040 6.987 1.00 42.16 173 GLU B O 1
ATOM 3450 N N . PHE B 1 175 ? 5.799 39.852 8.326 1.00 41.66 174 PHE B N 1
ATOM 3451 C CA . PHE B 1 175 ? 4.770 40.560 7.566 1.00 41.22 174 PHE B CA 1
ATOM 3452 C C . PHE B 1 175 ? 5.192 40.811 6.122 1.00 41.01 174 PHE B C 1
ATOM 3453 O O . PHE B 1 175 ? 4.400 40.617 5.202 1.00 40.68 174 PHE B O 1
ATOM 3461 N N . TYR B 1 176 ? 6.441 41.234 5.931 1.00 40.95 175 TYR B N 1
ATOM 3462 C CA . TYR B 1 176 ? 6.945 41.596 4.608 1.00 40.88 175 TYR B CA 1
ATOM 3463 C C . TYR B 1 176 ? 7.071 40.397 3.669 1.00 40.76 175 TYR B C 1
ATOM 3464 O O . TYR B 1 176 ? 7.047 40.565 2.456 1.00 40.55 175 TYR B O 1
ATOM 3473 N N . ARG B 1 177 ? 7.208 39.196 4.226 1.00 40.87 176 ARG B N 1
ATOM 3474 C CA . ARG B 1 177 ? 7.235 37.978 3.419 1.00 41.01 176 ARG B CA 1
ATOM 3475 C C . ARG B 1 177 ? 5.830 37.636 2.933 1.00 40.80 176 ARG B C 1
ATOM 3476 O O . ARG B 1 177 ? 5.654 37.236 1.788 1.00 40.90 176 ARG B O 1
ATOM 3484 N N . TYR B 1 178 ? 4.835 37.811 3.799 1.00 40.71 177 TYR B N 1
ATOM 3485 C CA . TYR B 1 178 ? 3.434 37.624 3.416 1.00 40.62 177 TYR B CA 1
ATOM 3486 C C . TYR B 1 178 ? 2.989 38.664 2.384 1.00 40.36 177 TYR B C 1
ATOM 3487 O O . TYR B 1 178 ? 2.175 38.367 1.510 1.00 40.01 177 TYR B O 1
ATOM 3496 N N . VAL B 1 179 ? 3.528 39.879 2.490 1.00 40.25 178 VAL B N 1
ATOM 3497 C CA . VAL B 1 179 ? 3.257 40.943 1.522 1.00 40.02 178 VAL B CA 1
ATOM 3498 C C . VAL B 1 179 ? 3.861 40.590 0.166 1.00 39.99 178 VAL B C 1
ATOM 3499 O O . VAL B 1 179 ? 3.218 40.746 -0.868 1.00 39.85 178 VAL B O 1
ATOM 3503 N N . TYR B 1 180 ? 5.099 40.109 0.184 1.00 40.18 179 TYR B N 1
ATOM 3504 C CA . TYR B 1 180 ? 5.813 39.727 -1.032 1.00 40.33 179 TYR B CA 1
ATOM 3505 C C . TYR B 1 180 ? 5.110 38.578 -1.767 1.00 40.33 179 TYR B C 1
ATOM 3506 O O . TYR B 1 180 ? 4.983 38.603 -2.993 1.00 40.34 179 TYR B O 1
ATOM 3515 N N . ASP B 1 181 ? 4.646 37.586 -1.010 1.00 40.27 180 ASP B N 1
ATOM 3516 C CA . ASP B 1 181 ? 3.904 36.456 -1.572 1.00 40.18 180 ASP B CA 1
ATOM 3517 C C . ASP B 1 181 ? 2.537 36.886 -2.105 1.00 40.07 180 ASP B C 1
ATOM 3518 O O . ASP B 1 181 ? 2.017 36.293 -3.050 1.00 40.28 180 ASP B O 1
ATOM 3519 N N . ALA B 1 182 ? 1.971 37.931 -1.502 1.00 39.89 181 ALA B N 1
ATOM 3520 C CA . ALA B 1 182 ? 0.667 38.454 -1.900 1.00 39.59 181 ALA B CA 1
ATOM 3521 C C . ALA B 1 182 ? 0.745 39.402 -3.097 1.00 39.38 181 ALA B C 1
ATOM 3522 O O . ALA B 1 182 ? -0.283 39.799 -3.634 1.00 39.35 181 ALA B O 1
ATOM 3524 N N . LEU B 1 183 ? 1.954 39.769 -3.512 1.00 39.25 182 LEU B N 1
ATOM 3525 C CA . LEU B 1 183 ? 2.127 40.660 -4.658 1.00 39.01 182 LEU B CA 1
ATOM 3526 C C . LEU B 1 183 ? 2.197 39.871 -5.961 1.00 38.87 182 LEU B C 1
ATOM 3527 O O . LEU B 1 183 ? 2.757 38.772 -6.006 1.00 39.02 182 LEU B O 1
ATOM 3532 N N . ASN B 1 184 ? 1.623 40.445 -7.017 1.00 38.43 183 ASN B N 1
ATOM 3533 C CA . ASN B 1 184 ? 1.846 39.970 -8.376 1.00 38.17 183 ASN B CA 1
ATOM 3534 C C . ASN B 1 184 ? 3.254 40.319 -8.822 1.00 38.01 183 ASN B C 1
ATOM 3535 O O . ASN B 1 184 ? 3.969 41.061 -8.146 1.00 38.14 183 ASN B O 1
ATOM 3540 N N . ASN B 1 185 ? 3.646 39.756 -9.958 1.00 37.74 184 ASN B N 1
ATOM 3541 C CA . ASN B 1 185 ? 4.856 40.155 -10.649 1.00 37.53 184 ASN B CA 1
ATOM 3542 C C . ASN B 1 185 ? 4.450 40.747 -12.001 1.00 37.02 184 ASN B C 1
ATOM 3543 O O . ASN B 1 185 ? 3.940 40.019 -12.854 1.00 37.19 184 ASN B O 1
ATOM 3548 N N . PRO B 1 186 ? 4.644 42.053 -12.210 1.00 36.27 185 PRO B N 1
ATOM 3549 C CA . PRO B 1 186 ? 5.280 42.965 -11.247 1.00 35.67 185 PRO B CA 1
ATOM 3550 C C . PRO B 1 186 ? 4.325 43.472 -10.151 1.00 34.93 185 PRO B C 1
ATOM 3551 O O . PRO B 1 186 ? 3.115 43.560 -10.371 1.00 34.97 185 PRO B O 1
ATOM 3555 N N . GLY B 1 187 ? 4.886 43.793 -8.985 1.00 33.97 186 GLY B N 1
ATOM 3556 C CA . GLY B 1 187 ? 4.140 44.337 -7.859 1.00 33.03 186 GLY B CA 1
ATOM 3557 C C . GLY B 1 187 ? 4.909 45.418 -7.112 1.00 32.11 186 GLY B C 1
ATOM 3558 O O . GLY B 1 187 ? 6.101 45.620 -7.334 1.00 32.37 186 GLY B O 1
ATOM 3559 N N . ILE B 1 188 ? 4.225 46.118 -6.215 1.00 30.90 187 ILE B N 1
ATOM 3560 C CA . ILE B 1 188 ? 4.855 47.194 -5.450 1.00 29.82 187 ILE B CA 1
ATOM 3561 C C . ILE B 1 188 ? 4.143 47.407 -4.114 1.00 28.84 187 ILE B C 1
ATOM 3562 O O . ILE B 1 188 ? 2.917 47.454 -4.050 1.00 28.56 187 ILE B O 1
ATOM 3567 N N . TYR B 1 189 ? 4.935 47.504 -3.053 1.00 27.52 188 TYR B N 1
ATOM 3568 C CA . TYR B 1 189 ? 4.451 47.806 -1.720 1.00 26.70 188 TYR B CA 1
ATOM 3569 C C . TYR B 1 189 ? 4.948 49.193 -1.326 1.00 25.88 188 TYR B C 1
ATOM 3570 O O . TYR B 1 189 ? 6.062 49.566 -1.666 1.00 25.71 188 TYR B O 1
ATOM 3579 N N . VAL B 1 190 ? 4.118 49.944 -0.616 1.00 25.05 189 VAL B N 1
ATOM 3580 C CA . VAL B 1 190 ? 4.525 51.228 -0.058 1.00 24.54 189 VAL B CA 1
ATOM 3581 C C . VAL B 1 190 ? 3.898 51.417 1.318 1.00 24.11 189 VAL B C 1
ATOM 3582 O O . VAL B 1 190 ? 2.735 51.082 1.537 1.00 24.38 189 VAL B O 1
ATOM 3586 N N . THR B 1 191 ? 4.684 51.951 2.241 1.00 23.69 190 THR B N 1
ATOM 3587 C CA . THR B 1 191 ? 4.224 52.249 3.584 1.00 23.29 190 THR B CA 1
ATOM 3588 C C . THR B 1 191 ? 4.717 53.621 4.022 1.00 23.21 190 THR B C 1
ATOM 3589 O O . THR B 1 191 ? 5.826 54.025 3.669 1.00 22.97 190 THR B O 1
ATOM 3593 N N . GLN B 1 192 ? 3.901 54.328 4.797 1.00 22.97 191 GLN B N 1
ATOM 3594 C CA . GLN B 1 192 ? 4.407 55.457 5.568 1.00 22.99 191 GLN B CA 1
ATOM 3595 C C . GLN B 1 192 ? 5.374 54.880 6.610 1.00 22.83 191 GLN B C 1
ATOM 3596 O O . GLN B 1 192 ? 5.141 53.792 7.141 1.00 23.08 191 GLN B O 1
ATOM 3602 N N . ALA B 1 193 ? 6.459 55.595 6.890 1.00 22.69 192 ALA B N 1
ATOM 3603 C CA . ALA B 1 193 ? 7.567 55.050 7.676 1.00 22.58 192 ALA B CA 1
ATOM 3604 C C . ALA B 1 193 ? 8.063 55.976 8.793 1.00 22.46 192 ALA B C 1
ATOM 3605 O O . ALA B 1 193 ? 9.180 55.810 9.281 1.00 23.05 192 ALA B O 1
ATOM 3607 N N . GLY B 1 194 ? 7.236 56.933 9.205 1.00 21.77 193 GLY B N 1
ATOM 3608 C CA . GLY B 1 194 ? 7.531 57.752 10.366 1.00 21.47 193 GLY B CA 1
ATOM 3609 C C . GLY B 1 194 ? 8.315 59.012 10.068 1.00 20.96 193 GLY B C 1
ATOM 3610 O O . GLY B 1 194 ? 8.746 59.253 8.938 1.00 20.39 193 GLY B O 1
ATOM 3611 N N . SER B 1 195 ? 8.490 59.817 11.107 1.00 20.62 194 SER B N 1
ATOM 3612 C CA . SER B 1 195 ? 9.271 61.044 11.040 1.00 20.33 194 SER B CA 1
ATOM 3613 C C . SER B 1 195 ? 10.720 60.765 10.654 1.00 20.04 194 SER B C 1
ATOM 3614 O O . SER B 1 195 ? 11.409 59.969 11.303 1.00 19.76 194 SER B O 1
ATOM 3617 N N . VAL B 1 196 ? 11.166 61.424 9.586 1.00 19.30 195 VAL B N 1
ATOM 3618 C CA . VAL B 1 196 ? 12.547 61.334 9.133 1.00 19.34 195 VAL B CA 1
ATOM 3619 C C . VAL B 1 196 ? 13.536 61.660 10.264 1.00 19.17 195 VAL B C 1
ATOM 3620 O O . VAL B 1 196 ? 14.485 60.910 10.488 1.00 19.87 195 VAL B O 1
ATOM 3624 N N . TYR B 1 197 ? 13.308 62.767 10.971 1.00 18.89 196 TYR B N 1
ATOM 3625 C CA . TYR B 1 197 ? 14.251 63.257 11.981 1.00 18.92 196 TYR B CA 1
ATOM 3626 C C . TYR B 1 197 ? 14.061 62.642 13.366 1.00 19.12 196 TYR B C 1
ATOM 3627 O O . TYR B 1 197 ? 15.019 62.511 14.114 1.00 19.47 196 TYR B O 1
ATOM 3636 N N . LEU B 1 198 ? 12.831 62.285 13.714 1.00 19.80 197 LEU B N 1
ATOM 3637 C CA . LEU B 1 198 ? 12.488 61.971 15.103 1.00 20.75 197 LEU B CA 1
ATOM 3638 C C . LEU B 1 198 ? 12.177 60.503 15.381 1.00 21.61 197 LEU B C 1
ATOM 3639 O O . LEU B 1 198 ? 12.177 60.096 16.543 1.00 21.37 197 LEU B O 1
ATOM 3644 N N . PHE B 1 199 ? 11.902 59.734 14.329 1.00 22.93 198 PHE B N 1
ATOM 3645 C CA . PHE B 1 199 ? 11.743 58.279 14.410 1.00 24.08 198 PHE B CA 1
ATOM 3646 C C . PHE B 1 199 ? 12.788 57.614 13.502 1.00 24.38 198 PHE B C 1
ATOM 3647 O O . PHE B 1 199 ? 12.482 56.659 12.801 1.00 24.40 198 PHE B O 1
ATOM 3655 N N . THR B 1 200 ? 14.017 58.118 13.506 1.00 24.90 199 THR B N 1
ATOM 3656 C CA . THR B 1 200 ? 15.016 57.704 12.520 1.00 25.65 199 THR B CA 1
ATOM 3657 C C . THR B 1 200 ? 15.452 56.244 12.661 1.00 26.66 199 THR B C 1
ATOM 3658 O O . THR B 1 200 ? 15.612 55.560 11.662 1.00 26.30 199 THR B O 1
ATOM 3662 N N . ASP B 1 201 ? 15.664 55.778 13.890 1.00 28.07 200 ASP B N 1
ATOM 3663 C CA . ASP B 1 201 ? 16.087 54.385 14.110 1.00 29.25 200 ASP B CA 1
ATOM 3664 C C . ASP B 1 201 ? 15.011 53.419 13.617 1.00 29.44 200 ASP B C 1
ATOM 3665 O O . ASP B 1 201 ? 15.317 52.378 13.042 1.00 29.87 200 ASP B O 1
ATOM 3670 N N . GLU B 1 202 ? 13.755 53.796 13.830 1.00 29.62 201 GLU B N 1
ATOM 3671 C CA . GLU B 1 202 ? 12.604 53.001 13.413 1.00 29.81 201 GLU B CA 1
ATOM 3672 C C . GLU B 1 202 ? 12.484 52.941 11.884 1.00 29.47 201 GLU B C 1
ATOM 3673 O O . GLU B 1 202 ? 12.068 51.927 11.324 1.00 29.25 201 GLU B O 1
ATOM 3679 N N . LEU B 1 203 ? 12.850 54.035 11.219 1.00 29.05 202 LEU B N 1
ATOM 3680 C CA . LEU B 1 203 ? 12.872 54.092 9.758 1.00 28.65 202 LEU B CA 1
ATOM 3681 C C . LEU B 1 203 ? 13.979 53.203 9.197 1.00 28.67 202 LEU B C 1
ATOM 3682 O O . LEU B 1 203 ? 13.776 52.502 8.208 1.00 28.26 202 LEU B O 1
ATOM 3687 N N . ILE B 1 204 ? 15.149 53.241 9.829 1.00 29.10 203 ILE B N 1
ATOM 3688 C CA . ILE B 1 204 ? 16.298 52.462 9.365 1.00 29.71 203 ILE B CA 1
ATOM 3689 C C . ILE B 1 204 ? 16.029 50.965 9.529 1.00 30.02 203 ILE B C 1
ATOM 3690 O O . ILE B 1 204 ? 16.335 50.178 8.637 1.00 30.24 203 ILE B O 1
ATOM 3695 N N . SER B 1 205 ? 15.444 50.587 10.662 1.00 30.62 204 SER B N 1
ATOM 3696 C CA . SER B 1 205 ? 15.192 49.178 10.961 1.00 31.27 204 SER B CA 1
ATOM 3697 C C . SER B 1 205 ? 14.066 48.609 10.092 1.00 31.51 204 SER B C 1
ATOM 3698 O O . SER B 1 205 ? 14.077 47.428 9.767 1.00 31.60 204 SER B O 1
ATOM 3701 N N . ALA B 1 206 ? 13.116 49.447 9.688 1.00 31.72 205 ALA B N 1
ATOM 3702 C CA . ALA B 1 206 ? 12.079 49.019 8.749 1.00 31.93 205 ALA B CA 1
ATOM 3703 C C . ALA B 1 206 ? 12.667 48.820 7.354 1.00 32.30 205 ALA B C 1
ATOM 3704 O O . ALA B 1 206 ? 12.268 47.904 6.638 1.00 31.94 205 ALA B O 1
ATOM 3706 N N . TYR B 1 207 ? 13.610 49.682 6.973 1.00 32.79 206 TYR B N 1
ATOM 3707 C CA . TYR B 1 207 ? 14.299 49.570 5.685 1.00 33.36 206 TYR B CA 1
ATOM 3708 C C . TYR B 1 207 ? 15.137 48.293 5.640 1.00 33.82 206 TYR B C 1
ATOM 3709 O O . TYR B 1 207 ? 15.252 47.662 4.593 1.00 34.06 206 TYR B O 1
ATOM 3718 N N . LYS B 1 208 ? 15.708 47.924 6.784 1.00 34.54 207 LYS B N 1
ATOM 3719 C CA . LYS B 1 208 ? 16.572 46.747 6.887 1.00 35.14 207 LYS B CA 1
ATOM 3720 C C . LYS B 1 208 ? 15.766 45.465 6.689 1.00 35.33 207 LYS B C 1
ATOM 3721 O O . LYS B 1 208 ? 16.207 44.554 5.986 1.00 35.39 207 LYS B O 1
ATOM 3727 N N . GLU B 1 209 ? 14.586 45.410 7.306 1.00 35.68 208 GLU B N 1
ATOM 3728 C CA . GLU B 1 209 ? 13.699 44.249 7.201 1.00 35.89 208 GLU B CA 1
ATOM 3729 C C . GLU B 1 209 ? 13.184 44.079 5.777 1.00 35.78 208 GLU B C 1
ATOM 3730 O O . GLU B 1 209 ? 13.092 42.955 5.274 1.00 35.77 208 GLU B O 1
ATOM 3736 N N . MET B 1 210 ? 12.853 45.197 5.134 1.00 35.53 209 MET B N 1
ATOM 3737 C CA . MET B 1 210 ? 12.358 45.182 3.761 1.00 35.43 209 MET B CA 1
ATOM 3738 C C . MET B 1 210 ? 13.450 44.747 2.780 1.00 35.81 209 MET B C 1
ATOM 3739 O O . MET B 1 210 ? 13.156 44.129 1.758 1.00 35.83 209 MET B O 1
ATOM 3744 N N . LYS B 1 211 ? 14.704 45.061 3.098 1.00 36.26 210 LYS B N 1
ATOM 3745 C CA . LYS B 1 211 ? 15.838 44.695 2.245 1.00 36.74 210 LYS B CA 1
ATOM 3746 C C . LYS B 1 211 ? 16.089 43.185 2.250 1.00 36.85 210 LYS B C 1
ATOM 3747 O O . LYS B 1 211 ? 16.634 42.641 1.294 1.00 36.88 210 LYS B O 1
ATOM 3753 N N . LYS B 1 212 ? 15.684 42.521 3.329 1.00 37.05 211 LYS B N 1
ATOM 3754 C CA . LYS B 1 212 ? 15.808 41.067 3.449 1.00 37.19 211 LYS B CA 1
ATOM 3755 C C . LYS B 1 212 ? 14.800 40.307 2.579 1.00 37.05 211 LYS B C 1
ATOM 3756 O O . LYS B 1 212 ? 15.006 39.126 2.286 1.00 37.05 211 LYS B O 1
ATOM 3762 N N . VAL B 1 213 ? 13.723 40.981 2.168 1.00 36.77 212 VAL B N 1
ATOM 3763 C CA . VAL B 1 213 ? 12.595 40.338 1.487 1.00 36.62 212 VAL B CA 1
ATOM 3764 C C . VAL B 1 213 ? 12.418 40.762 0.024 1.00 36.56 212 VAL B C 1
ATOM 3765 O O . VAL B 1 213 ? 12.341 39.915 -0.866 1.00 36.63 212 VAL B O 1
ATOM 3769 N N . PHE B 1 214 ? 12.322 42.066 -0.218 1.00 36.54 213 PHE B N 1
ATOM 3770 C CA . PHE B 1 214 ? 12.039 42.584 -1.558 1.00 36.30 213 PHE B CA 1
ATOM 3771 C C . PHE B 1 214 ? 13.269 42.570 -2.458 1.00 36.37 213 PHE B C 1
ATOM 3772 O O . PHE B 1 214 ? 14.402 42.524 -1.983 1.00 36.52 213 PHE B O 1
ATOM 3780 N N . ASP B 1 215 ? 13.022 42.617 -3.764 1.00 36.48 214 ASP B N 1
ATOM 3781 C CA . ASP B 1 215 ? 14.082 42.650 -4.772 1.00 36.60 214 ASP B CA 1
ATOM 3782 C C . ASP B 1 215 ? 14.816 43.988 -4.760 1.00 36.26 214 ASP B C 1
ATOM 3783 O O . ASP B 1 215 ? 16.027 44.046 -4.989 1.00 36.30 214 ASP B O 1
ATOM 3788 N N . ARG B 1 216 ? 14.063 45.058 -4.514 1.00 35.51 215 ARG B N 1
ATOM 3789 C CA . ARG B 1 216 ? 14.624 46.397 -4.349 1.00 35.00 215 ARG B CA 1
ATOM 3790 C C . ARG B 1 216 ? 13.802 47.180 -3.334 1.00 33.91 215 ARG B C 1
ATOM 3791 O O . ARG B 1 216 ? 12.575 47.084 -3.316 1.00 33.51 215 ARG B O 1
ATOM 3799 N N . VAL B 1 217 ? 14.488 47.946 -2.490 1.00 32.57 216 VAL B N 1
ATOM 3800 C CA . VAL B 1 217 ? 13.832 48.823 -1.533 1.00 31.59 216 VAL B CA 1
ATOM 3801 C C . VAL B 1 217 ? 14.244 50.263 -1.822 1.00 30.61 216 VAL B C 1
ATOM 3802 O O . VAL B 1 217 ? 15.422 50.546 -2.042 1.00 30.45 216 VAL B O 1
ATOM 3806 N N . TYR B 1 218 ? 13.256 51.154 -1.847 1.00 29.34 217 TYR B N 1
ATOM 3807 C CA . TYR B 1 218 ? 13.475 52.583 -2.033 1.00 28.24 217 TYR B CA 1
ATOM 3808 C C . TYR B 1 218 ? 12.944 53.352 -0.833 1.00 27.01 217 TYR B C 1
ATOM 3809 O O . TYR B 1 218 ? 12.045 52.892 -0.134 1.00 26.44 217 TYR B O 1
ATOM 3818 N N . TYR B 1 219 ? 13.503 54.535 -0.613 1.00 25.99 218 TYR B N 1
ATOM 3819 C CA . TYR B 1 219 ? 13.047 55.438 0.440 1.00 25.15 218 TYR B CA 1
ATOM 3820 C C . TYR B 1 219 ? 12.848 56.837 -0.149 1.00 23.88 218 TYR B C 1
ATOM 3821 O O . TYR B 1 219 ? 13.555 57.233 -1.070 1.00 23.92 218 TYR B O 1
ATOM 3830 N N . TYR B 1 220 ? 11.861 57.562 0.363 1.00 22.19 219 TYR B N 1
ATOM 3831 C CA . TYR B 1 220 ? 11.695 58.977 0.032 1.00 20.93 219 TYR B CA 1
ATOM 3832 C C . TYR B 1 220 ? 11.071 59.739 1.200 1.00 19.85 219 TYR B C 1
ATOM 3833 O O . TYR B 1 220 ? 10.755 59.164 2.236 1.00 18.76 219 TYR B O 1
ATOM 3842 N N . SER B 1 221 ? 10.950 61.047 1.042 1.00 19.07 220 SER B N 1
ATOM 3843 C CA . SER B 1 221 ? 10.342 61.880 2.069 1.00 18.66 220 SER B CA 1
ATOM 3844 C C . SER B 1 221 ? 9.445 62.940 1.446 1.00 18.10 220 SER B C 1
ATOM 3845 O O . SER B 1 221 ? 9.579 63.284 0.274 1.00 18.90 220 SER B O 1
ATOM 3848 N N . PHE B 1 222 ? 8.523 63.447 2.246 1.00 17.36 221 PHE B N 1
ATOM 3849 C CA . PHE B 1 222 ? 7.608 64.471 1.783 1.00 16.74 221 PHE B CA 1
ATOM 3850 C C . PHE B 1 222 ? 7.161 65.338 2.945 1.00 16.54 221 PHE B C 1
ATOM 3851 O O . PHE B 1 222 ? 6.996 64.840 4.055 1.00 16.53 221 PHE B O 1
ATOM 3859 N N . PRO B 1 223 ? 6.977 66.636 2.702 1.00 16.03 222 PRO B N 1
ATOM 3860 C CA . PRO B 1 223 ? 6.468 67.544 3.735 1.00 16.09 222 PRO B CA 1
ATOM 3861 C C . PRO B 1 223 ? 4.971 67.373 3.992 1.00 15.83 222 PRO B C 1
ATOM 3862 O O . PRO B 1 223 ? 4.139 67.950 3.290 1.00 15.64 222 PRO B O 1
ATOM 3866 N N . VAL B 1 224 ? 4.642 66.577 5.005 1.00 16.37 223 VAL B N 1
ATOM 3867 C CA . VAL B 1 224 ? 3.250 66.330 5.364 1.00 16.03 223 VAL B CA 1
ATOM 3868 C C . VAL B 1 224 ? 2.782 67.317 6.420 1.00 16.20 223 VAL B C 1
ATOM 3869 O O . VAL B 1 224 ? 3.398 67.453 7.478 1.00 16.46 223 VAL B O 1
ATOM 3873 N N . ILE B 1 225 ? 1.676 67.988 6.122 1.00 16.17 224 ILE B N 1
ATOM 3874 C CA . ILE B 1 225 ? 1.067 68.950 7.025 1.00 15.94 224 ILE B CA 1
ATOM 3875 C C . ILE B 1 225 ? 0.324 68.201 8.136 1.00 16.42 224 ILE B C 1
ATOM 3876 O O . ILE B 1 225 ? -0.529 67.362 7.868 1.00 16.09 224 ILE B O 1
ATOM 3881 N N . GLY B 1 226 ? 0.663 68.524 9.381 1.00 16.97 225 GLY B N 1
ATOM 3882 C CA . GLY B 1 226 ? 0.075 67.890 10.547 1.00 17.39 225 GLY B CA 1
ATOM 3883 C C . GLY B 1 226 ? 0.994 66.919 11.259 1.00 18.07 225 GLY B C 1
ATOM 3884 O O . GLY B 1 226 ? 0.730 66.563 12.415 1.00 17.87 225 GLY B O 1
ATOM 3885 N N . TYR B 1 227 ? 2.045 66.471 10.566 1.00 18.23 226 TYR B N 1
ATOM 3886 C CA . TYR B 1 227 ? 3.031 65.548 11.125 1.00 18.75 226 TYR B CA 1
ATOM 3887 C C . TYR B 1 227 ? 4.349 66.286 11.357 1.00 19.13 226 TYR B C 1
ATOM 3888 O O . TYR B 1 227 ? 4.576 67.351 10.783 1.00 19.07 226 TYR B O 1
ATOM 3897 N N . ALA B 1 228 ? 5.226 65.699 12.168 1.00 19.90 227 ALA B N 1
ATOM 3898 C CA . ALA B 1 228 ? 6.587 66.211 12.309 1.00 20.56 227 ALA B CA 1
ATOM 3899 C C . ALA B 1 228 ? 7.285 66.012 10.973 1.00 21.02 227 ALA B C 1
ATOM 3900 O O . ALA B 1 228 ? 7.537 64.894 10.553 1.00 21.90 227 ALA B O 1
ATOM 3902 N N . SER B 1 229 ? 7.610 67.118 10.322 1.00 21.59 228 SER B N 1
ATOM 3903 C CA . SER B 1 229 ? 7.995 67.113 8.922 1.00 21.41 228 SER B CA 1
ATOM 3904 C C . SER B 1 229 ? 9.516 67.210 8.758 1.00 21.14 228 SER B C 1
ATOM 3905 O O . SER B 1 229 ? 10.164 67.937 9.505 1.00 21.01 228 SER B O 1
ATOM 3908 N N . PRO B 1 230 ? 10.097 66.494 7.789 1.00 20.24 229 PRO B N 1
ATOM 3909 C CA . PRO B 1 230 ? 9.368 65.708 6.789 1.00 19.85 229 PRO B CA 1
ATOM 3910 C C . PRO B 1 230 ? 9.099 64.273 7.223 1.00 19.29 229 PRO B C 1
ATOM 3911 O O . PRO B 1 230 ? 9.704 63.776 8.177 1.00 18.75 229 PRO B O 1
ATOM 3915 N N . TRP B 1 231 ? 8.192 63.626 6.501 1.00 19.05 230 TRP B N 1
ATOM 3916 C CA . TRP B 1 231 ? 7.774 62.260 6.785 1.00 19.02 230 TRP B CA 1
ATOM 3917 C C . TRP B 1 231 ? 8.407 61.296 5.795 1.00 18.75 230 TRP B C 1
ATOM 3918 O O . TRP B 1 231 ? 8.562 61.623 4.627 1.00 18.11 230 TRP B O 1
ATOM 3929 N N . ALA B 1 232 ? 8.752 60.106 6.272 1.00 18.99 231 ALA B N 1
ATOM 3930 C CA . ALA B 1 232 ? 9.410 59.089 5.456 1.00 19.33 231 ALA B CA 1
ATOM 3931 C C . ALA B 1 232 ? 8.412 58.098 4.861 1.00 19.61 231 ALA B C 1
ATOM 3932 O O . ALA B 1 232 ? 7.338 57.853 5.420 1.00 19.79 231 ALA B O 1
ATOM 3934 N N . PHE B 1 233 ? 8.778 57.546 3.711 1.00 20.21 232 PHE B N 1
ATOM 3935 C CA . PHE B 1 233 ? 8.002 56.507 3.038 1.00 20.63 232 PHE B CA 1
ATOM 3936 C C . PHE B 1 233 ? 8.974 55.459 2.516 1.00 21.22 232 PHE B C 1
ATOM 3937 O O . PHE B 1 233 ? 10.069 55.796 2.070 1.00 20.45 232 PHE B O 1
ATOM 3945 N N . LEU B 1 234 ? 8.569 54.192 2.575 1.00 22.04 233 LEU B N 1
ATOM 3946 C CA . LEU B 1 234 ? 9.391 53.082 2.102 1.00 22.74 233 LEU B CA 1
ATOM 3947 C C . LEU B 1 234 ? 8.646 52.303 1.031 1.00 23.55 233 LEU B C 1
ATOM 3948 O O . LEU B 1 234 ? 7.427 52.166 1.088 1.00 23.18 233 LEU B O 1
ATOM 3953 N N . VAL B 1 235 ? 9.391 51.797 0.056 1.00 24.58 234 VAL B N 1
ATOM 3954 C CA . VAL B 1 235 ? 8.819 51.084 -1.082 1.00 25.65 234 VAL B CA 1
ATOM 3955 C C . VAL B 1 235 ? 9.565 49.772 -1.269 1.00 26.47 234 VAL B C 1
ATOM 3956 O O . VAL B 1 235 ? 10.777 49.770 -1.370 1.00 26.45 234 VAL B O 1
ATOM 3960 N N . GLY B 1 236 ? 8.839 48.659 -1.288 1.00 27.85 235 GLY B N 1
ATOM 3961 C CA . GLY B 1 236 ? 9.412 47.366 -1.629 1.00 28.85 235 GLY B CA 1
ATOM 3962 C C . GLY B 1 236 ? 8.861 46.908 -2.964 1.00 29.89 235 GLY B C 1
ATOM 3963 O O . GLY B 1 236 ? 7.675 47.071 -3.230 1.00 29.91 235 GLY B O 1
ATOM 3964 N N . VAL B 1 237 ? 9.713 46.324 -3.800 1.00 31.04 236 VAL B N 1
ATOM 3965 C CA . VAL B 1 237 ? 9.340 45.986 -5.168 1.00 32.00 236 VAL B CA 1
ATOM 3966 C C . VAL B 1 237 ? 9.553 44.494 -5.439 1.00 32.74 236 VAL B C 1
ATOM 3967 O O . VAL B 1 237 ? 10.532 43.908 -4.989 1.00 32.70 236 VAL B O 1
ATOM 3971 N N . LYS B 1 238 ? 8.609 43.904 -6.170 1.00 33.67 237 LYS B N 1
ATOM 3972 C CA . LYS B 1 238 ? 8.683 42.521 -6.620 1.00 34.45 237 LYS B CA 1
ATOM 3973 C C . LYS B 1 238 ? 8.681 42.528 -8.143 1.00 34.91 237 LYS B C 1
ATOM 3974 O O . LYS B 1 238 ? 7.719 42.965 -8.766 1.00 34.86 237 LYS B O 1
ATOM 3980 N N . GLY B 1 239 ? 9.766 42.053 -8.741 1.00 35.68 238 GLY B N 1
ATOM 3981 C CA . GLY B 1 239 ? 9.876 42.010 -10.183 1.00 36.06 238 GLY B CA 1
ATOM 3982 C C . GLY B 1 239 ? 10.429 43.303 -10.746 1.00 36.64 238 GLY B C 1
ATOM 3983 O O . GLY B 1 239 ? 11.173 44.009 -10.069 1.00 36.89 238 GLY B O 1
ATOM 3984 N N . ASP B 1 240 ? 10.022 43.624 -11.972 1.00 37.18 239 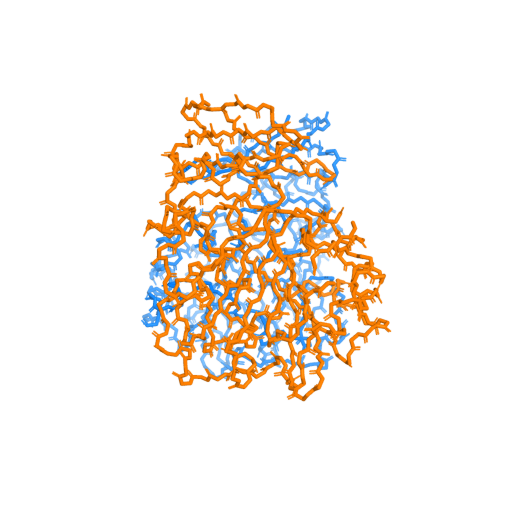ASP B N 1
ATOM 3985 C CA . ASP B 1 240 ? 10.712 44.602 -12.808 1.00 37.54 239 ASP B CA 1
ATOM 3986 C C . ASP B 1 240 ? 10.062 45.984 -12.745 1.00 37.30 239 ASP B C 1
ATOM 3987 O O . ASP B 1 240 ? 9.469 46.457 -13.722 1.00 37.64 239 ASP B O 1
ATOM 3992 N N . ILE B 1 241 ? 10.175 46.623 -11.585 1.00 36.84 240 ILE B N 1
ATOM 3993 C CA . ILE B 1 241 ? 9.745 48.006 -11.423 1.00 36.36 240 ILE B CA 1
ATOM 3994 C C . ILE B 1 241 ? 10.933 48.850 -10.978 1.00 35.80 240 ILE B C 1
ATOM 3995 O O . ILE B 1 241 ? 11.576 48.561 -9.970 1.00 35.97 240 ILE B O 1
ATOM 4000 N N . ASP B 1 242 ? 11.224 49.877 -11.765 1.00 35.23 241 ASP B N 1
ATOM 4001 C CA . ASP B 1 242 ? 12.192 50.898 -11.402 1.00 34.75 241 ASP B CA 1
ATOM 4002 C C . ASP B 1 242 ? 11.401 52.061 -10.805 1.00 33.87 241 ASP B C 1
ATOM 4003 O O . ASP B 1 242 ? 10.743 52.805 -11.529 1.00 33.73 241 ASP B O 1
ATOM 4008 N N . PHE B 1 243 ? 11.459 52.203 -9.482 1.00 33.03 242 PHE B N 1
ATOM 4009 C CA . PHE B 1 243 ? 10.666 53.211 -8.775 1.00 32.40 242 PHE B CA 1
ATOM 4010 C C . PHE B 1 243 ? 11.134 54.659 -9.019 1.00 32.48 242 PHE B C 1
ATOM 4011 O O . PHE B 1 243 ? 10.432 55.602 -8.654 1.00 32.33 242 PHE B O 1
ATOM 4019 N N . THR B 1 244 ? 12.301 54.831 -9.643 1.00 32.62 243 THR B N 1
ATOM 4020 C CA . THR B 1 244 ? 12.802 56.158 -10.026 1.00 32.79 243 THR B CA 1
ATOM 4021 C C . THR B 1 244 ? 12.166 56.670 -11.318 1.00 32.85 243 THR B C 1
ATOM 4022 O O . THR B 1 244 ? 12.417 57.804 -11.727 1.00 32.65 243 THR B O 1
ATOM 4026 N N . LYS B 1 245 ? 11.365 55.825 -11.963 1.00 32.95 244 LYS B N 1
ATOM 4027 C CA . LYS B 1 245 ? 10.643 56.174 -13.181 1.00 33.35 244 LYS B CA 1
ATOM 4028 C C . LYS B 1 245 ? 9.142 56.056 -12.946 1.00 33.27 244 LYS B C 1
ATOM 4029 O O . LYS B 1 245 ? 8.677 55.101 -12.314 1.00 33.42 244 LYS B O 1
ATOM 4035 N N . ILE B 1 246 ? 8.394 57.021 -13.470 1.00 33.23 245 ILE B N 1
ATOM 4036 C CA . ILE B 1 246 ? 6.933 56.980 -13.440 1.00 33.13 245 ILE B CA 1
ATOM 4037 C C . ILE B 1 246 ? 6.343 57.246 -14.822 1.00 33.41 245 ILE B C 1
ATOM 4038 O O . ILE B 1 246 ? 6.988 57.835 -15.693 1.00 33.17 245 ILE B O 1
ATOM 4043 N N . ASP B 1 247 ? 5.106 56.797 -15.005 1.00 33.65 246 ASP B N 1
ATOM 4044 C CA . ASP B 1 247 ? 4.364 57.013 -16.236 1.00 34.01 246 ASP B CA 1
ATOM 4045 C C . ASP B 1 247 ? 3.903 58.465 -16.295 1.00 34.16 246 ASP B C 1
ATOM 4046 O O . ASP B 1 247 ? 2.917 58.835 -15.662 1.00 33.57 246 ASP B O 1
ATOM 4051 N N . ARG B 1 248 ? 4.623 59.276 -17.067 1.00 34.64 247 ARG B N 1
ATOM 4052 C CA . ARG B 1 248 ? 4.343 60.706 -17.164 1.00 35.24 247 ARG B CA 1
ATOM 4053 C C . ARG B 1 248 ? 2.957 61.004 -17.738 1.00 35.31 247 ARG B C 1
ATOM 4054 O O . ARG B 1 248 ? 2.283 61.920 -17.277 1.00 35.29 247 ARG B O 1
ATOM 4062 N N . GLU B 1 249 ? 2.530 60.235 -18.736 1.00 35.50 248 GLU B N 1
ATOM 4063 C CA . GLU B 1 249 ? 1.263 60.519 -19.416 1.00 35.69 248 GLU B CA 1
ATOM 4064 C C . GLU B 1 249 ? 0.048 60.297 -18.508 1.00 35.37 248 GLU B C 1
ATOM 4065 O O . GLU B 1 249 ? -0.873 61.110 -18.492 1.00 35.39 248 GLU B O 1
ATOM 4071 N N . ARG B 1 250 ? 0.056 59.205 -17.750 1.00 35.17 249 ARG B N 1
ATOM 4072 C CA . ARG B 1 250 ? -0.977 58.953 -16.743 1.00 35.00 249 ARG B CA 1
ATOM 4073 C C . ARG B 1 250 ? -0.964 60.007 -15.631 1.00 34.70 249 ARG B C 1
ATOM 4074 O O . ARG B 1 250 ? -2.016 60.403 -15.125 1.00 34.55 249 ARG B O 1
ATOM 4082 N N . ALA B 1 251 ? 0.232 60.464 -15.268 1.00 34.42 250 ALA B N 1
ATOM 4083 C CA . ALA B 1 251 ? 0.400 61.467 -14.216 1.00 34.20 250 ALA B CA 1
ATOM 4084 C C . ALA B 1 251 ? -0.265 62.799 -14.567 1.00 34.16 250 ALA B C 1
ATOM 4085 O O . ALA B 1 251 ? -0.752 63.508 -13.687 1.00 34.20 250 ALA B O 1
ATOM 4087 N N . LYS B 1 252 ? -0.296 63.136 -15.853 1.00 34.10 251 LYS B N 1
ATOM 4088 C CA . LYS B 1 252 ? -0.842 64.419 -16.287 1.00 34.01 251 LYS B CA 1
ATOM 4089 C C . LYS B 1 252 ? -2.369 64.478 -16.182 1.00 33.53 251 LYS B C 1
ATOM 4090 O O . LYS B 1 252 ? -2.950 65.562 -16.189 1.00 33.63 251 LYS B O 1
ATOM 4096 N N . LYS B 1 253 ? -3.008 63.320 -16.067 1.00 33.06 252 LYS B N 1
ATOM 4097 C CA . LYS B 1 253 ? -4.465 63.240 -15.962 1.00 32.85 252 LYS B CA 1
ATOM 4098 C C . LYS B 1 253 ? -4.965 63.294 -14.513 1.00 32.06 252 LYS B C 1
ATOM 4099 O O . LYS B 1 253 ? -6.156 63.490 -14.275 1.00 32.29 252 LYS B O 1
ATOM 4105 N N . LEU B 1 254 ? -4.065 63.118 -13.548 1.00 30.89 253 LEU B N 1
ATOM 4106 C CA . LEU B 1 254 ? -4.434 63.199 -12.137 1.00 30.02 253 LEU B CA 1
ATOM 4107 C C . LEU B 1 254 ? -4.602 64.660 -11.727 1.00 29.17 253 LEU B C 1
ATOM 4108 O O . LEU B 1 254 ? -3.922 65.537 -12.256 1.00 29.34 253 LEU B O 1
ATOM 4113 N N . GLN B 1 255 ? -5.519 64.915 -10.800 1.00 28.09 254 GLN B N 1
ATOM 4114 C CA . GLN B 1 255 ? -5.594 66.199 -10.121 1.00 27.26 254 GLN B CA 1
ATOM 4115 C C . GLN B 1 255 ? -4.768 66.103 -8.835 1.00 26.24 254 GLN B C 1
ATOM 4116 O O . GLN B 1 255 ? -5.120 65.366 -7.912 1.00 25.79 254 GLN B O 1
ATOM 4119 N N . LEU B 1 256 ? -3.657 66.832 -8.807 1.00 25.10 255 LEU B N 1
ATOM 4120 C CA . LEU B 1 256 ? -2.723 66.823 -7.681 1.00 24.40 255 LEU B CA 1
ATOM 4121 C C . LEU B 1 256 ? -2.377 68.241 -7.240 1.00 23.60 255 LEU B C 1
ATOM 4122 O O . LEU B 1 256 ? -2.203 69.131 -8.073 1.00 23.70 255 LEU B O 1
ATOM 4127 N N . GLU B 1 257 ? -2.265 68.435 -5.928 1.00 22.33 256 GLU B N 1
ATOM 4128 C CA . GLU B 1 257 ? -1.853 69.712 -5.350 1.00 21.76 256 GLU B CA 1
ATOM 4129 C C . GLU B 1 257 ? -0.467 69.663 -4.696 1.00 20.86 256 GLU B C 1
ATOM 4130 O O . GLU B 1 257 ? 0.164 70.698 -4.541 1.00 20.45 256 GLU B O 1
ATOM 4133 N N . TYR B 1 258 ? 0.011 68.476 -4.327 1.00 19.89 257 TYR B N 1
ATOM 4134 C CA . TYR B 1 258 ? 1.216 68.353 -3.506 1.00 19.45 257 TYR B CA 1
ATOM 4135 C C . TYR B 1 258 ? 2.310 67.534 -4.175 1.00 19.26 257 TYR B C 1
ATOM 4136 O O . TYR B 1 258 ? 3.388 68.052 -4.445 1.00 18.46 257 TYR B O 1
ATOM 4145 N N . TYR B 1 259 ? 2.050 66.256 -4.421 1.00 19.11 258 TYR B N 1
ATOM 4146 C CA . TYR B 1 259 ? 2.996 65.427 -5.152 1.00 19.36 258 TYR B CA 1
ATOM 4147 C C . TYR B 1 259 ? 3.107 65.895 -6.602 1.00 19.83 258 TYR B C 1
ATOM 4148 O O . TYR B 1 259 ? 2.099 66.116 -7.273 1.00 19.44 258 TYR B O 1
ATOM 4157 N N . ASP B 1 260 ? 4.347 66.034 -7.065 1.00 20.37 259 ASP B N 1
ATOM 4158 C CA . ASP B 1 260 ? 4.664 66.592 -8.375 1.00 21.20 259 ASP B CA 1
ATOM 4159 C C . ASP B 1 260 ? 5.381 65.540 -9.224 1.00 21.54 259 ASP B C 1
ATOM 4160 O O . ASP B 1 260 ? 6.612 65.488 -9.246 1.00 21.05 259 ASP B O 1
ATOM 4165 N N . PRO B 1 261 ? 4.617 64.678 -9.897 1.00 22.37 260 PRO B N 1
ATOM 4166 C CA . PRO B 1 261 ? 5.208 63.591 -10.692 1.00 23.14 260 PRO B CA 1
ATOM 4167 C C . PRO B 1 261 ? 6.120 64.050 -11.834 1.00 23.80 260 PRO B C 1
ATOM 4168 O O . PRO B 1 261 ? 7.049 63.332 -12.180 1.00 23.92 260 PRO B O 1
ATOM 4172 N N . LEU B 1 262 ? 5.875 65.223 -12.399 1.00 24.55 261 LEU B N 1
ATOM 4173 C CA . LEU B 1 262 ? 6.759 65.745 -13.441 1.00 25.46 261 LEU B CA 1
ATOM 4174 C C . LEU B 1 262 ? 8.141 66.105 -12.866 1.00 25.58 261 LEU B C 1
ATOM 4175 O O . LEU B 1 262 ? 9.111 66.237 -13.610 1.00 25.75 261 LEU B O 1
ATOM 4180 N N . MET B 1 263 ? 8.212 66.262 -11.543 1.00 25.34 262 MET B N 1
ATOM 4181 C CA . MET B 1 263 ? 9.471 66.411 -10.812 1.00 25.34 262 MET B CA 1
ATOM 4182 C C . MET B 1 263 ? 9.708 65.207 -9.891 1.00 24.80 262 MET B C 1
ATOM 4183 O O . MET B 1 263 ? 10.101 65.364 -8.738 1.00 24.47 262 MET B O 1
ATOM 4188 N N . HIS B 1 264 ? 9.484 64.003 -10.413 1.00 24.28 263 HIS B N 1
ATOM 4189 C CA . HIS B 1 264 ? 9.554 62.778 -9.609 1.00 23.79 263 HIS B CA 1
ATOM 4190 C C . HIS B 1 264 ? 10.923 62.566 -8.944 1.00 23.36 263 HIS B C 1
ATOM 4191 O O . HIS B 1 264 ? 10.994 62.040 -7.834 1.00 22.99 263 HIS B O 1
ATOM 4198 N N . GLU B 1 265 ? 12.000 62.999 -9.605 1.00 22.95 264 GLU B N 1
ATOM 4199 C CA . GLU B 1 265 ? 13.357 62.863 -9.055 1.00 22.68 264 GLU B CA 1
ATOM 4200 C C . GLU B 1 265 ? 13.565 63.572 -7.704 1.00 22.05 264 GLU B C 1
ATOM 4201 O O . GLU B 1 265 ? 14.421 63.165 -6.920 1.00 21.70 264 GLU B O 1
ATOM 4204 N N . THR B 1 266 ? 12.784 64.624 -7.445 1.00 21.56 265 THR B N 1
ATOM 4205 C CA . THR B 1 266 ? 12.847 65.364 -6.179 1.00 21.10 265 THR B CA 1
ATOM 4206 C C . THR B 1 266 ? 12.110 64.683 -5.040 1.00 20.92 265 THR B C 1
ATOM 4207 O O . THR B 1 266 ? 12.275 65.064 -3.884 1.00 19.96 265 THR B O 1
ATOM 4211 N N . LEU B 1 267 ? 11.263 63.706 -5.360 1.00 20.47 266 LEU B N 1
ATOM 4212 C CA . LEU B 1 267 ? 10.609 62.918 -4.326 1.00 20.35 266 LEU B CA 1
ATOM 4213 C C . LEU B 1 267 ? 11.637 62.353 -3.347 1.00 20.27 266 LEU B C 1
ATOM 4214 O O . LEU B 1 267 ? 11.361 62.248 -2.154 1.00 20.34 266 LEU B O 1
ATOM 4219 N N . PHE B 1 268 ? 12.838 62.040 -3.846 1.00 20.65 267 PHE B N 1
ATOM 4220 C CA . PHE B 1 268 ? 13.857 61.314 -3.072 1.00 20.57 267 PHE B CA 1
ATOM 4221 C C . PHE B 1 268 ? 14.750 62.175 -2.161 1.00 20.51 267 PHE B C 1
ATOM 4222 O O . PHE B 1 268 ? 15.799 61.721 -1.695 1.00 20.40 267 PHE B O 1
ATOM 4230 N N . GLN B 1 269 ? 14.323 63.396 -1.866 1.00 20.09 268 GLN B N 1
ATOM 4231 C CA . GLN B 1 269 ? 15.020 64.218 -0.875 1.00 19.66 268 GLN B CA 1
ATOM 4232 C C . GLN B 1 269 ? 15.089 63.513 0.489 1.00 19.68 268 GLN B C 1
ATOM 4233 O O . GLN B 1 269 ? 14.104 62.938 0.962 1.00 19.58 268 GLN B O 1
ATOM 4239 N N . MET B 1 270 ? 16.275 63.542 1.088 1.00 19.58 269 MET B N 1
ATOM 4240 C CA . MET B 1 270 ? 16.542 62.927 2.383 1.00 19.96 269 MET B CA 1
ATOM 4241 C C . MET B 1 270 ? 17.825 63.533 2.953 1.00 19.75 269 MET B C 1
ATOM 4242 O O . MET B 1 270 ? 18.839 63.573 2.254 1.00 19.46 269 MET B O 1
ATOM 4247 N N . PRO B 1 271 ? 17.807 64.010 4.200 1.00 19.79 270 PRO B N 1
ATOM 4248 C CA . PRO B 1 271 ? 19.026 64.546 4.814 1.00 19.98 270 PRO B CA 1
ATOM 4249 C C . PRO B 1 271 ? 20.213 63.608 4.618 1.00 20.51 270 PRO B C 1
ATOM 4250 O O . PRO B 1 271 ? 20.051 62.384 4.697 1.00 20.79 270 PRO B O 1
ATOM 4254 N N . LYS B 1 272 ? 21.383 64.185 4.364 1.00 20.80 271 LYS B N 1
ATOM 4255 C CA . LYS B 1 272 ? 22.566 63.441 3.940 1.00 21.45 271 LYS B CA 1
ATOM 4256 C C . LYS B 1 272 ? 22.939 62.327 4.915 1.00 21.78 271 LYS B C 1
ATOM 4257 O O . LYS B 1 272 ? 23.240 61.213 4.486 1.00 22.22 271 LYS B O 1
ATOM 4263 N N . TYR B 1 273 ? 22.903 62.616 6.214 1.00 22.18 272 TYR B N 1
ATOM 4264 C CA . TYR B 1 273 ? 23.368 61.654 7.210 1.00 22.60 272 TYR B CA 1
ATOM 4265 C C . TYR B 1 273 ? 22.454 60.442 7.267 1.00 23.64 272 TYR B C 1
ATOM 4266 O O . TYR B 1 273 ? 22.909 59.329 7.538 1.00 23.78 272 TYR B O 1
ATOM 4275 N N . ILE B 1 274 ? 21.170 60.666 7.008 1.00 24.89 273 ILE B N 1
ATOM 4276 C CA . ILE B 1 274 ? 20.200 59.582 6.970 1.00 25.97 273 ILE B CA 1
ATOM 4277 C C . ILE B 1 274 ? 20.376 58.735 5.711 1.00 26.99 273 ILE B C 1
ATOM 4278 O O . ILE B 1 274 ? 20.316 57.514 5.795 1.00 26.99 273 ILE B O 1
ATOM 4283 N N . ARG B 1 275 ? 20.612 59.362 4.558 1.00 28.24 274 ARG B N 1
ATOM 4284 C CA . ARG B 1 275 ? 20.913 58.602 3.346 1.00 29.52 274 ARG B CA 1
ATOM 4285 C C . ARG B 1 275 ? 22.124 57.700 3.561 1.00 30.51 274 ARG B C 1
ATOM 4286 O O . ARG B 1 275 ? 22.103 56.533 3.174 1.00 30.71 274 ARG B O 1
ATOM 4294 N N . GLU B 1 276 ? 23.173 58.249 4.167 1.00 31.47 275 GLU B N 1
ATOM 4295 C CA . GLU B 1 276 ? 24.420 57.513 4.367 1.00 32.63 275 GLU B CA 1
ATOM 4296 C C . GLU B 1 276 ? 24.237 56.300 5.277 1.00 33.33 275 GLU B C 1
ATOM 4297 O O . GLU B 1 276 ? 24.829 55.248 5.038 1.00 33.45 275 GLU B O 1
ATOM 4303 N N . THR B 1 277 ? 23.407 56.456 6.303 1.00 34.17 276 THR B N 1
ATOM 4304 C CA . THR B 1 277 ? 23.108 55.380 7.246 1.00 35.00 276 THR B CA 1
ATOM 4305 C C . THR B 1 277 ? 22.333 54.243 6.575 1.00 35.82 276 THR B C 1
ATOM 4306 O O . THR B 1 277 ? 22.572 53.065 6.867 1.00 36.15 276 THR B O 1
ATOM 4310 N N . LEU B 1 278 ? 21.415 54.600 5.678 1.00 36.52 277 LEU B N 1
ATOM 4311 C CA . LEU B 1 278 ? 20.584 53.626 4.970 1.00 37.15 277 LEU B CA 1
ATOM 4312 C C . LEU B 1 278 ? 21.387 52.765 3.991 1.00 37.64 277 LEU B C 1
ATOM 4313 O O . LEU B 1 278 ? 20.979 51.650 3.678 1.00 37.96 277 LEU B O 1
ATOM 4318 N N . GLN B 1 279 ? 22.513 53.283 3.507 1.00 38.08 278 GLN B N 1
ATOM 4319 C CA . GLN B 1 279 ? 23.350 52.557 2.550 1.00 38.30 278 GLN B CA 1
ATOM 4320 C C . GLN B 1 279 ? 24.372 51.662 3.248 1.00 38.34 278 GLN B C 1
ATOM 4321 O O . GLN B 1 279 ? 24.962 52.043 4.260 1.00 38.52 278 GLN B O 1
#

Sequence (540 aa):
AFIEWYPRGYGVAFKIKKKIYEKLSKYQKIEVYETEGFGRLLALDGTVQLVTLGERSYHEPLVHPAMLAHPKPKRVLVIGGGDGGTVREVLQHDVDEVIMVEIDEDVIMVSKDLIKIDNGLLEAMLNGKHEKAKLTIGDGFEFIKNNRGFDVIIADSTDPVLFSEEFYRYVYDALNNPGIYVTQAGSVYLFTDELISAYKEMKKVFDRVYYYSFPVIGYASPWAFLVGVKGDIDFTKIDRERAKKLQLEYYDPLMHETLFQMPKYIRETLQAFIEWYPRGYGVAFKIKKKIYEKLSKYQKIEVYETEGFGRLLALDGTVQLVTLGERSYHEPLVHPAMLAHPKPKRVLVIGGGDGGTVREVLQHDVDEVIMVEIDEDVIMVSKDLIKIDNGLLEAMLNGKHEKAKLTIGDGFEFNNRGFDVIIADSTDPVLFSEEFYRYVYDALNNPGIYVTQAGSVYLFTDELISAYKEMKKVFDRVYYYSFPVIGYASPWAFLVGVKGDIDFTKIDRERAKKLQLEYYDPLMHETLFQMPKYIRETLQ

Secondary structure (DSSP, 8-state):
-EEEEEGGGEEEEE-EEEEEEEEE-SS-EEEEEEESSS-EEEEETTEEEEETTTTHHHHHHHHHHHHHHSS---EEEEEE-TTSHHHHHHTTS--SEEEEEES-HHHHHHIIIII-TTTTHHHHHHTT--SSEEEEES-HHHHHHH---EEEEEEE-----TTSHHHHHHHHHHEEEEEEEEEEEEETTTSHHHHHHHHHHHHHH-SEEEEEEE--TTSSSSEEEEEEEESS--TT---HHHHHTS--SS--GGGGGGGG---HHHHHHH-/-EEEEEGGGEEEEE-EEEEEEEEE-SS-EEEEEEESSS-EEEEETTEEEEETTTTHHHHHHHHHHHHHHSS---EEEEEE-TTSHHHHHHTTS--SEEEEEES-HHHHHHIIIII--STTHHHHHHTT--SSEEEEES-TTT-----EEEEEEE-----TTSHHHHHHHHHHEEEEEEEEEEEEETTTSHHHHHHHHHHHHTTSSEEEEEEE--TTSSSSEEEEEEEESS--TT---HHHHTTS--SS--GGGGGGGG---HHHHHHH-

Foldseek 3Di:
DQWDAFPPGDIDDFAFPAWDDWDQFPPFIWTWTQTDPQGIFIDTNSATLAGLRFQLLPLVLQAPLQCFLQPHFAEEEEEACLLQSNVQQNVLDNHQAYEYEHQTNVSNVCNVPPVCSNVCVSVCQVVVNDRHYHYDHRHPQVCLQPAADGQEYGYSHDADVCLALSSLQSVLVRHDVFHKYKYWQFAQVRCVVSNLSSLVSLVVHAPDKAKFWTQGPRGNPITMMMMGTHHDTDSLDGNVVSVVSDDGDGDDNVVSNNRHDHDPVSVVSND/DQWDAFPPGDIDDFAFDAWDDWDQFPPFIWTWTQTPPQGIFIDTNSATLAGLRFQLLPQVLQAPLQCQLQPDFAEEEEEACLLQSNVQQNVLDNHQAYEYEHATNVSNVCNVVGVPSNVCVSVCQVVVNDRHYHYDHRHPLPPVAADGQEYGYSDDEQNCLALSSLQVVQRRHDVWHKYKYWYFAQPRCLVSSLSSLVSLVVHAPDKAKFWTQGPRGNPITIMMMGTHHDTDSLDGDPVSVVSGDGDGDDNVVSNNRHDHPPVSVVSND

Organism: Pyrococcus furiosus (strain ATCC 43587 / DSM 3638 / JCM 8422 / Vc1) (NCBI:txid186497)

B-factor: mean 24.29, std 7.56, range [4.34, 57.25]

Nearest PDB structures (foldseek):
  1mjf-assembly1_B  TM=1.004E+00  e=1.694E-62  Pyrococcus furiosus
  1mjf-assembly1_A  TM=1.001E+00  e=2.539E-59  Pyrococcus furiosus
  2e5w-assembly2_D  TM=9.861E-01  e=1.408E-48  Pyrococcus horikoshii OT3
  1inl-assembly1_B  TM=9.133E-01  e=1.004E-27  Thermotoga maritima
  3rw9-assembly1_B  TM=9.028E-01  e=8.476E-27  Homo sapiens

Solvent-accessible surface area: 20144 Å² total; per-residue (Å²): 83,13,49,12,87,12,60,121,5,20,0,0,0,0,90,46,116,137,89,59,80,86,84,136,10,178,98,23,84,0,15,0,24,47,4,104,19,9,15,75,0,1,0,10,92,27,34,8,30,4,0,30,112,9,3,94,0,10,3,1,0,0,0,0,0,0,0,2,13,5,89,55,7,81,77,0,0,0,4,10,3,4,14,0,0,0,0,37,5,0,47,64,13,104,1,98,43,0,20,0,1,14,64,4,89,34,5,0,70,9,0,57,80,45,11,98,16,7,140,47,13,0,59,26,9,63,102,68,131,46,94,64,3,86,35,54,77,22,56,4,33,65,26,4,67,119,59,138,13,0,17,0,0,0,0,14,22,57,58,101,114,28,30,38,28,97,0,0,127,71,0,49,94,2,1,51,109,44,0,0,0,0,0,6,5,3,1,0,16,14,21,22,116,72,0,50,58,1,24,116,37,0,99,106,18,14,82,84,23,35,26,0,2,6,3,3,21,1,19,2,19,7,10,0,0,0,0,0,0,31,18,126,6,62,0,73,76,25,59,129,129,67,3,104,109,19,152,4,85,27,3,8,6,76,63,10,71,6,4,21,11,9,1,31,73,1,25,83,77,13,148,79,13,50,16,84,14,59,125,8,19,0,0,0,0,71,40,131,136,90,65,54,106,93,138,17,100,126,27,26,0,19,0,24,40,3,97,18,7,17,74,0,0,0,15,93,31,35,9,34,4,0,31,109,11,8,82,0,9,2,1,0,0,0,0,0,0,0,2,14,3,90,35,8,80,72,0,9,0,7,8,3,3,14,0,0,0,0,32,0,0,46,55,13,104,1,92,43,0,22,0,2,15,61,3,83,28,5,0,77,9,0,36,75,47,12,138,19,8,144,45,13,0,82,29,7,55,109,70,61,57,163,66,3,83,33,61,73,19,58,9,42,112,36,156,62,168,27,1,16,0,1,0,2,15,37,65,54,66,132,30,31,39,56,102,4,0,127,135,6,60,34,10,6,53,105,41,0,0,0,0,1,6,0,0,1,0,16,12,34,22,109,75,0,26,47,3,18,114,42,0,123,117,15,12,81,93,16,31,37,0,2,6,4,3,21,1,19,2,19,6,8,0,0,0,0,0,0,34,16,130,3,51,0,74,143,26,59,127,117,69,4,118,182,19,94,12,55,26,2,10,5,57,66,11,62,6,4,27,10,10,1,34,65,0,31,76,77,11,144